Protein AF-A0A975GG39-F1 (afdb_monomer)

pLDDT: mean 78.47, std 18.6, range [24.91, 97.56]

Sequence (623 aa):
MEFAIDVTKPCPPIMDKVISKSVNWFKTLFECNYCTQVFQEETISLSTFLYGIIILSGEKDGYFGLTCPNCLKTNIIRKRNSQFKNLIEKIKFCISSEDCHPIQLDLRYYTPYNFALSLEPEVKNFDANGIVGGSPPTNDNERLEKKEFTLIHMTEEDPESFEGRYCSYIFFSDPLMPPLESFFGVFWYTKTQIEDYVRIENREQIKLFPRYIHYVPLYDKIELFIWEKYSRKMWADYKLKKNQELITFIKKKALSLGKEFSEITDVNYFNTQESAWGQLSETSQEEFEKNYHKIPYEFMEILADFSFLDKLDQIFRKENIIKLKYFFWKNKFPFKDIGVPVPLNDIDKSVYEQALHINGLKNEMAEKIKPHIGKQYFKDFMYDQYINFIKDYCKLSITPYFSFADIWELQISYLILLEKHIEKESQKEANYAFFREGKGWTIVFESKRSIAYTGKGFEYLNFLIKNKNQKCTMAEIDRLSLSENKLPSSISDEDTKLNISNGLSSSQEILDKDAIKDYKKEIKNLRQKLKKAKDNNDIERKKHIEAEIKKYNSVLNFTGKSRKFANDNKRIKDRIGKAINRAILTIEKNDTNLANHFKDSLSQKMYSDDITYSPDPDIDWQV

Mean predicted aligned error: 14.33 Å

Organism: NCBI:txid45656

Foldseek 3Di:
DDDDDDPPDDDPDDDDPDPPDPDVQFDFPDADPPDRFTDGLLQQLVQCAQFFKFWWDDDFKIKIWGQHLAARAIDIDIDGPVVSVVSVVSSCQRDDDPPADGQRQQWAWADQPVVCLCVPPLNVPVPWPKDKDAAQDDDPPVQPVVVLVVVVVVCVVCVVVQHQWIKRADDDPDPSGRGYANIDMITIHHPVRVVVVSVVCRVVQFAPGTGTHGDDVLVNLLVSLCCLQPPQLVVLVVQLVVLVVVLVVLCVVCVVVVHHSVVRDPPVVSVVSNVVSVVSNVVSVVSCVVCVQCQLVSLLCSLQDPVRLVVVCVNPVDPVVNLVVLLSLQDLNNNYNNYQDPPNVPPDSVSRVVSVVVVVVSVVLNVLCVVCSPPPLSSVLSVVCVVVLSVQVSVLSRGSSRGNNSSNVSSVVSSVVSSVSCLVVVQLVDCFAWDDDPQAIWTHHNNDIDDGHHDLLSVLVVVQLVVAPDWAFLVNSCVVVVVVPDDDDDDDDDDDDDDDDDDDDDDDDPDDPVRVVVLVVVLVVLVVVLVVCVVVVPPVSNVVSVVVNVVSVVVVVVPDDDDPPPVVLQVSLVVNLVRNVVSLVVCCVPPVPVSVQQCVQWVVPSRPRITHRYGVVDDDYSD

Secondary structure (DSSP, 8-state):
------TTSPPP---SSS-----------EE-TTSS-EE-HHHHHHHHHHH-EEEEE-SSEEEEEEE-TTT--EEEEEEEHHHHHHHHHHHTB----TTS---B--EEEE---THHHHH-GGGTT---EEEEEE-----HHHHHHHHHHHHHHHHHH-HHHHTT-EESS---S-TTPPPBPSEEEEEEE-HHHHHHHHHHHHHHT---S-EEEE--HHHHHHHHHHIIIIIHHHHHHHHHHHHHHHHHHHHHHHHHTT--HHHHS-HHHHHHHHHHHHHHHHHHHHHHHHHGGGHHHHHHHHHT--HHHHHHHHH--SHHHHHHHHHHHH-SSTTTTT---SSGGGS-THHHHHHHHHHHHHHHHHHHHGGGTTSHHHHHHHHHHHHHHHHHHHHHHTSTT--HHHHHHHHHHHHHHHHHHHHHHHHHH-SEEEEEETTEEEEEETTEEEEEE-SHHHHHHHHHHHTTTS-EEHHHHHHHHHTTS---S------------S---S---SS-HHHHHHHHHHHHHHHHHHHHHHHTT-HHHHHHHHHHHHHHHHHHGGGS----TTTHHHHHHHHHHHHHHHHHHHHHTT-HHHHHHHHHHHTTTTTSSEE----SS----B-

Solvent-accessible surface area (backbone atoms only — not comparable to full-atom values): 35772 Å² total; per-residue (Å²): 136,87,83,83,83,81,87,82,70,81,80,76,91,80,86,88,85,76,92,83,70,91,66,88,77,86,62,74,74,48,66,46,94,86,52,91,49,67,33,38,73,68,50,47,26,50,26,25,66,50,34,13,29,33,47,26,43,36,96,71,31,30,37,42,27,39,30,35,57,31,79,68,40,61,41,77,47,79,36,50,46,72,61,41,53,54,48,53,66,50,55,46,42,38,54,64,52,103,87,44,78,62,40,74,44,59,45,24,48,40,39,45,66,65,73,50,47,78,67,40,79,92,39,68,81,67,83,55,58,60,53,74,51,74,48,82,89,55,65,80,70,71,48,52,59,58,54,50,49,53,55,51,48,55,48,69,78,45,49,76,86,50,62,84,29,24,28,49,58,82,87,63,102,48,98,79,63,53,56,75,46,52,57,35,56,44,37,39,36,44,70,68,52,52,60,50,46,45,52,47,25,57,69,73,52,37,44,80,67,51,25,36,29,60,68,51,74,66,59,54,54,53,50,50,48,41,36,68,76,59,42,50,39,57,49,21,50,49,51,34,52,51,50,54,54,50,52,52,50,48,43,53,51,21,56,76,68,78,41,54,56,69,78,79,44,69,58,64,61,54,52,52,50,47,50,51,26,49,50,48,26,51,52,40,49,53,51,39,65,75,46,49,88,46,49,40,57,57,53,46,49,61,57,69,63,52,71,62,60,59,54,44,55,70,70,42,78,48,74,73,57,48,42,54,49,48,26,57,40,69,31,75,59,81,22,53,84,71,43,80,60,85,61,71,84,70,59,63,66,74,73,28,60,67,44,58,62,57,57,56,52,57,54,52,49,51,63,68,45,57,88,42,70,84,38,66,73,49,40,52,48,37,67,71,39,51,64,55,51,49,51,53,49,54,62,45,50,29,26,52,63,40,32,64,15,55,53,49,53,50,32,50,54,52,49,54,54,48,52,56,48,48,56,58,51,50,51,70,72,31,45,32,17,44,45,78,57,90,90,21,34,34,40,26,51,86,63,46,76,47,76,67,48,73,61,70,16,52,57,52,51,49,53,33,58,78,37,56,74,37,82,42,41,52,70,65,61,48,49,70,67,51,71,78,73,74,77,80,85,87,82,81,95,76,89,85,91,74,91,81,81,82,87,84,81,79,91,73,78,95,67,53,73,64,58,56,51,49,52,55,52,50,47,53,53,47,53,53,52,41,50,54,28,60,79,67,70,40,63,68,63,36,54,53,48,54,50,51,48,52,53,57,47,57,61,58,64,69,69,66,71,90,67,83,70,77,58,54,61,55,49,51,31,51,52,50,30,53,31,37,52,51,38,40,59,57,39,38,78,81,34,54,66,63,23,47,52,52,41,73,20,32,62,94,25,55,81,47,74,42,40,45,33,52,55,83,72,82,73,78,68,47,108

Structure (mmCIF, N/CA/C/O backbone):
data_AF-A0A975GG39-F1
#
_entry.id   AF-A0A975GG39-F1
#
loop_
_atom_site.group_PDB
_atom_site.id
_atom_site.type_symbol
_atom_site.label_atom_id
_atom_site.label_alt_id
_atom_site.label_comp_id
_atom_site.label_asym_id
_atom_site.label_entity_id
_atom_site.label_seq_id
_atom_site.pdbx_PDB_ins_code
_atom_site.Cartn_x
_atom_site.Cartn_y
_atom_site.Cartn_z
_atom_site.occupancy
_atom_site.B_iso_or_equiv
_atom_site.auth_seq_id
_atom_site.auth_comp_id
_atom_site.auth_asym_id
_atom_site.auth_atom_id
_atom_site.pdbx_PDB_model_num
ATOM 1 N N . MET A 1 1 ? 28.533 40.752 -15.797 1.00 34.78 1 MET A N 1
ATOM 2 C CA . MET A 1 1 ? 27.196 40.989 -16.378 1.00 34.78 1 MET A CA 1
ATOM 3 C C . MET A 1 1 ? 26.213 40.227 -15.520 1.00 34.78 1 MET A C 1
ATOM 5 O O . MET A 1 1 ? 26.122 39.016 -15.651 1.00 34.78 1 MET A O 1
ATOM 9 N N . GLU A 1 2 ? 25.587 40.912 -14.570 1.00 26.69 2 GLU A N 1
ATOM 10 C CA . GLU A 1 2 ? 24.534 40.343 -13.728 1.00 26.69 2 GLU A CA 1
ATOM 11 C C . GLU A 1 2 ? 23.215 40.393 -14.503 1.00 26.69 2 GLU A C 1
ATOM 13 O O . GLU A 1 2 ? 22.795 41.464 -14.940 1.00 26.69 2 GLU A O 1
ATOM 18 N N . PHE A 1 3 ? 22.578 39.240 -14.702 1.00 29.92 3 PHE A N 1
ATOM 19 C CA . PHE A 1 3 ? 21.201 39.168 -15.182 1.00 29.92 3 PHE A CA 1
ATOM 20 C C . PHE A 1 3 ? 20.284 38.971 -13.976 1.00 29.92 3 PHE A C 1
ATOM 22 O O . PHE A 1 3 ? 20.207 37.883 -13.411 1.00 29.92 3 PHE A O 1
ATOM 29 N N . ALA A 1 4 ? 19.602 40.044 -13.581 1.00 28.02 4 ALA A N 1
ATOM 30 C CA . ALA A 1 4 ? 18.482 39.989 -12.654 1.00 28.02 4 ALA A CA 1
ATOM 31 C C . ALA A 1 4 ? 17.217 39.568 -13.422 1.00 28.02 4 ALA A C 1
ATOM 33 O O . ALA A 1 4 ? 16.849 40.200 -14.414 1.00 28.02 4 ALA A O 1
ATOM 34 N N . ILE A 1 5 ? 16.563 38.496 -12.973 1.00 31.34 5 ILE A N 1
ATOM 35 C CA . ILE A 1 5 ? 15.267 38.049 -13.495 1.00 31.34 5 ILE A CA 1
ATOM 36 C C . ILE A 1 5 ? 14.172 38.785 -12.713 1.00 31.34 5 ILE A C 1
ATOM 38 O O . ILE A 1 5 ? 14.049 38.631 -11.500 1.00 31.34 5 ILE A O 1
ATOM 42 N N . ASP A 1 6 ? 13.399 39.610 -13.418 1.00 33.19 6 ASP A N 1
ATOM 43 C CA . ASP A 1 6 ? 12.256 40.358 -12.890 1.00 33.19 6 ASP A CA 1
ATOM 44 C C . ASP A 1 6 ? 11.041 39.428 -12.725 1.00 33.19 6 ASP A C 1
ATOM 46 O O . ASP A 1 6 ? 10.429 38.992 -13.701 1.00 33.19 6 ASP A O 1
ATOM 50 N N . VAL A 1 7 ? 10.708 39.117 -11.471 1.00 31.58 7 VAL A N 1
ATOM 51 C CA . VAL A 1 7 ? 9.656 38.165 -11.070 1.00 31.58 7 VAL A CA 1
ATOM 52 C C . VAL A 1 7 ? 8.250 38.792 -11.042 1.00 31.58 7 VAL A C 1
ATOM 54 O O . VAL A 1 7 ? 7.307 38.165 -10.566 1.00 31.58 7 VAL A O 1
ATOM 57 N N . THR A 1 8 ? 8.075 40.028 -11.528 1.00 34.44 8 THR A N 1
ATOM 58 C CA . THR A 1 8 ? 6.808 40.775 -11.375 1.00 34.44 8 THR A CA 1
ATOM 59 C C . THR A 1 8 ? 5.900 40.795 -12.608 1.00 34.44 8 THR A C 1
ATOM 61 O O . THR A 1 8 ? 4.815 41.377 -12.558 1.00 34.44 8 THR A O 1
ATOM 64 N N . LYS A 1 9 ? 6.270 40.132 -13.713 1.00 33.56 9 LYS A N 1
ATOM 65 C CA . LYS A 1 9 ? 5.428 40.095 -14.922 1.00 33.56 9 LYS A CA 1
ATOM 66 C C . LYS A 1 9 ? 4.509 38.866 -14.954 1.00 33.56 9 LYS A C 1
ATOM 68 O O . LYS A 1 9 ? 5.013 37.745 -14.917 1.00 33.56 9 LYS A O 1
ATOM 73 N N . PRO A 1 10 ? 3.177 39.035 -15.079 1.00 31.97 10 PRO A N 1
ATOM 74 C CA . PRO A 1 10 ? 2.274 37.912 -15.293 1.00 31.97 10 PRO A CA 1
ATOM 75 C C . PRO A 1 10 ? 2.555 37.258 -16.652 1.00 31.97 10 PRO A C 1
ATOM 77 O O . PRO A 1 10 ? 2.756 37.940 -17.660 1.00 31.97 10 PRO A O 1
ATOM 80 N N . CYS A 1 11 ? 2.578 35.926 -16.658 1.00 30.50 11 CYS A N 1
ATOM 81 C CA . CYS A 1 11 ? 2.770 35.102 -17.849 1.00 30.50 11 CYS A CA 1
ATOM 82 C C . CYS A 1 11 ? 1.696 35.444 -18.907 1.00 30.50 11 CYS A C 1
ATOM 84 O O . CYS A 1 11 ? 0.524 35.582 -18.541 1.00 30.50 11 CYS A O 1
ATOM 86 N N . PRO A 1 12 ? 2.039 35.600 -20.201 1.00 31.03 12 PRO A N 1
ATOM 87 C CA . PRO A 1 12 ? 1.037 35.869 -21.225 1.00 31.03 12 PRO A CA 1
ATOM 88 C C . PRO A 1 12 ? 0.093 34.662 -21.372 1.00 31.03 12 PRO A C 1
ATOM 90 O O . PRO A 1 12 ? 0.544 33.521 -21.242 1.00 31.03 12 PRO A O 1
ATOM 93 N N . PRO A 1 13 ? -1.202 34.875 -21.665 1.00 34.25 13 PRO A N 1
ATOM 94 C CA . PRO A 1 13 ? -2.143 33.784 -21.872 1.00 34.25 13 PRO A CA 1
ATOM 95 C C . PRO A 1 13 ? -1.765 33.044 -23.156 1.00 34.25 13 PRO A C 1
ATOM 97 O O . PRO A 1 13 ? -1.954 33.535 -24.270 1.00 34.25 13 PRO A O 1
ATOM 100 N N . ILE A 1 14 ? -1.188 31.857 -22.996 1.00 39.59 14 ILE A N 1
ATOM 101 C CA . ILE A 1 14 ? -1.017 30.897 -24.079 1.00 39.59 14 ILE A CA 1
ATOM 102 C C . ILE A 1 14 ? -2.289 30.043 -24.110 1.00 39.59 14 ILE A C 1
ATOM 104 O O . ILE A 1 14 ? -2.655 29.453 -23.102 1.00 39.59 14 ILE A O 1
ATOM 108 N N . MET A 1 15 ? -2.894 29.958 -25.299 1.00 38.72 15 MET A N 1
ATOM 109 C CA . MET A 1 15 ? -4.036 29.119 -25.706 1.00 38.72 15 MET A CA 1
ATOM 110 C C . MET A 1 15 ? -5.431 29.754 -25.667 1.00 38.72 15 MET A C 1
ATOM 112 O O . MET A 1 15 ? -6.203 29.516 -24.754 1.00 38.72 15 MET A O 1
ATOM 116 N N . ASP A 1 16 ? -5.803 30.410 -26.772 1.00 35.50 16 ASP A N 1
ATOM 117 C CA . ASP A 1 16 ? -7.216 30.538 -27.189 1.00 35.50 16 ASP A CA 1
ATOM 118 C C . ASP A 1 16 ? -7.436 30.316 -28.703 1.00 35.50 16 ASP A C 1
ATOM 120 O O . ASP A 1 16 ? -8.535 30.492 -29.221 1.00 35.50 16 ASP A O 1
ATOM 124 N N . LYS A 1 17 ? -6.409 29.912 -29.472 1.00 35.34 17 LYS A N 1
ATOM 125 C CA . LYS A 1 17 ? -6.482 29.915 -30.952 1.00 35.34 17 LYS A CA 1
ATOM 126 C C . LYS A 1 17 ? -6.376 28.569 -31.676 1.00 35.34 17 LYS A C 1
ATOM 128 O O . LYS A 1 17 ? -6.281 28.572 -32.899 1.00 35.34 17 LYS A O 1
ATOM 133 N N . VAL A 1 18 ? -6.447 27.425 -30.987 1.00 39.31 18 VAL A N 1
ATOM 134 C CA . VAL A 1 18 ? -6.273 26.103 -31.643 1.00 39.31 18 VAL A CA 1
ATOM 135 C C . VAL A 1 18 ? -7.543 25.228 -31.683 1.00 39.31 18 VAL A C 1
ATOM 137 O O . VAL A 1 18 ? -7.588 24.257 -32.432 1.00 39.31 18 VAL A O 1
ATOM 140 N N . ILE A 1 19 ? -8.645 25.589 -31.018 1.00 38.09 19 ILE A N 1
ATOM 141 C CA . ILE A 1 19 ? -9.817 24.693 -30.882 1.00 38.09 19 ILE A CA 1
ATOM 142 C C . ILE A 1 19 ? -10.864 24.867 -32.010 1.00 38.09 19 ILE A C 1
ATOM 144 O O . ILE A 1 19 ? -12.049 25.008 -31.745 1.00 38.09 19 ILE A O 1
ATOM 148 N N . SER A 1 20 ? -10.482 24.883 -33.295 1.00 35.28 20 SER A N 1
ATOM 149 C CA . SER A 1 20 ? -11.496 24.974 -34.379 1.00 35.28 20 SER A CA 1
ATOM 150 C C . SER A 1 20 ? -11.278 24.093 -35.609 1.00 35.28 20 SER A C 1
ATOM 152 O O . SER A 1 20 ? -11.727 24.421 -36.707 1.00 35.28 20 SER A O 1
ATOM 154 N N . LYS A 1 21 ? -10.666 22.917 -35.442 1.00 37.06 21 LYS A N 1
ATOM 155 C CA . LYS A 1 21 ? -10.826 21.828 -36.417 1.00 37.06 21 LYS A CA 1
ATOM 156 C C . LYS A 1 21 ? -11.097 20.516 -35.692 1.00 37.06 21 LYS A C 1
ATOM 158 O O . LYS A 1 21 ? -10.177 19.874 -35.197 1.00 37.06 21 LYS A O 1
ATOM 163 N N . SER A 1 22 ? -12.370 20.136 -35.642 1.00 40.12 22 SER A N 1
ATOM 164 C CA . SER A 1 22 ? -12.843 18.814 -35.234 1.00 40.12 22 SER A CA 1
ATOM 165 C C . SER A 1 22 ? -12.344 17.764 -36.231 1.00 40.12 22 SER A C 1
ATOM 167 O O . SER A 1 22 ? -12.986 17.430 -37.226 1.00 40.12 22 SER A O 1
ATOM 169 N N . VAL A 1 23 ? -11.129 17.271 -35.998 1.00 39.34 23 VAL A N 1
ATOM 170 C CA . VAL A 1 23 ? -10.646 16.040 -36.625 1.00 39.34 23 VAL A CA 1
ATOM 171 C C . VAL A 1 23 ? -11.495 14.896 -36.068 1.00 39.34 23 VAL A C 1
ATOM 173 O O . VAL A 1 23 ? -11.899 14.915 -34.918 1.00 39.34 23 VAL A O 1
ATOM 176 N N . ASN A 1 24 ? -11.845 13.918 -36.890 1.00 41.59 24 ASN A N 1
ATOM 177 C CA . ASN A 1 24 ? -12.654 12.784 -36.455 1.00 41.59 24 ASN A CA 1
ATOM 178 C C . ASN A 1 24 ? -11.793 11.886 -35.531 1.00 41.59 24 ASN A C 1
ATOM 180 O O . ASN A 1 24 ? -10.974 11.107 -36.027 1.00 41.59 24 ASN A O 1
ATOM 184 N N . TRP A 1 25 ? -11.892 12.084 -34.208 1.00 47.72 25 TRP A N 1
ATOM 185 C CA . TRP A 1 25 ? -10.924 11.613 -33.198 1.00 47.72 25 TRP A CA 1
ATOM 186 C C . TRP A 1 25 ? -11.094 10.143 -32.759 1.00 47.72 25 TRP A C 1
ATOM 188 O O . TRP A 1 25 ? -10.176 9.568 -32.182 1.00 47.72 25 TRP A O 1
ATOM 198 N N . PHE A 1 26 ? -12.195 9.477 -33.114 1.00 47.75 26 PHE A N 1
ATOM 199 C CA . PHE A 1 26 ? -12.537 8.134 -32.618 1.00 47.75 26 PHE A CA 1
ATOM 200 C C . PHE A 1 26 ? -12.030 6.984 -33.503 1.00 47.75 26 PHE A C 1
ATOM 202 O O . PHE A 1 26 ? -12.801 6.129 -33.942 1.00 47.75 26 PHE A O 1
ATOM 209 N N . LYS A 1 27 ? -10.728 6.933 -33.809 1.00 66.19 27 LYS A N 1
ATOM 210 C CA . LYS A 1 27 ? -10.155 5.711 -34.403 1.00 66.19 27 LYS A CA 1
ATOM 211 C C . LYS A 1 27 ? -9.693 4.776 -33.296 1.00 66.19 27 LYS A C 1
ATOM 213 O O . LYS A 1 27 ? -8.763 5.112 -32.568 1.00 66.19 27 LYS A O 1
ATOM 218 N N . THR A 1 28 ? -10.302 3.589 -33.229 1.00 66.44 28 THR A N 1
ATOM 219 C CA . THR A 1 28 ? -9.802 2.452 -32.446 1.00 66.44 28 THR A CA 1
ATOM 220 C C . THR A 1 28 ? -8.293 2.324 -32.624 1.00 66.44 28 THR A C 1
ATOM 222 O O . THR A 1 28 ? -7.808 2.145 -33.744 1.00 66.44 28 THR A O 1
ATOM 225 N N . LEU A 1 29 ? -7.549 2.431 -31.522 1.00 78.94 29 LEU A N 1
ATOM 226 C CA . LEU A 1 29 ? -6.095 2.292 -31.542 1.00 78.94 29 LEU A CA 1
ATOM 227 C C . LEU A 1 29 ? -5.704 0.814 -31.555 1.00 78.94 29 LEU A C 1
ATOM 229 O O . LEU A 1 29 ? -4.778 0.448 -32.289 1.00 78.94 29 LEU A O 1
ATOM 233 N N . PHE A 1 30 ? -6.413 -0.010 -30.769 1.00 88.62 30 PHE A N 1
ATOM 234 C CA . PHE A 1 30 ? -6.297 -1.471 -30.745 1.00 88.62 30 PHE A CA 1
ATOM 235 C C . PHE A 1 30 ? -7.416 -2.158 -29.936 1.00 88.62 30 PHE A C 1
ATOM 237 O O . PHE A 1 30 ? -8.173 -1.501 -29.225 1.00 88.62 30 PHE A O 1
ATOM 244 N N . GLU A 1 31 ? -7.479 -3.488 -30.015 1.00 93.00 31 GLU A N 1
ATOM 245 C CA . GLU A 1 31 ? -8.356 -4.351 -29.212 1.00 93.00 31 GLU A CA 1
ATOM 246 C C . GLU A 1 31 ? -7.528 -5.186 -28.227 1.00 93.00 31 GLU A C 1
ATOM 248 O O . GLU A 1 31 ? -6.397 -5.574 -28.524 1.00 93.00 31 GLU A O 1
ATOM 253 N N . CYS A 1 32 ? -8.074 -5.452 -27.041 1.00 95.88 32 CYS A N 1
ATOM 254 C CA . CYS A 1 32 ? -7.439 -6.316 -26.052 1.00 95.88 32 CYS A CA 1
ATOM 255 C C . CYS A 1 32 ? -7.269 -7.740 -26.606 1.00 95.88 32 CYS A C 1
ATOM 257 O O . CYS A 1 32 ? -8.222 -8.349 -27.075 1.00 95.88 32 CYS A O 1
ATOM 259 N N . ASN A 1 33 ? -6.086 -8.334 -26.452 1.00 95.44 33 ASN A N 1
ATOM 260 C CA . ASN A 1 33 ? -5.806 -9.691 -26.938 1.00 95.44 33 ASN A CA 1
ATOM 261 C C . ASN A 1 33 ? -6.509 -10.794 -26.124 1.00 95.44 33 ASN A C 1
ATOM 263 O O . ASN A 1 33 ? -6.402 -11.973 -26.454 1.00 95.44 33 ASN A O 1
ATOM 267 N N . TYR A 1 34 ? -7.178 -10.433 -25.025 1.00 96.31 34 TYR A N 1
ATOM 268 C CA . TYR A 1 34 ? -7.721 -11.384 -24.054 1.00 96.31 34 TYR A CA 1
ATOM 269 C C . TYR A 1 34 ? -9.214 -11.220 -23.764 1.00 96.31 34 TYR A C 1
ATOM 271 O O . TYR A 1 34 ? -9.793 -12.075 -23.098 1.00 96.31 34 TYR A O 1
ATOM 279 N N . CYS A 1 35 ? -9.826 -10.125 -24.208 1.00 96.06 35 CYS A N 1
ATOM 280 C CA . CYS A 1 35 ? -11.254 -9.855 -24.052 1.00 96.06 35 CYS A CA 1
ATOM 281 C C . CYS A 1 35 ? -11.716 -8.915 -25.171 1.00 96.06 35 CYS A C 1
ATOM 283 O O . CYS A 1 35 ? -10.904 -8.443 -25.955 1.00 96.06 35 CYS A O 1
ATOM 285 N N . THR A 1 36 ? -13.000 -8.579 -25.218 1.00 92.44 36 THR A N 1
ATOM 286 C CA . THR A 1 36 ? -13.575 -7.724 -26.269 1.00 92.44 36 THR A CA 1
ATOM 287 C C . THR A 1 36 ? -13.389 -6.220 -26.027 1.00 92.44 36 THR A C 1
ATOM 289 O O . THR A 1 36 ? -14.022 -5.411 -26.700 1.00 92.44 36 THR A O 1
ATOM 292 N N . GLN A 1 37 ? -12.560 -5.814 -25.054 1.00 94.50 37 GLN A N 1
ATOM 293 C CA . GLN A 1 37 ? -12.334 -4.396 -24.768 1.00 94.50 37 GLN A CA 1
ATOM 294 C C . GLN A 1 37 ? -11.590 -3.723 -25.922 1.00 94.50 37 GLN A C 1
ATOM 296 O O . GLN A 1 37 ? -10.466 -4.099 -26.259 1.00 94.50 37 GLN A O 1
ATOM 301 N N . VAL A 1 38 ? -12.188 -2.660 -26.449 1.00 92.56 38 VAL A N 1
ATOM 302 C CA . VAL A 1 38 ? -11.568 -1.771 -27.429 1.00 92.56 38 VAL A CA 1
ATOM 303 C C . VAL A 1 38 ? -10.860 -0.633 -26.696 1.00 92.56 38 VAL A C 1
ATOM 305 O O . VAL A 1 38 ? -11.412 -0.070 -25.750 1.00 92.56 38 VAL A O 1
ATOM 308 N N . PHE A 1 39 ? -9.647 -0.290 -27.125 1.00 90.31 39 PHE A N 1
ATOM 309 C CA . PHE A 1 39 ? -8.893 0.846 -26.607 1.00 90.31 39 PHE A CA 1
ATOM 310 C C . PHE A 1 39 ? -8.973 2.026 -27.575 1.00 90.31 39 PHE A C 1
ATOM 312 O O . PHE A 1 39 ? -8.378 2.024 -28.660 1.00 90.31 39 PHE A O 1
ATOM 319 N N . GLN A 1 40 ? -9.721 3.039 -27.148 1.00 88.44 40 GLN A N 1
ATOM 320 C CA . GLN A 1 40 ? -9.729 4.381 -27.726 1.00 88.44 40 GLN A CA 1
ATOM 321 C C . GLN A 1 40 ? -8.914 5.328 -26.837 1.00 88.44 40 GLN A C 1
ATOM 323 O O . GLN A 1 40 ? -8.357 4.894 -25.827 1.00 88.44 40 GLN A O 1
ATOM 328 N N . GLU A 1 41 ? -8.806 6.599 -27.221 1.00 83.06 41 GLU A N 1
ATOM 329 C CA . GLU A 1 41 ? -7.999 7.590 -26.499 1.00 83.06 41 GLU A CA 1
ATOM 330 C C . GLU A 1 41 ? -8.419 7.676 -25.021 1.00 83.06 41 GLU A C 1
ATOM 332 O O . GLU A 1 41 ? -7.584 7.505 -24.137 1.00 83.06 41 GLU A O 1
ATOM 337 N N . GLU A 1 42 ? -9.721 7.754 -24.746 1.00 82.81 42 GLU A N 1
ATOM 338 C CA . GLU A 1 42 ? -10.291 7.817 -23.398 1.00 82.81 42 GLU A CA 1
ATOM 339 C C . GLU A 1 42 ? -10.026 6.545 -22.585 1.00 82.81 42 GLU A C 1
ATOM 341 O O . GLU A 1 42 ? -9.732 6.611 -21.391 1.00 82.81 42 GLU A O 1
ATOM 346 N N . THR A 1 43 ? -10.100 5.369 -23.214 1.00 87.44 43 THR A N 1
ATOM 347 C CA . THR A 1 43 ? -9.826 4.092 -22.539 1.00 87.44 43 THR A CA 1
ATOM 348 C C . THR A 1 43 ? -8.340 3.928 -22.229 1.00 87.44 43 THR A C 1
ATOM 350 O O . THR A 1 43 ? -7.993 3.377 -21.186 1.00 87.44 43 THR A O 1
ATOM 353 N N . ILE A 1 44 ? -7.451 4.401 -23.109 1.00 89.50 44 ILE A N 1
ATOM 354 C CA . ILE A 1 44 ? -5.998 4.412 -22.874 1.00 89.50 44 ILE A CA 1
ATOM 355 C C . ILE A 1 44 ? -5.666 5.339 -21.715 1.00 89.50 44 ILE A C 1
ATOM 357 O O . ILE A 1 44 ? -4.970 4.934 -20.785 1.00 89.50 44 ILE A O 1
ATOM 361 N N . SER A 1 45 ? -6.204 6.551 -21.758 1.00 85.69 45 SER A N 1
ATOM 362 C CA . SER A 1 45 ? -6.129 7.547 -20.700 1.00 85.69 45 SER A CA 1
ATOM 363 C C . SER A 1 45 ? -6.576 6.988 -19.352 1.00 85.69 45 SER A C 1
ATOM 365 O O . SER A 1 45 ? -5.821 7.013 -18.383 1.00 85.69 45 SER A O 1
ATOM 367 N N . LEU A 1 46 ? -7.764 6.384 -19.300 1.00 87.12 46 LEU A N 1
ATOM 368 C CA . LEU A 1 46 ? -8.293 5.772 -18.084 1.00 87.12 46 LEU A CA 1
ATOM 369 C C . LEU A 1 46 ? -7.443 4.588 -17.609 1.00 87.12 46 LEU A C 1
ATOM 371 O O . LEU A 1 46 ? -7.172 4.453 -16.422 1.00 87.12 46 LEU A O 1
ATOM 375 N N . SER A 1 47 ? -7.006 3.721 -18.521 1.00 91.94 47 SER A N 1
ATOM 376 C CA . SER A 1 47 ? -6.151 2.582 -18.181 1.00 91.94 47 SER A CA 1
ATOM 377 C C . SER A 1 47 ? -4.798 3.031 -17.627 1.00 91.94 47 SER A C 1
ATOM 379 O O . SER A 1 47 ? -4.292 2.412 -16.694 1.00 91.94 47 SER A O 1
ATOM 381 N N . THR A 1 48 ? -4.236 4.107 -18.179 1.00 91.06 48 THR A N 1
ATOM 382 C CA . THR A 1 48 ? -3.001 4.736 -17.694 1.00 91.06 48 THR A CA 1
ATOM 383 C C . THR A 1 48 ? -3.225 5.353 -16.317 1.00 91.06 48 THR A C 1
ATOM 385 O O . THR A 1 48 ? -2.402 5.178 -15.423 1.00 91.06 48 THR A O 1
ATOM 388 N N . PHE A 1 49 ? -4.377 5.991 -16.113 1.00 87.38 49 PHE A N 1
ATOM 389 C CA . PHE A 1 49 ? -4.780 6.525 -14.819 1.00 87.38 49 PHE A CA 1
ATOM 390 C C . PHE A 1 49 ? -4.885 5.459 -13.731 1.00 87.38 49 PHE A C 1
ATOM 392 O O . PHE A 1 49 ? -4.373 5.648 -12.630 1.00 87.38 49 PHE A O 1
ATOM 399 N N . LEU A 1 50 ? -5.526 4.335 -14.045 1.00 90.12 50 LEU A N 1
ATOM 400 C CA . LEU A 1 50 ? -5.759 3.262 -13.084 1.00 90.12 50 LEU A CA 1
ATOM 401 C C . LEU A 1 50 ? -4.489 2.467 -12.773 1.00 90.12 50 LEU A C 1
ATOM 403 O O . LEU A 1 50 ? -4.232 2.167 -11.610 1.00 90.12 50 LEU A O 1
ATOM 407 N N . TYR A 1 51 ? -3.715 2.110 -13.800 1.00 93.31 51 TYR A N 1
ATOM 408 C CA . TYR A 1 51 ? -2.684 1.073 -13.683 1.00 93.31 51 TYR A CA 1
ATOM 409 C C . TYR A 1 51 ? -1.318 1.486 -14.224 1.00 93.31 51 TYR A C 1
ATOM 411 O O . TYR A 1 51 ? -0.377 0.704 -14.122 1.00 93.31 51 TYR A O 1
ATOM 419 N N . GLY A 1 52 ? -1.196 2.680 -14.801 1.00 93.12 52 GLY A N 1
ATOM 420 C CA . GLY A 1 52 ? -0.017 3.127 -15.532 1.00 93.12 52 GLY A CA 1
ATOM 421 C C . GLY A 1 52 ? 0.087 2.564 -16.948 1.00 93.12 52 GLY A C 1
ATOM 422 O O . GLY A 1 52 ? -0.657 1.670 -17.358 1.00 93.12 52 GLY A O 1
ATOM 423 N N . ILE A 1 53 ? 1.052 3.090 -17.697 1.00 93.94 53 ILE A N 1
ATOM 424 C CA . ILE A 1 53 ? 1.381 2.659 -19.057 1.00 93.94 53 ILE A CA 1
ATOM 425 C C . ILE A 1 53 ? 2.818 2.152 -19.140 1.00 93.94 53 ILE A C 1
ATOM 427 O O . ILE A 1 53 ? 3.754 2.795 -18.685 1.00 93.94 53 ILE A O 1
ATOM 431 N N . ILE A 1 54 ? 3.017 0.995 -19.753 1.00 95.06 54 ILE A N 1
ATOM 432 C CA . ILE A 1 54 ? 4.345 0.484 -20.091 1.00 95.06 54 ILE A CA 1
ATOM 433 C C . ILE A 1 54 ? 4.816 1.216 -21.341 1.00 95.06 54 ILE A C 1
ATOM 435 O O . ILE A 1 54 ? 4.085 1.273 -22.328 1.00 95.06 54 ILE A O 1
ATOM 439 N N . ILE A 1 55 ? 6.037 1.734 -21.325 1.00 93.44 55 ILE A N 1
ATOM 440 C CA . ILE A 1 55 ? 6.650 2.366 -22.489 1.00 93.44 55 ILE A CA 1
ATOM 441 C C . ILE A 1 55 ? 8.060 1.807 -22.633 1.00 93.44 55 ILE A C 1
ATOM 443 O O . ILE A 1 55 ? 8.856 1.920 -21.710 1.00 93.44 55 ILE A O 1
ATOM 447 N N . LEU A 1 56 ? 8.360 1.205 -23.784 1.00 93.25 56 LEU A N 1
ATOM 448 C CA . LEU A 1 56 ? 9.682 0.677 -24.111 1.00 93.25 56 LEU A CA 1
ATOM 449 C C . LEU A 1 56 ? 10.161 1.301 -25.429 1.00 93.25 56 LEU A C 1
ATOM 451 O O . LEU A 1 56 ? 9.569 1.060 -26.481 1.00 93.25 56 LEU A O 1
ATOM 455 N N . SER A 1 57 ? 11.219 2.104 -25.389 1.00 91.31 57 SER A N 1
ATOM 456 C CA . SER A 1 57 ? 11.758 2.821 -26.547 1.00 91.31 57 SER A CA 1
ATOM 457 C C . SER A 1 57 ? 12.928 2.063 -27.171 1.00 91.31 57 SER A C 1
ATOM 459 O O . SER A 1 57 ? 13.884 1.725 -26.478 1.00 91.31 57 SER A O 1
ATOM 461 N N . GLY A 1 58 ? 12.871 1.819 -28.478 1.00 91.00 58 GLY A N 1
ATOM 462 C CA . GLY A 1 58 ? 13.981 1.302 -29.279 1.00 91.00 58 GLY A CA 1
ATOM 463 C C . GLY A 1 58 ? 14.439 2.320 -30.328 1.00 91.00 58 GLY A C 1
ATOM 464 O O . GLY A 1 58 ? 13.872 3.404 -30.473 1.00 91.00 58 GLY A O 1
ATOM 465 N N . GLU A 1 59 ? 15.473 1.968 -31.091 1.00 88.00 59 GLU A N 1
ATOM 466 C CA . GLU A 1 59 ? 16.088 2.867 -32.081 1.00 88.00 59 GLU A CA 1
ATOM 467 C C . GLU A 1 59 ? 15.126 3.237 -33.229 1.00 88.00 59 GLU A C 1
ATOM 469 O O . GLU A 1 59 ? 15.052 4.391 -33.651 1.00 88.00 59 GLU A O 1
ATOM 474 N N . LYS A 1 60 ? 14.353 2.264 -33.733 1.00 89.75 60 LYS A N 1
ATOM 475 C CA . LYS A 1 60 ? 13.497 2.409 -34.935 1.00 89.75 60 LYS A CA 1
ATOM 476 C C . LYS A 1 60 ? 11.999 2.359 -34.624 1.00 89.75 60 LYS A C 1
ATOM 478 O O . LYS A 1 60 ? 11.168 2.862 -35.390 1.00 89.75 60 LYS A O 1
ATOM 483 N N . ASP A 1 61 ? 11.649 1.742 -33.507 1.00 93.00 61 ASP A N 1
ATOM 484 C CA . ASP A 1 61 ? 10.290 1.583 -33.015 1.00 93.00 61 ASP A CA 1
ATOM 485 C C . ASP A 1 61 ? 10.260 1.459 -31.492 1.00 93.00 61 ASP A C 1
ATOM 487 O O . ASP A 1 61 ? 11.293 1.388 -30.836 1.00 93.00 61 ASP A O 1
ATOM 491 N N . GLY A 1 62 ? 9.054 1.430 -30.934 1.00 92.06 62 GLY A N 1
ATOM 492 C CA . GLY A 1 62 ? 8.834 1.223 -29.512 1.00 92.06 62 GLY A CA 1
ATOM 493 C C . GLY A 1 62 ? 7.636 0.323 -29.248 1.00 92.06 62 GLY A C 1
ATOM 494 O O . GLY A 1 62 ? 6.822 0.048 -30.139 1.00 92.06 62 GLY A O 1
ATOM 495 N N . TYR A 1 63 ? 7.528 -0.118 -28.003 1.00 94.44 63 TYR A N 1
ATOM 496 C CA . TYR A 1 63 ? 6.349 -0.779 -27.470 1.00 94.44 63 TYR A CA 1
ATOM 497 C C . TYR A 1 63 ? 5.653 0.137 -26.480 1.00 94.44 63 TYR A C 1
ATOM 499 O O . TYR A 1 63 ? 6.299 0.804 -25.677 1.00 94.44 63 TYR A O 1
ATOM 507 N N . PHE A 1 64 ? 4.329 0.115 -26.496 1.00 93.12 64 PHE A N 1
ATOM 508 C CA . PHE A 1 64 ? 3.540 0.607 -25.379 1.00 93.12 64 PHE A CA 1
ATOM 509 C C . PHE A 1 64 ? 2.611 -0.502 -24.896 1.00 93.12 64 PHE A C 1
ATOM 511 O O . PHE A 1 64 ? 2.172 -1.333 -25.696 1.00 93.12 64 PHE A O 1
ATOM 518 N N . GLY A 1 65 ? 2.321 -0.539 -23.602 1.00 94.81 65 GLY A N 1
ATOM 519 C CA . GLY A 1 65 ? 1.473 -1.569 -23.022 1.00 94.81 65 GLY A CA 1
ATOM 520 C C . GLY A 1 65 ? 0.585 -1.064 -21.899 1.00 94.81 65 GLY A C 1
ATOM 521 O O . GLY A 1 65 ? 0.920 -0.108 -21.214 1.00 94.81 65 GLY A O 1
ATOM 522 N N . LEU A 1 66 ? -0.571 -1.696 -21.732 1.00 95.81 66 LEU A N 1
ATOM 523 C CA . LEU A 1 66 ? -1.618 -1.283 -20.800 1.00 95.81 66 LEU A CA 1
ATOM 524 C C . LEU A 1 66 ? -2.234 -2.502 -20.118 1.00 95.81 66 LEU A C 1
ATOM 526 O O . LEU A 1 66 ? -2.516 -3.511 -20.772 1.00 95.81 66 LEU A O 1
ATOM 530 N N . THR A 1 67 ? -2.501 -2.385 -18.820 1.00 96.88 67 THR A N 1
ATOM 531 C CA . THR A 1 67 ? -3.323 -3.352 -18.085 1.00 96.88 67 THR A CA 1
ATOM 532 C C . THR A 1 67 ? -4.791 -3.111 -18.422 1.00 96.88 67 THR A C 1
ATOM 534 O O . THR A 1 67 ? -5.338 -2.062 -18.109 1.00 96.88 67 THR A O 1
ATOM 537 N N . CYS A 1 68 ? -5.456 -4.073 -19.061 1.00 96.88 68 CYS A N 1
ATOM 538 C CA . CYS A 1 68 ? -6.848 -3.914 -19.470 1.00 96.88 68 CYS A CA 1
ATOM 539 C C . CYS A 1 68 ? -7.790 -3.797 -18.259 1.00 96.88 68 CYS A C 1
ATOM 541 O O . CYS A 1 68 ? -7.871 -4.758 -17.500 1.00 96.88 68 CYS A O 1
ATOM 543 N N . PRO A 1 69 ? -8.581 -2.716 -18.106 1.00 94.69 69 PRO A N 1
ATOM 544 C CA . PRO A 1 69 ? -9.472 -2.575 -16.949 1.00 94.69 69 PRO A CA 1
ATOM 545 C C . PRO A 1 69 ? -10.588 -3.623 -16.863 1.00 94.69 69 PRO A C 1
ATOM 547 O O . PRO A 1 69 ? -11.127 -3.849 -15.786 1.00 94.69 69 PRO A O 1
ATOM 550 N N . ASN A 1 70 ? -10.912 -4.279 -17.982 1.00 95.75 70 ASN A N 1
ATOM 551 C CA . ASN A 1 70 ? -11.930 -5.324 -18.034 1.00 95.75 70 ASN A CA 1
ATOM 552 C C . ASN A 1 70 ? -11.411 -6.686 -17.542 1.00 95.75 70 ASN A C 1
ATOM 554 O O . ASN A 1 70 ? -11.984 -7.298 -16.650 1.00 95.75 70 ASN A O 1
ATOM 558 N N . CYS A 1 71 ? -10.305 -7.174 -18.112 1.00 96.44 71 CYS A N 1
ATOM 559 C CA . CYS A 1 71 ? -9.788 -8.518 -17.812 1.00 96.44 71 CYS A CA 1
ATOM 560 C C . CYS A 1 71 ? -8.515 -8.532 -16.953 1.00 96.44 71 CYS A C 1
ATOM 562 O O . CYS A 1 71 ? -8.001 -9.607 -16.652 1.00 96.44 71 CYS A O 1
ATOM 564 N N . LEU A 1 72 ? -7.986 -7.356 -16.603 1.00 96.19 72 LEU A N 1
ATOM 565 C CA . LEU A 1 72 ? -6.766 -7.129 -15.816 1.00 96.19 72 LEU A CA 1
ATOM 566 C C . LEU A 1 72 ? -5.483 -7.719 -16.414 1.00 96.19 72 LEU A C 1
ATOM 568 O O . LEU A 1 72 ? -4.464 -7.809 -15.736 1.00 96.19 72 LEU A O 1
ATOM 572 N N . LYS A 1 73 ? -5.509 -8.090 -17.698 1.00 97.50 73 LYS A N 1
ATOM 573 C CA . LYS A 1 73 ? -4.328 -8.567 -18.419 1.00 97.50 73 LYS A CA 1
ATOM 574 C C . LYS A 1 73 ? -3.599 -7.422 -19.109 1.00 97.50 73 LYS A C 1
ATOM 576 O O . LYS A 1 73 ? -4.215 -6.575 -19.763 1.00 97.50 73 LYS A O 1
ATOM 581 N N . THR A 1 74 ? -2.281 -7.438 -18.999 1.00 97.38 74 THR A N 1
ATOM 582 C CA . THR A 1 74 ? -1.345 -6.570 -19.701 1.00 97.38 74 THR A CA 1
ATOM 583 C C . THR A 1 74 ? -1.337 -6.901 -21.187 1.00 97.38 74 THR A C 1
ATOM 585 O O . THR A 1 74 ? -1.113 -8.041 -21.594 1.00 97.38 74 THR A O 1
ATOM 588 N N . ASN A 1 75 ? -1.575 -5.884 -22.006 1.00 96.25 75 ASN A N 1
ATOM 589 C CA . ASN A 1 75 ? -1.450 -5.924 -23.457 1.00 96.25 75 ASN A CA 1
ATOM 590 C C . ASN A 1 75 ? -0.241 -5.090 -23.859 1.00 96.25 75 ASN A C 1
ATOM 592 O O . ASN A 1 75 ? -0.000 -4.058 -23.243 1.00 96.25 75 ASN A O 1
ATOM 596 N N . ILE A 1 76 ? 0.489 -5.495 -24.897 1.00 95.38 76 ILE A N 1
ATOM 597 C CA . ILE A 1 76 ? 1.631 -4.736 -25.411 1.00 95.38 76 ILE A CA 1
ATOM 598 C C . ILE A 1 76 ? 1.585 -4.661 -26.932 1.00 95.38 76 ILE A C 1
ATOM 600 O O . ILE A 1 76 ? 1.211 -5.626 -27.601 1.00 95.38 76 ILE A O 1
ATOM 604 N N . ILE A 1 77 ? 1.932 -3.500 -27.482 1.00 93.94 77 ILE A N 1
ATOM 605 C CA . ILE A 1 77 ? 1.810 -3.208 -28.909 1.00 93.94 77 ILE A CA 1
ATOM 606 C C . ILE A 1 77 ? 3.044 -2.482 -29.399 1.00 93.94 77 ILE A C 1
ATOM 608 O O . ILE A 1 77 ? 3.453 -1.465 -28.845 1.00 93.94 77 ILE A O 1
ATOM 612 N N . ARG A 1 78 ? 3.583 -2.977 -30.511 1.00 94.25 78 ARG A N 1
ATOM 613 C CA . ARG A 1 78 ? 4.692 -2.362 -31.234 1.00 94.25 78 ARG A CA 1
ATOM 614 C C . ARG A 1 78 ? 4.190 -1.273 -32.182 1.00 94.25 78 ARG A C 1
ATOM 616 O O . ARG A 1 78 ? 3.247 -1.503 -32.944 1.00 94.25 78 ARG A O 1
ATOM 623 N N . LYS A 1 79 ? 4.844 -0.112 -32.199 1.00 91.62 79 LYS A N 1
ATOM 624 C CA . LYS A 1 79 ? 4.587 0.980 -33.155 1.00 91.62 79 LYS A CA 1
ATOM 625 C C . LYS A 1 79 ? 5.889 1.600 -33.638 1.00 91.62 79 LYS A C 1
ATOM 627 O O . LYS A 1 79 ? 6.859 1.683 -32.897 1.00 91.62 79 LYS A O 1
ATOM 632 N N . ARG A 1 80 ? 5.881 2.115 -34.869 1.00 90.00 80 ARG A N 1
ATOM 633 C CA . ARG A 1 80 ? 6.996 2.912 -35.407 1.00 90.00 80 ARG A CA 1
ATOM 634 C C . ARG A 1 80 ? 7.174 4.202 -34.601 1.00 90.00 80 ARG A C 1
ATOM 636 O O . ARG A 1 80 ? 6.183 4.764 -34.132 1.00 90.00 80 ARG A O 1
ATOM 643 N N . ASN A 1 81 ? 8.401 4.719 -34.529 1.00 82.44 81 ASN A N 1
ATOM 644 C CA . ASN A 1 81 ? 8.754 5.873 -33.689 1.00 82.44 81 ASN A CA 1
ATOM 645 C C . ASN A 1 81 ? 7.860 7.111 -33.861 1.00 82.44 81 ASN A C 1
ATOM 647 O O . ASN A 1 81 ? 7.525 7.760 -32.875 1.00 82.44 81 ASN A O 1
ATOM 651 N N . SER A 1 82 ? 7.421 7.438 -35.080 1.00 82.69 82 SER A N 1
ATOM 652 C CA . SER A 1 82 ? 6.535 8.592 -35.305 1.00 82.69 82 SER A CA 1
ATOM 653 C C . SER A 1 82 ? 5.159 8.428 -34.648 1.00 82.69 82 SER A C 1
ATOM 655 O O . SER A 1 82 ? 4.635 9.370 -34.058 1.00 82.69 82 SER A O 1
ATOM 657 N N . GLN A 1 83 ? 4.587 7.224 -34.711 1.00 81.62 83 GLN A N 1
ATOM 658 C CA . GLN A 1 83 ? 3.304 6.897 -34.081 1.00 81.62 83 GLN A CA 1
ATOM 659 C C . GLN A 1 83 ? 3.446 6.799 -32.561 1.00 81.62 83 GLN A C 1
ATOM 661 O O . GLN A 1 83 ? 2.558 7.225 -31.832 1.00 81.62 83 GLN A O 1
ATOM 666 N N . PHE A 1 84 ? 4.573 6.261 -32.098 1.00 80.06 84 PHE A N 1
ATOM 667 C CA . PHE A 1 84 ? 4.912 6.145 -30.686 1.00 80.06 84 PHE A CA 1
ATOM 668 C C . PHE A 1 84 ? 5.052 7.517 -30.011 1.00 80.06 84 PHE A C 1
ATOM 670 O O . PHE A 1 84 ? 4.393 7.768 -29.008 1.00 80.06 84 PHE A O 1
ATOM 677 N N . LYS A 1 85 ? 5.813 8.445 -30.610 1.00 80.56 85 LYS A N 1
ATOM 678 C CA . LYS A 1 85 ? 5.946 9.823 -30.105 1.00 80.56 85 LYS A CA 1
ATOM 679 C C . LYS A 1 85 ? 4.607 10.558 -30.072 1.00 80.56 85 LYS A C 1
ATOM 681 O O . LYS A 1 85 ? 4.293 11.199 -29.079 1.00 80.56 85 LYS A O 1
ATOM 686 N N . ASN A 1 86 ? 3.795 10.424 -31.124 1.00 82.25 86 ASN A N 1
ATOM 687 C CA . ASN A 1 86 ? 2.462 11.031 -31.156 1.00 82.25 86 ASN A CA 1
ATOM 688 C C . ASN A 1 86 ? 1.558 10.504 -30.029 1.00 82.25 86 ASN A C 1
ATOM 690 O O . ASN A 1 86 ? 0.833 11.282 -29.421 1.00 82.25 86 ASN A O 1
ATOM 694 N N . LEU A 1 87 ? 1.620 9.202 -29.737 1.00 79.12 87 LEU A N 1
ATOM 695 C CA . LEU A 1 87 ? 0.867 8.603 -28.639 1.00 79.12 87 LEU A CA 1
ATOM 696 C C . LEU A 1 87 ? 1.332 9.137 -27.278 1.00 79.12 87 LEU A C 1
ATOM 698 O O . LEU A 1 87 ? 0.493 9.509 -26.468 1.00 79.12 87 LEU A O 1
ATOM 702 N N . ILE A 1 88 ? 2.645 9.214 -27.039 1.00 78.38 88 ILE A N 1
ATOM 703 C CA . ILE A 1 88 ? 3.199 9.755 -25.786 1.00 78.38 88 ILE A CA 1
ATOM 704 C C . ILE A 1 88 ? 2.735 11.198 -25.565 1.00 78.38 88 ILE A C 1
ATOM 706 O O . ILE A 1 88 ? 2.245 11.516 -24.485 1.00 78.38 88 ILE A O 1
ATOM 710 N N . GLU A 1 89 ? 2.818 12.045 -26.595 1.00 77.75 89 GLU A N 1
ATOM 711 C CA . GLU A 1 89 ? 2.344 13.435 -26.533 1.00 77.75 89 GLU A CA 1
ATOM 712 C C . GLU A 1 89 ? 0.856 13.539 -26.182 1.00 77.75 89 GLU A C 1
ATOM 714 O O . GLU A 1 89 ? 0.454 14.444 -25.459 1.00 77.75 89 GLU A O 1
ATOM 719 N N . LYS A 1 90 ? 0.032 12.594 -26.645 1.00 77.62 90 LYS A N 1
ATOM 720 C CA . LYS A 1 90 ? -1.395 12.556 -26.307 1.00 77.62 90 LYS A CA 1
ATOM 721 C C . LYS A 1 90 ? -1.650 12.119 -24.869 1.00 77.62 90 LYS A C 1
ATOM 723 O O . LYS A 1 90 ? -2.464 12.730 -24.191 1.00 77.62 90 LYS A O 1
ATOM 728 N N . ILE A 1 91 ? -0.943 11.096 -24.389 1.00 75.12 91 ILE A N 1
ATOM 729 C CA . ILE A 1 91 ? -1.156 10.532 -23.045 1.00 75.12 91 ILE A CA 1
ATOM 730 C C . ILE A 1 91 ? -0.728 11.509 -21.941 1.00 75.12 91 ILE A C 1
ATOM 732 O O . ILE A 1 91 ? -1.282 11.462 -20.842 1.00 75.12 91 ILE A O 1
ATOM 736 N N . LYS A 1 92 ? 0.186 12.448 -22.236 1.00 69.12 92 LYS A N 1
ATOM 737 C CA . LYS A 1 92 ? 0.494 13.581 -21.340 1.00 69.12 92 LYS A CA 1
ATOM 738 C C . LYS A 1 92 ? -0.773 14.352 -20.917 1.00 69.12 92 LYS A C 1
ATOM 740 O O . LYS A 1 92 ? -0.803 14.935 -19.834 1.00 69.12 92 LYS A O 1
ATOM 745 N N . PHE A 1 93 ? -1.836 14.321 -21.723 1.00 64.88 93 PHE A N 1
ATOM 746 C CA . PHE A 1 93 ? -3.131 14.911 -21.400 1.00 64.88 93 PHE A CA 1
ATOM 747 C C . PHE A 1 93 ? -4.086 13.813 -20.920 1.00 64.88 93 PHE A C 1
ATOM 749 O O . PHE A 1 93 ? -4.614 13.022 -21.695 1.00 64.88 93 PHE A O 1
ATOM 756 N N . CYS A 1 94 ? -4.275 13.743 -19.601 1.00 59.47 94 CYS A N 1
ATOM 757 C CA . CYS A 1 94 ? -4.807 12.558 -18.939 1.00 59.47 94 CYS A CA 1
ATOM 758 C C . CYS A 1 94 ? -6.253 12.260 -19.331 1.00 59.47 94 CYS A C 1
ATOM 760 O O . CYS A 1 94 ? -6.561 11.115 -19.615 1.00 59.47 94 CYS A O 1
ATOM 762 N N . ILE A 1 95 ? -7.146 13.250 -19.331 1.00 58.75 95 ILE A N 1
ATOM 763 C CA . ILE A 1 95 ? -8.557 13.098 -19.708 1.00 58.75 95 ILE A CA 1
ATOM 764 C C . ILE A 1 95 ? -9.016 14.459 -20.233 1.00 58.75 95 ILE A C 1
ATOM 766 O O . ILE A 1 95 ? -8.977 15.447 -19.498 1.00 58.75 95 ILE A O 1
ATOM 770 N N . SER A 1 96 ? -9.455 14.522 -21.489 1.00 53.09 96 SER A N 1
ATOM 771 C CA . SER A 1 96 ? -10.230 15.658 -21.989 1.00 53.09 96 SER A CA 1
ATOM 772 C C . SER A 1 96 ? -11.610 15.150 -22.380 1.00 53.09 96 SER A C 1
ATOM 774 O O . SER A 1 96 ? -11.735 14.295 -23.248 1.00 53.09 96 SER A O 1
ATOM 776 N N . SER A 1 97 ? -12.646 15.621 -21.693 1.00 55.78 97 SER A N 1
ATOM 777 C CA . SER A 1 97 ? -13.996 15.609 -22.259 1.00 55.78 97 SER A CA 1
ATOM 778 C C . SER A 1 97 ? -14.161 16.895 -23.064 1.00 55.78 97 SER A C 1
ATOM 780 O O . SER A 1 97 ? -13.541 17.888 -22.685 1.00 55.78 97 SER A O 1
ATOM 782 N N . GLU A 1 98 ? -15.045 16.934 -24.069 1.00 55.78 98 GLU A N 1
ATOM 783 C CA . GLU A 1 98 ? -15.379 18.159 -24.842 1.00 55.78 98 GLU A CA 1
ATOM 784 C C . GLU A 1 98 ? -15.658 19.388 -23.951 1.00 55.78 98 GLU A C 1
ATOM 786 O O . GLU A 1 98 ? -15.484 20.536 -24.344 1.00 55.78 98 GLU A O 1
ATOM 791 N N . ASP A 1 99 ? -16.031 19.106 -22.709 1.00 52.59 99 ASP A N 1
ATOM 792 C CA . ASP A 1 99 ? -16.479 20.013 -21.679 1.00 52.59 99 ASP A CA 1
ATOM 793 C C . ASP A 1 99 ? -15.448 20.315 -20.567 1.00 52.59 99 ASP A C 1
ATOM 795 O O . ASP A 1 99 ? -15.784 21.013 -19.607 1.00 52.59 99 ASP A O 1
ATOM 799 N N . CYS A 1 100 ? -14.227 19.774 -20.612 1.00 50.78 100 CYS A N 1
ATOM 800 C CA . CYS A 1 100 ? -13.230 19.936 -19.547 1.00 50.78 100 CYS A CA 1
ATOM 801 C C . CYS A 1 100 ? -11.876 20.341 -20.126 1.00 50.78 100 CYS A C 1
ATOM 803 O O . CYS A 1 100 ? -11.423 19.763 -21.112 1.00 50.78 100 CYS A O 1
ATOM 805 N N . HIS A 1 101 ? -11.203 21.300 -19.483 1.00 54.62 101 HIS A N 1
ATOM 806 C CA . HIS A 1 101 ? -9.804 21.572 -19.798 1.00 54.62 101 HIS A CA 1
ATOM 807 C C . HIS A 1 101 ? -8.987 20.284 -19.610 1.00 54.62 101 HIS A C 1
ATOM 809 O O . HIS A 1 101 ? -9.213 19.578 -18.619 1.00 54.62 101 HIS A O 1
ATOM 815 N N . PRO A 1 102 ? -8.077 19.959 -20.546 1.00 56.16 102 PRO A N 1
ATOM 816 C CA . PRO A 1 102 ? -7.241 18.778 -20.435 1.00 56.16 102 PRO A CA 1
ATOM 817 C C . PRO A 1 102 ? -6.450 18.857 -19.137 1.00 56.16 102 PRO A C 1
ATOM 819 O O . PRO A 1 102 ? -5.793 19.857 -18.844 1.00 56.16 102 PRO A O 1
ATOM 822 N N . ILE A 1 103 ? -6.543 17.799 -18.345 1.00 57.62 103 ILE A N 1
ATOM 823 C CA . ILE A 1 103 ? -5.812 17.730 -17.091 1.00 57.62 103 ILE A CA 1
ATOM 824 C C . ILE A 1 103 ? -4.417 17.242 -17.417 1.00 57.62 103 ILE A C 1
ATOM 826 O O . ILE A 1 103 ? -4.220 16.085 -17.799 1.00 57.62 103 ILE A O 1
ATOM 830 N N . GLN A 1 104 ? -3.456 18.142 -17.268 1.00 61.25 104 GLN A N 1
ATOM 831 C CA . GLN A 1 104 ? -2.056 17.779 -17.294 1.00 61.25 104 GLN A CA 1
ATOM 832 C C . GLN A 1 104 ? -1.730 17.121 -15.952 1.00 61.25 104 GLN A C 1
ATOM 834 O O . GLN A 1 104 ? -1.597 17.787 -14.927 1.00 61.25 104 GLN A O 1
ATOM 839 N N . LEU A 1 105 ? -1.692 15.792 -15.953 1.00 65.56 105 LEU A N 1
ATOM 840 C CA . LEU A 1 105 ? -1.096 15.028 -14.868 1.00 65.56 105 LEU A CA 1
ATOM 841 C C . LEU A 1 105 ? 0.248 14.548 -15.378 1.00 65.56 105 LEU A C 1
ATOM 843 O O . LEU A 1 105 ? 0.290 13.679 -16.252 1.00 65.56 105 LEU A O 1
ATOM 847 N N . ASP A 1 106 ? 1.318 15.103 -14.824 1.00 77.88 106 ASP A N 1
ATOM 848 C CA . ASP A 1 106 ? 2.665 14.696 -15.190 1.00 77.88 106 ASP A CA 1
ATOM 849 C C . ASP A 1 106 ? 2.814 13.194 -14.952 1.00 77.88 106 ASP A C 1
ATOM 851 O O . ASP A 1 106 ? 2.473 12.668 -13.888 1.00 77.88 106 ASP A O 1
ATOM 855 N N . LEU A 1 107 ? 3.259 12.480 -15.981 1.00 84.31 107 LEU A N 1
ATOM 856 C CA . LEU A 1 107 ? 3.627 11.086 -15.824 1.00 84.31 107 LEU A CA 1
ATOM 857 C C . LEU A 1 107 ? 4.934 11.011 -15.041 1.00 84.31 107 LEU A C 1
ATOM 859 O O . LEU A 1 107 ? 5.805 11.870 -15.148 1.00 84.31 107 LEU A O 1
ATOM 863 N N . ARG A 1 108 ? 5.084 9.935 -14.289 1.00 85.06 108 ARG A N 1
ATOM 864 C CA . ARG A 1 108 ? 6.282 9.596 -13.544 1.00 85.06 108 ARG A CA 1
ATOM 865 C C . ARG A 1 108 ? 6.694 8.184 -13.895 1.00 85.06 108 ARG A C 1
ATOM 867 O O . ARG A 1 108 ? 5.844 7.301 -13.981 1.00 85.06 108 ARG A O 1
ATOM 874 N N . TYR A 1 109 ? 7.991 7.980 -14.083 1.00 87.88 109 TYR A N 1
ATOM 875 C CA . TYR A 1 109 ? 8.534 6.649 -14.287 1.00 87.88 109 TYR A CA 1
ATOM 876 C C . TYR A 1 109 ? 8.518 5.861 -12.975 1.00 87.88 109 TYR A C 1
ATOM 878 O O . TYR A 1 109 ? 9.306 6.156 -12.078 1.00 87.88 109 TYR A O 1
ATOM 886 N N . TYR A 1 110 ? 7.630 4.871 -12.914 1.00 87.94 110 TYR A N 1
ATOM 887 C CA . TYR A 1 110 ? 7.416 3.993 -11.777 1.00 87.94 110 TYR A CA 1
ATOM 888 C C . TYR A 1 110 ? 7.983 2.614 -12.001 1.00 87.94 110 TYR A C 1
ATOM 890 O O . TYR A 1 110 ? 7.610 1.895 -12.936 1.00 87.94 110 TYR A O 1
ATOM 898 N N . THR A 1 111 ? 8.858 2.207 -11.095 1.00 84.44 111 THR A N 1
ATOM 899 C CA . THR A 1 111 ? 9.424 0.864 -11.137 1.00 84.44 111 THR A CA 1
ATOM 900 C C . THR A 1 111 ? 8.889 0.050 -9.979 1.00 84.44 111 THR A C 1
ATOM 902 O O . THR A 1 111 ? 8.871 0.545 -8.855 1.00 84.44 111 THR A O 1
ATOM 905 N N . PRO A 1 112 ? 8.449 -1.204 -10.211 1.00 69.12 112 PRO A N 1
ATOM 906 C CA . PRO A 1 112 ? 8.183 -2.096 -9.091 1.00 69.12 112 PRO A CA 1
ATOM 907 C C . PRO A 1 112 ? 9.397 -2.095 -8.167 1.00 69.12 112 PRO A C 1
ATOM 909 O O . PRO A 1 112 ? 10.533 -2.004 -8.636 1.00 69.12 112 PRO A O 1
ATOM 912 N N . TYR A 1 113 ? 9.155 -2.182 -6.861 1.00 67.19 113 TYR A N 1
ATOM 913 C CA . TYR A 1 113 ? 10.212 -2.142 -5.862 1.00 67.19 113 TYR A CA 1
ATOM 914 C C . TYR A 1 113 ? 11.226 -3.278 -6.115 1.00 67.19 113 TYR A C 1
ATOM 916 O O . TYR A 1 113 ? 11.029 -4.417 -5.696 1.00 67.19 113 TYR A O 1
ATOM 924 N N . ASN A 1 114 ? 12.303 -2.975 -6.853 1.00 55.53 114 ASN A N 1
ATOM 925 C CA . ASN A 1 114 ? 13.192 -3.950 -7.508 1.00 55.53 114 ASN A CA 1
ATOM 926 C C . ASN A 1 114 ? 13.928 -4.891 -6.557 1.00 55.53 114 ASN A C 1
ATOM 928 O O . ASN A 1 114 ? 14.422 -5.936 -6.980 1.00 55.53 114 ASN A O 1
ATOM 932 N N . PHE A 1 115 ? 13.983 -4.556 -5.269 1.00 51.34 115 PHE A N 1
ATOM 933 C CA . PHE A 1 115 ? 14.519 -5.468 -4.268 1.00 51.34 115 PHE A CA 1
ATOM 934 C C . PHE A 1 115 ? 13.708 -6.775 -4.202 1.00 51.34 115 PHE A C 1
ATOM 936 O O . PHE A 1 115 ? 14.286 -7.835 -3.979 1.00 51.34 115 PHE A O 1
ATOM 943 N N . ALA A 1 116 ? 12.401 -6.729 -4.494 1.00 49.22 116 ALA A N 1
ATOM 944 C CA . ALA A 1 116 ? 11.538 -7.906 -4.501 1.00 49.22 116 ALA A CA 1
ATOM 945 C C . ALA A 1 116 ? 11.904 -8.899 -5.619 1.00 49.22 116 ALA A C 1
ATOM 947 O O . ALA A 1 116 ? 12.035 -10.085 -5.349 1.00 49.22 116 ALA A O 1
ATOM 948 N N . LEU A 1 117 ? 12.173 -8.450 -6.851 1.00 50.78 117 LEU A N 1
ATOM 949 C CA . LEU A 1 117 ? 12.377 -9.372 -7.986 1.00 50.78 117 LEU A CA 1
ATOM 950 C C . LEU A 1 117 ? 13.653 -10.225 -7.864 1.00 50.78 117 LEU A C 1
ATOM 952 O O . LEU A 1 117 ? 13.700 -11.343 -8.362 1.00 50.78 117 LEU A O 1
ATOM 956 N N . SER A 1 118 ? 14.683 -9.729 -7.170 1.00 51.00 118 SER A N 1
ATOM 957 C CA . SER A 1 118 ? 15.899 -10.518 -6.893 1.00 51.00 118 SER A CA 1
ATOM 958 C C . SER A 1 118 ? 15.776 -11.449 -5.678 1.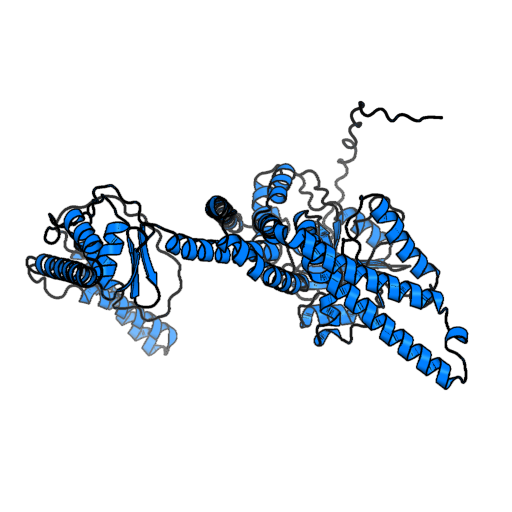00 51.00 118 SER A C 1
ATOM 960 O O . SER A 1 118 ? 16.600 -12.352 -5.512 1.00 51.00 118 SER A O 1
ATOM 962 N N . LEU A 1 119 ? 14.753 -11.252 -4.838 1.00 48.78 119 LEU A N 1
ATOM 963 C CA . LEU A 1 119 ? 14.460 -12.093 -3.678 1.00 48.78 119 LEU A CA 1
ATOM 964 C C . LEU A 1 119 ? 13.361 -13.122 -3.945 1.00 48.78 119 LEU A C 1
ATOM 966 O O . LEU A 1 119 ? 13.405 -14.200 -3.350 1.00 48.78 119 LEU A O 1
ATOM 970 N N . GLU A 1 120 ? 12.422 -12.825 -4.843 1.00 58.91 120 GLU A N 1
ATOM 971 C CA . GLU A 1 120 ? 11.339 -13.738 -5.181 1.00 58.91 120 GLU A CA 1
ATOM 972 C C . GLU A 1 120 ? 11.869 -14.912 -6.020 1.00 58.91 120 GLU A C 1
ATOM 974 O O . GLU A 1 120 ? 12.389 -14.713 -7.125 1.00 58.91 120 GLU A O 1
ATOM 979 N N . PRO A 1 121 ? 11.765 -16.163 -5.527 1.00 58.06 121 PRO A N 1
ATOM 980 C CA . PRO A 1 121 ? 12.288 -17.337 -6.221 1.00 58.06 121 PRO A CA 1
ATOM 981 C C . PRO A 1 121 ? 11.755 -17.498 -7.646 1.00 58.06 121 PRO A C 1
ATOM 983 O O . PRO A 1 121 ? 12.471 -18.010 -8.506 1.00 58.06 121 PRO A O 1
ATOM 986 N N . GLU A 1 122 ? 10.526 -17.044 -7.885 1.00 55.84 122 GLU A N 1
ATOM 987 C CA . GLU A 1 122 ? 9.805 -17.145 -9.156 1.00 55.84 122 GLU A CA 1
ATOM 988 C C . GLU A 1 122 ? 10.385 -16.237 -10.251 1.00 55.84 122 GLU A C 1
ATOM 990 O O . GLU A 1 122 ? 10.196 -16.507 -11.437 1.00 55.84 122 GLU A O 1
ATOM 995 N N . VAL A 1 123 ? 11.144 -15.203 -9.871 1.00 61.25 123 VAL A N 1
ATOM 996 C CA . VAL A 1 123 ? 11.702 -14.192 -10.786 1.00 61.25 123 VAL A CA 1
ATOM 997 C C . VAL A 1 123 ? 13.227 -14.313 -10.922 1.00 61.25 123 VAL A C 1
ATOM 999 O O . VAL A 1 123 ? 13.862 -13.555 -11.647 1.00 61.25 123 VAL A O 1
ATOM 1002 N N . LYS A 1 124 ? 13.844 -15.338 -10.317 1.00 56.84 124 LYS A N 1
ATOM 1003 C CA . LYS A 1 124 ? 15.304 -15.569 -10.359 1.00 56.84 124 LYS A CA 1
ATOM 1004 C C . LYS A 1 124 ? 15.910 -15.683 -11.762 1.00 56.84 124 LYS A C 1
ATOM 1006 O O . LYS A 1 124 ? 17.110 -15.481 -11.907 1.00 56.84 124 LYS A O 1
ATOM 1011 N N . ASN A 1 125 ? 15.098 -15.993 -12.773 1.00 61.59 125 ASN A N 1
ATOM 1012 C CA . ASN A 1 125 ? 15.518 -16.094 -14.174 1.00 61.59 125 ASN A CA 1
ATOM 1013 C C . ASN A 1 125 ? 15.175 -14.842 -14.998 1.00 61.59 125 ASN A C 1
ATOM 1015 O O . ASN A 1 125 ? 15.188 -14.891 -16.227 1.00 61.59 125 ASN A O 1
ATOM 1019 N N . PHE A 1 126 ? 14.816 -13.738 -14.343 1.00 67.38 126 PHE A N 1
ATOM 1020 C CA . PHE A 1 126 ? 14.563 -12.470 -15.008 1.00 67.38 126 PHE A CA 1
ATOM 1021 C C . PHE A 1 126 ? 15.884 -11.853 -15.466 1.00 67.38 126 PHE A C 1
ATOM 1023 O O . PHE A 1 126 ? 16.537 -11.101 -14.747 1.00 67.38 126 PHE A O 1
ATOM 1030 N N . ASP A 1 127 ? 16.276 -12.206 -16.685 1.00 65.06 127 ASP A N 1
ATOM 1031 C CA . ASP A 1 127 ? 17.503 -11.764 -17.343 1.00 65.06 127 ASP A CA 1
ATOM 1032 C C . ASP A 1 127 ? 17.282 -10.441 -18.095 1.00 65.06 127 ASP A C 1
ATOM 1034 O O . ASP A 1 127 ? 17.477 -10.327 -19.304 1.00 65.06 127 ASP A O 1
ATOM 1038 N N . ALA A 1 128 ? 16.744 -9.433 -17.407 1.00 60.00 128 ALA A N 1
ATOM 1039 C CA . ALA A 1 128 ? 16.716 -8.081 -17.952 1.00 60.00 128 ALA A CA 1
ATOM 1040 C C . ALA A 1 128 ? 18.010 -7.364 -17.559 1.00 60.00 128 ALA A C 1
ATOM 1042 O O . ALA A 1 128 ? 18.327 -7.261 -16.372 1.00 60.00 128 ALA A O 1
ATOM 1043 N N . ASN A 1 129 ? 18.723 -6.809 -18.544 1.00 63.22 129 ASN A N 1
ATOM 1044 C CA . ASN A 1 129 ? 19.806 -5.875 -18.251 1.00 63.22 129 ASN A CA 1
ATOM 1045 C C . ASN A 1 129 ? 19.164 -4.654 -17.596 1.00 63.22 129 ASN A C 1
ATOM 1047 O O . ASN A 1 129 ? 18.348 -3.982 -18.226 1.00 63.22 129 ASN A O 1
ATOM 1051 N N . GLY A 1 130 ? 19.472 -4.419 -16.324 1.00 69.19 130 GLY A N 1
ATOM 1052 C CA . GLY A 1 130 ? 18.842 -3.379 -15.527 1.00 69.19 130 GLY A CA 1
ATOM 1053 C C . GLY A 1 130 ? 19.867 -2.535 -14.788 1.00 69.19 130 GLY A C 1
ATOM 1054 O O . GLY A 1 130 ? 20.763 -3.067 -14.133 1.00 69.19 130 GLY A O 1
ATOM 1055 N N . ILE A 1 131 ? 19.707 -1.218 -14.849 1.00 69.75 131 ILE A N 1
ATOM 1056 C CA . ILE A 1 131 ? 20.419 -0.275 -13.991 1.00 69.75 131 ILE A CA 1
ATOM 1057 C C . ILE A 1 131 ? 19.475 0.084 -12.858 1.00 69.75 131 ILE A C 1
ATOM 1059 O O . ILE A 1 131 ? 18.444 0.712 -13.083 1.00 69.75 131 ILE A O 1
ATOM 1063 N N . VAL A 1 132 ? 19.832 -0.313 -11.638 1.00 69.94 132 VAL A N 1
ATOM 1064 C CA . VAL A 1 132 ? 19.084 0.041 -10.429 1.00 69.94 132 VAL A CA 1
ATOM 1065 C C . VAL A 1 132 ? 19.875 1.074 -9.643 1.00 69.94 132 VAL A C 1
ATOM 1067 O O . VAL A 1 132 ? 21.016 0.817 -9.245 1.00 69.94 132 VAL A O 1
ATOM 1070 N N . GLY A 1 133 ? 19.251 2.223 -9.411 1.00 66.75 133 GLY A N 1
ATOM 1071 C CA . GLY A 1 133 ? 19.799 3.332 -8.646 1.00 66.75 133 GLY A CA 1
ATOM 1072 C C . GLY A 1 133 ? 18.878 3.720 -7.495 1.00 66.75 133 GLY A C 1
ATOM 1073 O O . GLY A 1 133 ? 17.655 3.655 -7.599 1.00 66.75 133 GLY A O 1
ATOM 1074 N N . GLY A 1 134 ? 19.480 4.152 -6.391 1.00 62.50 134 GLY A N 1
ATOM 1075 C CA . GLY A 1 134 ? 18.784 4.801 -5.288 1.00 62.50 134 GLY A CA 1
ATOM 1076 C C . GLY A 1 134 ? 19.555 6.052 -4.908 1.00 62.50 134 GLY A C 1
ATOM 1077 O O . GLY A 1 134 ? 20.751 5.970 -4.639 1.00 62.50 134 GLY A O 1
ATOM 1078 N N . SER A 1 135 ? 18.892 7.202 -4.916 1.00 58.03 135 SER A N 1
ATOM 1079 C CA . SER A 1 135 ? 19.437 8.431 -4.341 1.00 58.03 135 SER A CA 1
ATOM 1080 C C . SER A 1 135 ? 18.327 9.091 -3.540 1.00 58.03 135 SER A C 1
ATOM 1082 O O . SER A 1 135 ? 17.217 9.206 -4.071 1.00 58.03 135 SER A O 1
ATOM 1084 N N . PRO A 1 136 ? 18.589 9.542 -2.298 1.00 50.31 136 PRO A N 1
ATOM 1085 C CA . PRO A 1 136 ? 17.629 10.384 -1.602 1.00 50.31 136 PRO A CA 1
ATOM 1086 C C . PRO A 1 136 ? 17.296 11.604 -2.481 1.00 50.31 136 PRO A C 1
ATOM 1088 O O . PRO A 1 136 ? 18.156 12.055 -3.251 1.00 50.31 136 PRO A O 1
ATOM 1091 N N . PRO A 1 137 ? 16.060 12.118 -2.416 1.00 49.06 137 PRO A N 1
ATOM 1092 C CA . PRO A 1 137 ? 15.673 13.319 -3.134 1.00 49.06 137 PRO A CA 1
ATOM 1093 C C . PRO A 1 137 ? 16.451 14.509 -2.562 1.00 49.06 137 PRO A C 1
ATOM 1095 O O . PRO A 1 137 ? 16.117 15.050 -1.514 1.00 49.06 137 PRO A O 1
ATOM 1098 N N . THR A 1 138 ? 17.516 14.912 -3.246 1.00 50.97 138 THR A N 1
ATOM 1099 C CA . THR A 1 138 ? 18.097 16.253 -3.125 1.00 50.97 138 THR A CA 1
ATOM 1100 C C . THR A 1 138 ? 17.616 17.085 -4.313 1.00 50.97 138 THR A C 1
ATOM 1102 O O . THR A 1 138 ? 17.360 16.521 -5.374 1.00 50.97 138 THR A O 1
ATOM 1105 N N . ASN A 1 139 ? 17.459 18.395 -4.107 1.00 54.25 139 ASN A N 1
ATOM 1106 C CA . ASN A 1 139 ? 16.957 19.442 -5.013 1.00 54.25 139 ASN A CA 1
ATOM 1107 C C . ASN A 1 139 ? 16.696 19.014 -6.481 1.00 54.25 139 ASN A C 1
ATOM 1109 O O . ASN A 1 139 ? 17.621 18.635 -7.199 1.00 54.25 139 ASN A O 1
ATOM 1113 N N . ASP A 1 140 ? 15.451 19.179 -6.950 1.00 55.25 140 ASP A N 1
ATOM 1114 C CA . ASP A 1 140 ? 14.916 18.650 -8.224 1.00 55.25 140 ASP A CA 1
ATOM 1115 C C . ASP A 1 140 ? 15.703 18.972 -9.510 1.00 55.25 140 ASP A C 1
ATOM 1117 O O . ASP A 1 140 ? 15.556 18.255 -10.497 1.00 55.25 140 ASP A O 1
ATOM 1121 N N . ASN A 1 141 ? 16.567 19.991 -9.517 1.00 50.66 141 ASN A N 1
ATOM 1122 C CA . ASN A 1 141 ? 17.370 20.344 -10.694 1.00 50.66 141 ASN A CA 1
ATOM 1123 C C . ASN A 1 141 ? 18.715 19.600 -10.758 1.00 50.66 141 ASN A C 1
ATOM 1125 O O . ASN A 1 141 ? 19.115 19.156 -11.828 1.00 50.66 141 ASN A O 1
ATOM 1129 N N . GLU A 1 142 ? 19.388 19.369 -9.624 1.00 52.56 142 GLU A N 1
ATOM 1130 C CA . GLU A 1 142 ? 20.621 18.554 -9.587 1.00 52.56 142 GLU A CA 1
ATOM 1131 C C . GLU A 1 142 ? 20.317 17.052 -9.816 1.00 52.56 142 GLU A C 1
ATOM 1133 O O . GLU A 1 142 ? 21.195 16.263 -10.177 1.00 52.56 142 GLU A O 1
ATOM 1138 N N . ARG A 1 143 ? 19.042 16.678 -9.605 1.00 55.22 143 ARG A N 1
ATOM 1139 C CA . ARG A 1 143 ? 18.423 15.343 -9.689 1.00 55.22 143 ARG A CA 1
ATOM 1140 C C . ARG A 1 143 ? 18.389 14.747 -11.099 1.00 55.22 143 ARG A C 1
ATOM 1142 O O . ARG A 1 143 ? 18.607 13.541 -11.230 1.00 55.22 143 ARG A O 1
ATOM 1149 N N . LEU A 1 144 ? 18.053 15.542 -12.116 1.00 56.75 144 LEU A N 1
ATOM 1150 C CA . LEU A 1 144 ? 17.859 15.059 -13.491 1.00 56.75 144 LEU A CA 1
ATOM 1151 C C . LEU A 1 144 ? 19.203 14.897 -14.207 1.00 56.75 144 LEU A C 1
ATOM 1153 O O . LEU A 1 144 ? 19.498 13.820 -14.723 1.00 56.75 144 LEU A O 1
ATOM 1157 N N . GLU A 1 145 ? 20.072 15.905 -14.102 1.00 58.50 145 GLU A N 1
ATOM 1158 C CA . GLU A 1 145 ? 21.341 15.950 -14.834 1.00 58.50 145 GLU A CA 1
ATOM 1159 C C . GLU A 1 145 ? 22.275 14.782 -14.479 1.00 58.50 145 GLU A C 1
ATOM 1161 O O . GLU A 1 145 ? 22.798 14.116 -15.369 1.00 58.50 145 GLU A O 1
ATOM 1166 N N . LYS A 1 146 ? 22.452 14.454 -13.189 1.00 59.66 146 LYS A N 1
ATOM 1167 C CA . LYS A 1 146 ? 23.363 13.365 -12.769 1.00 59.66 146 LYS A CA 1
ATOM 1168 C C . LYS A 1 146 ? 22.855 11.966 -13.148 1.00 59.66 146 LYS A C 1
ATOM 1170 O O . LYS A 1 146 ? 23.653 11.097 -13.514 1.00 59.66 146 LYS A O 1
ATOM 1175 N N . LYS A 1 147 ? 21.540 11.721 -13.049 1.00 62.69 147 LYS A N 1
ATOM 1176 C CA . LYS A 1 147 ? 20.937 10.406 -13.347 1.00 62.69 147 LYS A CA 1
ATOM 1177 C C . LYS A 1 147 ? 20.907 10.136 -14.849 1.00 62.69 147 LYS A C 1
ATOM 1179 O O . LYS A 1 147 ? 21.263 9.037 -15.271 1.00 62.69 147 LYS A O 1
ATOM 1184 N N . GLU A 1 148 ? 20.534 11.139 -15.638 1.00 63.06 148 GLU A N 1
ATOM 1185 C CA . GLU A 1 148 ? 20.543 11.052 -17.099 1.00 63.06 148 GLU A CA 1
ATOM 1186 C C . GLU A 1 148 ? 21.963 10.914 -17.628 1.00 63.06 148 GLU A C 1
ATOM 1188 O O . GLU A 1 148 ? 22.202 10.034 -18.448 1.00 63.06 148 GLU A O 1
ATOM 1193 N N . PHE A 1 149 ? 22.922 11.666 -17.079 1.00 61.84 149 PHE A N 1
ATOM 1194 C CA . PHE A 1 149 ? 24.329 11.519 -17.443 1.00 61.84 149 PHE A CA 1
ATOM 1195 C C . PHE A 1 149 ? 24.841 10.094 -17.208 1.00 61.84 149 PHE A C 1
ATOM 1197 O O . PHE A 1 149 ? 25.480 9.525 -18.083 1.00 61.84 149 PHE A O 1
ATOM 1204 N N . THR A 1 150 ? 24.514 9.480 -16.066 1.00 64.81 150 THR A N 1
ATOM 1205 C CA . THR A 1 150 ? 24.935 8.098 -15.768 1.00 64.81 150 THR A CA 1
ATOM 1206 C C . THR A 1 150 ? 24.323 7.098 -16.751 1.00 64.81 150 THR A C 1
ATOM 1208 O O . THR A 1 150 ? 25.016 6.214 -17.244 1.00 64.81 150 THR A O 1
ATOM 1211 N N . LEU A 1 151 ? 23.031 7.234 -17.059 1.00 67.94 151 LEU A N 1
ATOM 1212 C CA . LEU A 1 151 ? 22.349 6.342 -17.999 1.00 67.94 151 LEU A CA 1
ATOM 1213 C C . LEU A 1 151 ? 22.880 6.502 -19.431 1.00 67.94 151 LEU A C 1
ATOM 1215 O O . LEU A 1 151 ? 23.138 5.498 -20.089 1.00 67.94 151 LEU A O 1
ATOM 1219 N N . ILE A 1 152 ? 23.077 7.745 -19.883 1.00 69.69 152 ILE A N 1
ATOM 1220 C CA . ILE A 1 152 ? 23.643 8.070 -21.198 1.00 69.69 152 ILE A CA 1
ATOM 1221 C C . ILE A 1 152 ? 25.059 7.507 -21.302 1.00 69.69 152 ILE A C 1
ATOM 1223 O O . ILE A 1 152 ? 25.344 6.751 -22.227 1.00 69.69 152 ILE A O 1
ATOM 1227 N N . HIS A 1 153 ? 25.906 7.781 -20.309 1.00 65.69 153 HIS A N 1
ATOM 1228 C CA . HIS A 1 153 ? 27.289 7.318 -20.290 1.00 65.69 153 HIS A CA 1
ATOM 1229 C C . HIS A 1 153 ? 27.378 5.791 -20.371 1.00 65.69 153 HIS A C 1
ATOM 1231 O O . HIS A 1 153 ? 28.119 5.264 -21.191 1.00 65.69 153 HIS A O 1
ATOM 1237 N N . MET A 1 154 ? 26.544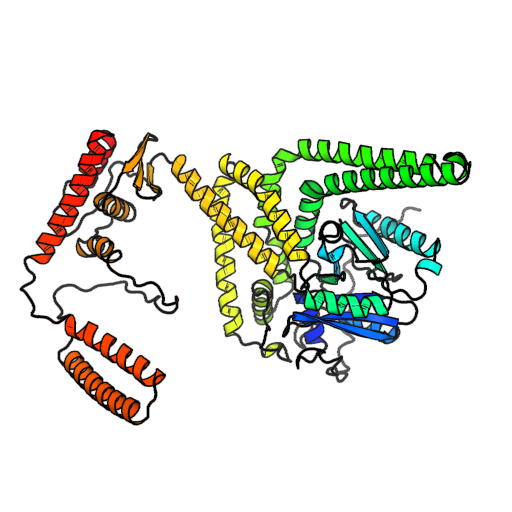 5.067 -19.618 1.00 65.81 154 MET A N 1
ATOM 1238 C CA . MET A 1 154 ? 26.519 3.602 -19.678 1.00 65.81 154 MET A CA 1
ATOM 1239 C C . MET A 1 154 ? 26.084 3.064 -21.047 1.00 65.81 154 MET A C 1
ATOM 1241 O O . MET A 1 154 ? 26.604 2.043 -21.489 1.00 65.81 154 MET A O 1
ATOM 1245 N N . THR A 1 155 ? 25.148 3.730 -21.731 1.00 67.81 155 THR A N 1
ATOM 1246 C CA . THR A 1 155 ? 24.764 3.336 -23.097 1.00 67.81 155 THR A CA 1
ATOM 1247 C C . THR A 1 155 ? 25.811 3.700 -24.150 1.00 67.81 155 THR A C 1
ATOM 1249 O O . THR A 1 155 ? 25.891 3.029 -25.175 1.00 67.81 155 THR A O 1
ATOM 1252 N N . GLU A 1 156 ? 26.614 4.738 -23.906 1.00 76.25 156 GLU A N 1
ATOM 1253 C CA . GLU A 1 156 ? 27.693 5.176 -24.797 1.00 76.25 156 GLU A CA 1
ATOM 1254 C C . GLU A 1 156 ? 28.970 4.339 -24.640 1.00 76.25 156 GLU A C 1
ATOM 1256 O O . GLU A 1 156 ? 29.681 4.136 -25.623 1.00 76.25 156 GLU A O 1
ATOM 1261 N N . GLU A 1 157 ? 29.261 3.836 -23.435 1.00 72.19 157 GLU A N 1
ATOM 1262 C CA . GLU A 1 157 ? 30.439 3.000 -23.162 1.00 72.19 157 GLU A CA 1
ATOM 1263 C C . GLU A 1 157 ? 30.328 1.582 -23.747 1.00 72.19 157 GLU A C 1
ATOM 1265 O O . GLU A 1 157 ? 31.348 0.988 -24.096 1.00 72.19 157 GLU A O 1
ATOM 1270 N N . ASP A 1 158 ? 29.111 1.044 -23.878 1.00 77.06 158 ASP A N 1
ATOM 1271 C CA . ASP A 1 158 ? 28.867 -0.305 -24.409 1.00 77.06 158 ASP A CA 1
ATOM 1272 C C . ASP A 1 158 ? 27.613 -0.368 -25.308 1.00 77.06 158 ASP A C 1
ATOM 1274 O O . ASP A 1 158 ? 26.606 -0.997 -24.962 1.00 77.06 158 ASP A O 1
ATOM 1278 N N . PRO A 1 159 ? 27.632 0.294 -26.480 1.00 77.62 159 PRO A N 1
ATOM 1279 C CA . PRO A 1 159 ? 26.471 0.370 -27.363 1.00 77.62 159 PRO A CA 1
ATOM 1280 C C . PRO A 1 159 ? 26.057 -1.001 -27.922 1.00 77.62 159 PRO A C 1
ATOM 1282 O O . PRO A 1 159 ? 24.866 -1.234 -28.141 1.00 77.62 159 PRO A O 1
ATOM 1285 N N . GLU A 1 160 ? 27.006 -1.926 -28.111 1.00 80.88 160 GLU A N 1
ATOM 1286 C CA . GLU A 1 160 ? 26.745 -3.278 -28.627 1.00 80.88 160 GLU A CA 1
ATOM 1287 C C . GLU A 1 160 ? 25.847 -4.084 -27.676 1.00 80.88 160 GLU A C 1
ATOM 1289 O O . GLU A 1 160 ? 24.922 -4.768 -28.122 1.00 80.88 160 GLU A O 1
ATOM 1294 N N . SER A 1 161 ? 26.033 -3.945 -26.357 1.00 76.56 161 SER A N 1
ATOM 1295 C CA . SER A 1 161 ? 25.177 -4.602 -25.358 1.00 76.56 161 SER A CA 1
ATOM 1296 C C . SER A 1 161 ? 23.714 -4.146 -25.394 1.00 76.56 161 SER A C 1
ATOM 1298 O O . SER A 1 161 ? 22.829 -4.874 -24.918 1.00 76.56 161 SER A O 1
ATOM 1300 N N . PHE A 1 162 ? 23.437 -2.968 -25.961 1.00 80.00 162 PHE A N 1
ATOM 1301 C CA . PHE A 1 162 ? 22.098 -2.381 -26.051 1.00 80.00 162 PHE A CA 1
ATOM 1302 C C . PHE A 1 162 ? 21.506 -2.402 -27.466 1.00 80.00 162 PHE A C 1
ATOM 1304 O O . PHE A 1 162 ? 20.318 -2.096 -27.627 1.00 80.00 162 PHE A O 1
ATOM 1311 N N . GLU A 1 163 ? 22.274 -2.810 -28.480 1.00 85.94 163 GLU A N 1
ATOM 1312 C CA . GLU A 1 163 ? 21.797 -2.886 -29.858 1.00 85.94 163 GLU A CA 1
ATOM 1313 C C . GLU A 1 163 ? 20.589 -3.835 -29.976 1.00 85.94 163 GLU A C 1
ATOM 1315 O O . GLU A 1 163 ? 20.555 -4.943 -29.435 1.00 85.94 163 GLU A O 1
ATOM 1320 N N . GLY A 1 164 ? 19.534 -3.376 -30.658 1.00 89.81 164 GLY A N 1
ATOM 1321 C CA . GLY A 1 164 ? 18.303 -4.152 -30.841 1.00 89.81 164 GLY A CA 1
ATOM 1322 C C . GLY A 1 164 ? 17.465 -4.366 -29.571 1.00 89.81 164 GLY A C 1
ATOM 1323 O O . GLY A 1 164 ? 16.491 -5.128 -29.611 1.00 89.81 164 GLY A O 1
ATOM 1324 N N . ARG A 1 165 ? 17.807 -3.706 -28.456 1.00 91.88 165 ARG A N 1
ATOM 1325 C CA . ARG A 1 165 ? 17.021 -3.721 -27.216 1.00 91.88 165 ARG A CA 1
ATOM 1326 C C . ARG A 1 165 ? 16.095 -2.509 -27.104 1.00 91.88 165 ARG A C 1
ATOM 1328 O O . ARG A 1 165 ? 16.242 -1.504 -27.794 1.00 91.88 165 ARG A O 1
ATOM 1335 N N . TYR A 1 166 ? 15.132 -2.625 -26.199 1.00 92.69 166 TYR A N 1
ATOM 1336 C CA . TYR A 1 166 ? 14.135 -1.612 -25.887 1.00 92.69 166 TYR A CA 1
ATOM 1337 C C . TYR A 1 166 ? 14.295 -1.164 -24.438 1.00 92.69 166 TYR A C 1
ATOM 1339 O O . TYR A 1 166 ? 14.174 -1.984 -23.529 1.00 92.69 166 TYR A O 1
ATOM 1347 N N . CYS A 1 167 ? 14.550 0.124 -24.233 1.00 91.69 167 CYS A N 1
ATOM 1348 C CA . CYS A 1 167 ? 14.712 0.727 -22.917 1.00 91.69 167 CYS A CA 1
ATOM 1349 C C . CYS A 1 167 ? 13.353 1.082 -22.309 1.00 91.69 167 CYS A C 1
ATOM 1351 O O . CYS A 1 167 ? 12.537 1.723 -22.970 1.00 91.69 167 CYS A O 1
ATOM 1353 N N . SER A 1 168 ? 13.114 0.728 -21.048 1.00 91.25 168 SER A N 1
ATOM 1354 C CA . SER A 1 168 ? 11.900 1.115 -20.322 1.00 91.25 168 SER A CA 1
ATOM 1355 C C . SER A 1 168 ? 11.840 2.586 -19.938 1.00 91.25 168 SER A C 1
ATOM 1357 O O . SER A 1 168 ? 10.758 3.084 -19.646 1.00 91.25 168 SER A O 1
ATOM 1359 N N . TYR A 1 169 ? 12.980 3.276 -19.921 1.00 88.69 169 TYR A N 1
ATOM 1360 C CA . TYR A 1 169 ? 13.031 4.713 -19.716 1.00 88.69 169 TYR A CA 1
ATOM 1361 C C . TYR A 1 169 ? 13.207 5.421 -21.057 1.00 88.69 169 TYR A C 1
ATOM 1363 O O . TYR A 1 169 ? 14.146 5.165 -21.812 1.00 88.69 169 TYR A O 1
ATOM 1371 N N . ILE A 1 170 ? 12.275 6.308 -21.374 1.00 81.38 170 ILE A N 1
ATOM 1372 C CA . ILE A 1 170 ? 12.370 7.187 -22.529 1.00 81.38 170 ILE A CA 1
ATOM 1373 C C . ILE A 1 170 ? 13.501 8.188 -22.285 1.00 81.38 170 ILE A C 1
ATOM 1375 O O . ILE A 1 170 ? 13.369 8.992 -21.378 1.00 81.38 170 ILE A O 1
ATOM 1379 N N . PHE A 1 171 ? 14.539 8.194 -23.124 1.00 69.38 171 PHE A N 1
ATOM 1380 C CA . PHE A 1 171 ? 15.527 9.274 -23.219 1.00 69.38 171 PHE A CA 1
ATOM 1381 C C . PHE A 1 171 ? 15.116 10.207 -24.357 1.00 69.38 171 PHE A C 1
ATOM 1383 O O . PHE A 1 171 ? 15.421 9.946 -25.521 1.00 69.38 171 PHE A O 1
ATOM 1390 N N . PHE A 1 172 ? 14.365 11.266 -24.077 1.00 55.78 172 PHE A N 1
ATOM 1391 C CA . PHE A 1 172 ? 14.208 12.334 -25.061 1.00 55.78 172 PHE A CA 1
ATOM 1392 C C . PHE A 1 172 ? 15.010 13.532 -24.586 1.00 55.78 172 PHE A C 1
ATOM 1394 O O . PHE A 1 172 ? 15.005 13.846 -23.407 1.00 55.78 172 PHE A O 1
ATOM 1401 N N . SER A 1 173 ? 15.636 14.246 -25.517 1.00 51.97 173 SER A N 1
ATOM 1402 C CA . SER A 1 173 ? 16.199 15.587 -25.309 1.00 51.97 173 SER A CA 1
ATOM 1403 C C . SER A 1 173 ? 15.110 16.644 -25.024 1.00 51.97 173 SER A C 1
ATOM 1405 O O . SER A 1 173 ? 15.239 17.798 -25.426 1.00 51.97 173 SER A O 1
ATOM 1407 N N . ASP A 1 174 ? 13.984 16.222 -24.450 1.00 56.84 174 ASP A N 1
ATOM 1408 C CA . ASP A 1 174 ? 12.796 17.010 -24.165 1.00 56.84 174 ASP A CA 1
ATOM 1409 C C . ASP A 1 174 ? 12.875 17.449 -22.695 1.00 56.84 174 ASP A C 1
ATOM 1411 O O . ASP A 1 174 ? 12.904 16.583 -21.826 1.00 56.84 174 ASP A O 1
ATOM 1415 N N . PRO A 1 175 ? 12.895 18.757 -22.383 1.00 56.53 175 PRO A N 1
ATOM 1416 C CA . PRO A 1 175 ? 12.951 19.265 -21.008 1.00 56.53 175 PRO A CA 1
ATOM 1417 C C . PRO A 1 175 ? 11.757 18.851 -20.123 1.00 56.53 175 PRO A C 1
ATOM 1419 O O . PRO A 1 175 ? 11.740 19.169 -18.938 1.00 56.53 175 PRO A O 1
ATOM 1422 N N . LEU A 1 176 ? 10.759 18.152 -20.672 1.00 53.91 176 LEU A N 1
ATOM 1423 C CA . LEU A 1 176 ? 9.582 17.635 -19.971 1.00 53.91 176 LEU A CA 1
ATOM 1424 C C . LEU A 1 176 ? 9.689 16.136 -19.632 1.00 53.91 176 LEU A C 1
ATOM 1426 O O . LEU A 1 176 ? 8.683 15.419 -19.668 1.00 53.91 176 LEU A O 1
ATOM 1430 N N . MET A 1 177 ? 10.894 15.631 -19.346 1.00 66.69 177 MET A N 1
ATOM 1431 C CA . MET A 1 177 ? 11.077 14.222 -18.991 1.00 66.69 177 MET A CA 1
ATOM 1432 C C . MET A 1 177 ? 10.306 13.866 -17.707 1.00 66.69 177 MET A C 1
ATOM 1434 O O . MET A 1 177 ? 10.428 14.568 -16.701 1.00 66.69 177 MET A O 1
ATOM 1438 N N . PRO A 1 178 ? 9.525 12.768 -17.707 1.00 66.56 178 PRO A N 1
ATOM 1439 C CA . PRO A 1 178 ? 8.858 12.290 -16.503 1.00 66.56 178 PRO A CA 1
ATOM 1440 C C . PRO A 1 178 ? 9.917 11.941 -15.446 1.00 66.56 178 PRO A C 1
ATOM 1442 O O . PRO A 1 178 ? 10.786 11.105 -15.715 1.00 66.56 178 PRO A O 1
ATOM 1445 N N . PRO A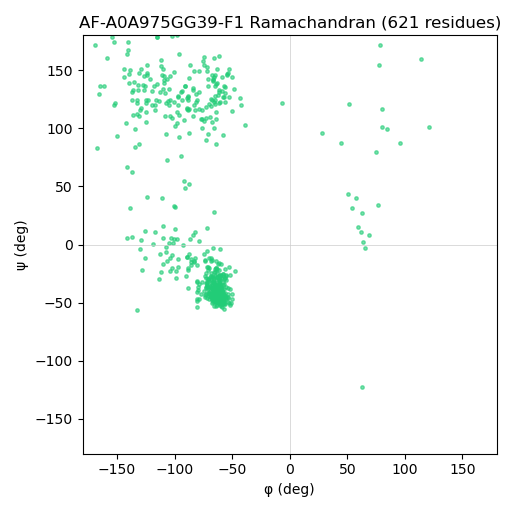 1 179 ? 9.875 12.548 -14.249 1.00 69.44 179 PRO A N 1
ATOM 1446 C CA . PRO A 1 179 ? 10.969 12.441 -13.298 1.00 69.44 179 PRO A CA 1
ATOM 1447 C C . PRO A 1 179 ? 11.173 10.993 -12.838 1.00 69.44 179 PRO A C 1
ATOM 1449 O O . PRO A 1 179 ? 10.214 10.271 -12.550 1.00 69.44 179 PRO A O 1
ATOM 1452 N N . LEU A 1 180 ? 12.440 10.582 -12.724 1.00 72.19 180 LEU A N 1
ATOM 1453 C CA . LEU A 1 180 ? 12.816 9.316 -12.095 1.00 72.19 180 LEU A CA 1
ATOM 1454 C C . LEU A 1 180 ? 12.479 9.333 -10.602 1.00 72.19 180 LEU A C 1
ATOM 1456 O O . LEU A 1 180 ? 12.672 10.341 -9.913 1.00 72.19 180 LEU A O 1
ATOM 1460 N N . GLU A 1 181 ? 12.057 8.183 -10.090 1.00 69.44 181 GLU A N 1
ATOM 1461 C CA . GLU A 1 181 ? 11.827 7.951 -8.666 1.00 69.44 181 GLU A CA 1
ATOM 1462 C C . GLU A 1 181 ? 13.083 8.110 -7.797 1.00 69.44 181 GLU A C 1
ATOM 1464 O O . GLU A 1 181 ? 14.223 8.094 -8.284 1.00 69.44 181 GLU A O 1
ATOM 1469 N N . SER A 1 182 ? 12.877 8.268 -6.482 1.00 67.19 182 SER A N 1
ATOM 1470 C CA . SER A 1 182 ? 13.954 8.197 -5.478 1.00 67.19 182 SER A CA 1
ATOM 1471 C C . SER A 1 182 ? 14.705 6.867 -5.584 1.00 67.19 182 SER A C 1
ATOM 1473 O O . SER A 1 182 ? 15.934 6.823 -5.493 1.00 67.19 182 SER A O 1
ATOM 1475 N N . PHE A 1 183 ? 13.966 5.799 -5.880 1.00 71.88 183 PHE A N 1
ATOM 1476 C CA . PHE A 1 183 ? 14.489 4.482 -6.196 1.00 71.88 183 PHE A CA 1
ATOM 1477 C C . PHE A 1 183 ? 13.949 4.041 -7.551 1.00 71.88 183 PHE A C 1
ATOM 1479 O O . PHE A 1 183 ? 12.741 3.991 -7.738 1.00 71.88 183 PHE A O 1
ATOM 1486 N N . PHE A 1 184 ? 14.830 3.742 -8.500 1.00 79.31 184 PHE A N 1
ATOM 1487 C CA . PHE A 1 184 ? 14.422 3.421 -9.863 1.00 79.31 184 PHE A CA 1
ATOM 1488 C C . PHE A 1 184 ? 15.251 2.274 -10.440 1.00 79.31 184 PHE A C 1
ATOM 1490 O O . PHE A 1 184 ? 16.438 2.130 -10.148 1.00 79.31 184 PHE A O 1
ATOM 1497 N N . GLY A 1 185 ? 14.624 1.462 -11.290 1.00 82.75 185 GLY A N 1
ATOM 1498 C CA . GLY A 1 185 ? 15.310 0.545 -12.203 1.00 82.75 185 GLY A CA 1
ATOM 1499 C C . GLY A 1 185 ? 14.996 0.849 -13.661 1.00 82.75 185 GLY A C 1
ATOM 1500 O O . GLY A 1 185 ? 13.838 0.787 -14.064 1.00 82.75 185 GLY A O 1
ATOM 1501 N N . VAL A 1 186 ? 16.002 1.159 -14.470 1.00 85.62 186 VAL A N 1
ATOM 1502 C CA . VAL A 1 186 ? 15.858 1.230 -15.931 1.00 85.62 186 VAL A CA 1
ATOM 1503 C C . VAL A 1 186 ? 16.253 -0.113 -16.519 1.00 85.62 186 VAL A C 1
ATOM 1505 O O . VAL A 1 186 ? 17.290 -0.648 -16.145 1.00 85.62 186 VAL A O 1
ATOM 1508 N N . PHE A 1 187 ? 15.435 -0.663 -17.413 1.00 88.38 187 PHE A N 1
ATOM 1509 C CA . PHE A 1 187 ? 15.599 -2.010 -17.949 1.00 88.38 187 PHE A CA 1
ATOM 1510 C C . PHE A 1 187 ? 15.624 -2.012 -19.473 1.00 88.38 187 PHE A C 1
ATOM 1512 O O . PHE A 1 187 ? 14.896 -1.260 -20.121 1.00 88.38 187 PHE A O 1
ATOM 1519 N N . TRP A 1 188 ? 16.426 -2.913 -20.037 1.00 89.75 188 TRP A N 1
ATOM 1520 C CA . TRP A 1 188 ? 16.532 -3.144 -21.471 1.00 89.75 188 TRP A CA 1
ATOM 1521 C C . TRP A 1 188 ? 16.075 -4.550 -21.825 1.00 89.75 188 TRP A C 1
ATOM 1523 O O . TRP A 1 188 ? 16.633 -5.543 -21.351 1.00 89.75 188 TRP A O 1
ATOM 1533 N N . TYR A 1 189 ? 15.105 -4.620 -22.728 1.00 92.00 189 TYR A N 1
ATOM 1534 C CA . TYR A 1 189 ? 14.476 -5.865 -23.146 1.00 92.00 189 TYR A CA 1
ATOM 1535 C C . TYR A 1 189 ? 14.762 -6.154 -24.614 1.00 92.00 189 TYR A C 1
ATOM 1537 O O . TYR A 1 189 ? 14.671 -5.271 -25.463 1.00 92.00 189 TYR A O 1
ATOM 1545 N N . THR A 1 190 ? 15.047 -7.406 -24.943 1.00 93.38 190 THR A N 1
ATOM 1546 C CA . THR A 1 190 ? 14.965 -7.882 -26.329 1.00 93.38 190 THR A CA 1
ATOM 1547 C C . THR A 1 190 ? 13.503 -8.066 -26.736 1.00 93.38 190 THR A C 1
ATOM 1549 O O . THR A 1 190 ? 12.618 -8.221 -25.893 1.00 93.38 190 THR A O 1
ATOM 1552 N N . LYS A 1 191 ? 13.229 -8.119 -28.043 1.00 94.88 191 LYS A N 1
ATOM 1553 C CA . LYS A 1 191 ? 11.874 -8.389 -28.545 1.00 94.88 191 LYS A CA 1
ATOM 1554 C C . LYS A 1 191 ? 11.268 -9.677 -27.963 1.00 94.88 191 LYS A C 1
ATOM 1556 O O . LYS A 1 191 ? 10.117 -9.664 -27.540 1.00 94.88 191 LYS A O 1
ATOM 1561 N N . THR A 1 192 ? 12.036 -10.766 -27.937 1.00 92.69 192 THR A N 1
ATOM 1562 C CA . THR A 1 192 ? 11.571 -12.065 -27.425 1.00 92.69 192 THR A CA 1
ATOM 1563 C C . THR A 1 192 ? 11.234 -11.985 -25.938 1.00 92.69 192 THR A C 1
ATOM 1565 O O . THR A 1 192 ? 10.171 -12.439 -25.526 1.00 92.69 192 THR A O 1
ATOM 1568 N N . GLN A 1 193 ? 12.081 -11.315 -25.146 1.00 92.44 193 GLN A N 1
ATOM 1569 C CA . GLN A 1 193 ? 11.826 -11.102 -23.719 1.00 92.44 193 GLN A CA 1
ATOM 1570 C C . GLN A 1 193 ? 10.532 -10.333 -23.468 1.00 92.44 193 GLN A C 1
ATOM 1572 O O . GLN A 1 193 ? 9.799 -10.685 -22.556 1.00 92.44 193 GLN A O 1
ATOM 1577 N N . ILE A 1 194 ? 10.215 -9.317 -24.277 1.00 94.69 194 ILE A N 1
ATOM 1578 C CA . ILE A 1 194 ? 8.965 -8.559 -24.124 1.00 94.69 194 ILE A CA 1
ATOM 1579 C C . ILE A 1 194 ? 7.749 -9.487 -24.262 1.00 94.69 194 ILE A C 1
ATOM 1581 O O . ILE A 1 194 ? 6.842 -9.451 -23.431 1.00 94.69 194 ILE A O 1
ATOM 1585 N N . GLU A 1 195 ? 7.732 -10.335 -25.291 1.00 93.81 195 GLU A N 1
ATOM 1586 C CA . GLU A 1 195 ? 6.625 -11.266 -25.537 1.00 93.81 195 GLU A CA 1
ATOM 1587 C C . GLU A 1 195 ? 6.493 -12.303 -24.410 1.00 93.81 195 GLU A C 1
ATOM 1589 O O . GLU A 1 195 ? 5.385 -12.563 -23.930 1.00 93.81 195 GLU A O 1
ATOM 1594 N N . ASP A 1 196 ? 7.613 -12.860 -23.948 1.00 92.31 196 ASP A N 1
ATOM 1595 C CA . ASP A 1 196 ? 7.627 -13.853 -22.874 1.00 92.31 196 ASP A CA 1
ATOM 1596 C C . ASP A 1 196 ? 7.258 -13.246 -21.519 1.00 92.31 196 ASP A C 1
ATOM 1598 O O . ASP A 1 196 ? 6.440 -13.806 -20.788 1.00 92.31 196 ASP A O 1
ATOM 1602 N N . TYR A 1 197 ? 7.780 -12.065 -21.197 1.00 92.62 197 TYR A N 1
ATOM 1603 C CA . TYR A 1 197 ? 7.503 -11.396 -19.931 1.00 92.62 197 TYR A CA 1
ATOM 1604 C C . TYR A 1 197 ? 6.057 -10.919 -19.843 1.00 92.62 197 TYR A C 1
ATOM 1606 O O . TYR A 1 197 ? 5.469 -11.028 -18.775 1.00 92.62 197 TYR A O 1
ATOM 1614 N N . VAL A 1 198 ? 5.412 -10.506 -20.941 1.00 95.19 198 VAL A N 1
ATOM 1615 C CA . VAL A 1 198 ? 3.961 -10.233 -20.914 1.00 95.19 198 VAL A CA 1
ATOM 1616 C C . VAL A 1 198 ? 3.158 -11.495 -20.593 1.00 95.19 198 VAL A C 1
ATOM 1618 O O . VAL A 1 198 ? 2.177 -11.431 -19.849 1.00 95.19 198 VAL A O 1
ATOM 1621 N N . ARG A 1 199 ? 3.563 -12.664 -21.108 1.00 94.38 199 ARG A N 1
ATOM 1622 C CA . ARG A 1 199 ? 2.903 -13.936 -20.767 1.00 94.38 199 ARG A CA 1
ATOM 1623 C C . ARG A 1 199 ? 3.091 -14.284 -19.292 1.00 94.38 199 ARG A C 1
ATOM 1625 O O . ARG A 1 199 ? 2.122 -14.702 -18.664 1.00 94.38 199 ARG A O 1
ATOM 1632 N N . ILE A 1 200 ? 4.300 -14.111 -18.753 1.00 91.50 200 ILE A N 1
ATOM 1633 C CA . ILE A 1 200 ? 4.606 -14.387 -17.341 1.00 91.50 200 ILE A CA 1
ATOM 1634 C C . ILE A 1 200 ? 3.857 -13.411 -16.434 1.00 91.50 200 ILE A C 1
ATOM 1636 O O . ILE A 1 200 ? 3.153 -13.860 -15.539 1.00 91.50 200 ILE A O 1
ATOM 1640 N N . GLU A 1 201 ? 3.927 -12.108 -16.704 1.00 93.25 201 GLU A N 1
ATOM 1641 C CA . GLU A 1 201 ? 3.217 -11.071 -15.948 1.00 93.25 201 GLU A CA 1
ATOM 1642 C C . GLU A 1 201 ? 1.713 -11.374 -15.864 1.00 93.25 201 GLU A C 1
ATOM 1644 O O . GLU A 1 201 ? 1.129 -11.355 -14.782 1.00 93.25 201 GLU A O 1
ATOM 1649 N N . ASN A 1 202 ? 1.092 -11.764 -16.981 1.00 96.00 202 ASN A N 1
ATOM 1650 C CA . ASN A 1 202 ? -0.321 -12.141 -17.014 1.00 96.00 202 ASN A CA 1
ATOM 1651 C C . ASN A 1 202 ? -0.638 -13.473 -16.324 1.00 96.00 202 ASN A C 1
ATOM 1653 O O . ASN A 1 202 ? -1.759 -13.658 -15.850 1.00 96.00 202 ASN A O 1
ATOM 1657 N N . ARG A 1 203 ? 0.296 -14.426 -16.307 1.00 94.38 203 ARG A N 1
ATOM 1658 C CA . ARG A 1 203 ? 0.090 -15.745 -15.696 1.00 94.38 203 ARG A CA 1
ATOM 1659 C C . ARG A 1 203 ? 0.271 -15.692 -14.184 1.00 94.38 203 ARG A C 1
ATOM 1661 O O . ARG A 1 203 ? -0.592 -16.178 -13.464 1.00 94.38 203 ARG A O 1
ATOM 1668 N N . GLU A 1 204 ? 1.364 -15.087 -13.738 1.00 91.00 204 GLU A N 1
ATOM 1669 C CA . GLU A 1 204 ? 1.763 -15.029 -12.328 1.00 91.00 204 GLU A CA 1
ATOM 1670 C C . GLU A 1 204 ? 1.183 -13.812 -11.599 1.00 91.00 204 GLU A C 1
ATOM 1672 O O . GLU A 1 204 ? 1.262 -13.735 -10.380 1.00 91.00 204 GLU A O 1
ATOM 1677 N N . GLN A 1 205 ? 0.587 -12.857 -12.327 1.00 92.38 205 GLN A N 1
ATOM 1678 C CA . GLN A 1 205 ? 0.073 -11.603 -11.763 1.00 92.38 205 GLN A CA 1
ATOM 1679 C C . GLN A 1 205 ? 1.166 -10.807 -11.032 1.00 92.38 205 GLN A C 1
ATOM 1681 O O . GLN A 1 205 ? 0.924 -10.188 -9.995 1.00 92.38 205 GLN A O 1
ATOM 1686 N N . ILE A 1 206 ? 2.366 -10.793 -11.621 1.00 89.56 206 ILE A N 1
ATOM 1687 C CA . ILE A 1 206 ? 3.535 -10.044 -11.148 1.00 89.56 206 ILE A CA 1
ATOM 1688 C C . ILE A 1 206 ? 3.959 -9.009 -12.188 1.00 89.56 206 ILE A C 1
ATOM 1690 O O . ILE A 1 206 ? 4.015 -9.280 -13.382 1.00 89.56 206 ILE A O 1
ATOM 1694 N N . LYS A 1 207 ? 4.273 -7.807 -11.730 1.00 90.94 207 LYS A N 1
ATOM 1695 C CA . LYS A 1 207 ? 4.717 -6.667 -12.520 1.00 90.94 207 LYS A CA 1
ATOM 1696 C C . LYS A 1 207 ? 6.175 -6.873 -12.921 1.00 90.94 207 LYS A C 1
ATOM 1698 O O . LYS A 1 207 ? 7.067 -6.750 -12.087 1.00 90.94 207 LYS A O 1
ATOM 1703 N N . LEU A 1 208 ? 6.408 -7.152 -14.199 1.00 90.56 208 LEU A N 1
ATOM 1704 C CA . LEU A 1 208 ? 7.740 -7.324 -14.789 1.00 90.56 208 LEU A CA 1
ATOM 1705 C C . LEU A 1 208 ? 8.205 -6.096 -15.573 1.00 90.56 208 LEU A C 1
ATOM 1707 O O . LEU A 1 208 ? 9.401 -5.918 -15.810 1.00 90.56 208 LEU A O 1
ATOM 1711 N N . PHE A 1 209 ? 7.262 -5.242 -15.969 1.00 92.62 209 PHE A N 1
ATOM 1712 C CA . PHE A 1 209 ? 7.559 -3.993 -16.654 1.00 92.62 209 PHE A CA 1
ATOM 1713 C C . PHE A 1 209 ? 7.389 -2.787 -15.725 1.00 92.62 209 PHE A C 1
ATOM 1715 O O . PHE A 1 209 ? 6.341 -2.653 -15.073 1.00 92.62 209 PHE A O 1
ATOM 1722 N N . PRO A 1 210 ? 8.359 -1.858 -15.722 1.00 92.31 210 PRO A N 1
ATOM 1723 C CA . PRO A 1 210 ? 8.139 -0.498 -15.258 1.00 92.31 210 PRO A CA 1
ATOM 1724 C C . PRO A 1 210 ? 6.945 0.134 -15.966 1.00 92.31 210 PRO A C 1
ATOM 1726 O O . PRO A 1 210 ? 6.617 -0.204 -17.108 1.00 92.31 210 PRO A O 1
ATOM 1729 N N . ARG A 1 211 ? 6.288 1.059 -15.280 1.00 92.75 211 ARG A N 1
ATOM 1730 C CA . ARG A 1 211 ? 5.114 1.759 -15.783 1.00 92.75 211 ARG A CA 1
ATOM 1731 C C . ARG A 1 211 ? 5.282 3.246 -15.572 1.00 92.75 211 ARG A C 1
ATOM 1733 O O . ARG A 1 211 ? 5.837 3.676 -14.580 1.00 92.75 211 ARG A O 1
ATOM 1740 N N . TYR A 1 212 ? 4.739 4.034 -16.470 1.00 91.44 212 TYR A N 1
ATOM 1741 C CA . TYR A 1 212 ? 4.540 5.449 -16.265 1.00 91.44 212 TYR A CA 1
ATOM 1742 C C . TYR A 1 212 ? 3.177 5.639 -15.617 1.00 91.44 212 TYR A C 1
ATOM 1744 O O . TYR A 1 212 ? 2.161 5.268 -16.204 1.00 91.44 212 TYR A O 1
ATOM 1752 N N . ILE A 1 213 ? 3.157 6.163 -14.399 1.00 89.00 213 ILE A N 1
ATOM 1753 C CA . ILE A 1 213 ? 1.928 6.445 -13.650 1.00 89.00 213 ILE A CA 1
ATOM 1754 C C . ILE A 1 213 ? 1.765 7.950 -13.508 1.00 89.00 213 ILE A C 1
ATOM 1756 O O . ILE A 1 213 ? 2.741 8.689 -13.593 1.00 89.00 213 ILE A O 1
ATOM 1760 N N . HIS A 1 214 ? 0.552 8.426 -13.264 1.00 85.06 214 HIS A N 1
ATOM 1761 C CA . HIS A 1 214 ? 0.382 9.840 -12.950 1.00 85.06 214 HIS A CA 1
ATOM 1762 C C . HIS A 1 214 ? 1.027 10.179 -11.613 1.00 85.06 214 HIS A C 1
ATOM 1764 O O . HIS A 1 214 ? 0.944 9.414 -10.649 1.00 85.06 214 HIS A O 1
ATOM 1770 N N . TYR A 1 215 ? 1.662 11.344 -11.570 1.00 83.62 215 TYR A N 1
ATOM 1771 C CA . TYR A 1 215 ? 2.316 11.847 -10.385 1.00 83.62 215 TYR A CA 1
ATOM 1772 C C . TYR A 1 215 ? 1.308 12.045 -9.252 1.00 83.62 215 TYR A C 1
ATOM 1774 O O . TYR A 1 215 ? 0.344 12.806 -9.359 1.00 83.62 215 TYR A O 1
ATOM 1782 N N . VAL A 1 216 ? 1.570 11.360 -8.142 1.00 82.19 216 VAL A N 1
ATOM 1783 C CA . VAL A 1 216 ? 0.825 11.491 -6.896 1.00 82.19 216 VAL A CA 1
ATOM 1784 C C . VAL A 1 216 ? 1.842 11.711 -5.771 1.00 82.19 216 VAL A C 1
ATOM 1786 O O . VAL A 1 216 ? 2.637 10.807 -5.508 1.00 82.19 216 VAL A O 1
ATOM 1789 N N . PRO A 1 217 ? 1.815 12.858 -5.063 1.00 84.25 217 PRO A N 1
ATOM 1790 C CA . PRO A 1 217 ? 2.741 13.151 -3.963 1.00 84.25 217 PRO A CA 1
ATOM 1791 C C . PRO A 1 217 ? 2.749 12.096 -2.848 1.00 84.25 217 PRO A C 1
ATOM 1793 O O . PRO A 1 217 ? 3.752 11.914 -2.166 1.00 84.25 217 PRO A O 1
ATOM 1796 N N . LEU A 1 218 ? 1.644 11.368 -2.667 1.00 87.12 218 LEU A N 1
ATOM 1797 C CA . LEU A 1 218 ? 1.579 10.285 -1.689 1.00 87.12 218 LEU A CA 1
ATOM 1798 C C . LEU A 1 218 ? 2.518 9.115 -2.039 1.00 87.12 218 LEU A C 1
ATOM 1800 O O . LEU A 1 218 ? 3.119 8.555 -1.125 1.00 87.12 218 LEU A O 1
ATOM 1804 N N . TYR A 1 219 ? 2.691 8.769 -3.325 1.00 86.69 219 TYR A N 1
ATOM 1805 C CA . TYR A 1 219 ? 3.661 7.736 -3.724 1.00 86.69 219 TYR A CA 1
ATOM 1806 C C . TYR A 1 219 ? 5.075 8.146 -3.311 1.00 86.69 219 TYR A C 1
ATOM 1808 O O . TYR A 1 219 ? 5.774 7.359 -2.684 1.00 86.69 219 TYR A O 1
ATOM 1816 N N . ASP A 1 220 ? 5.452 9.405 -3.566 1.00 84.19 220 ASP A N 1
ATOM 1817 C CA . ASP A 1 220 ? 6.744 9.968 -3.153 1.00 84.19 220 ASP A CA 1
ATOM 1818 C C . ASP A 1 220 ? 6.999 9.800 -1.665 1.00 84.19 220 ASP A C 1
ATOM 1820 O O . ASP A 1 220 ? 8.059 9.340 -1.250 1.00 84.19 220 ASP A O 1
ATOM 1824 N N . LYS A 1 221 ? 6.009 10.184 -0.863 1.00 89.44 221 LYS A N 1
ATOM 1825 C CA . LYS A 1 221 ? 6.115 10.154 0.587 1.00 89.44 221 LYS A CA 1
ATOM 1826 C C . LYS A 1 221 ? 6.280 8.730 1.106 1.00 89.44 221 LYS A C 1
ATOM 1828 O O . LYS A 1 221 ? 7.135 8.486 1.953 1.00 89.44 221 LYS A O 1
ATOM 1833 N N . ILE A 1 222 ? 5.495 7.790 0.576 1.00 91.56 222 ILE A N 1
ATOM 1834 C CA . ILE A 1 222 ? 5.589 6.373 0.941 1.00 91.56 222 ILE A CA 1
ATOM 1835 C C . ILE A 1 222 ? 6.940 5.800 0.511 1.00 91.56 222 ILE A C 1
ATOM 1837 O O . ILE A 1 222 ? 7.612 5.158 1.311 1.00 91.56 222 ILE A O 1
ATOM 1841 N N . GLU A 1 223 ? 7.371 6.043 -0.723 1.00 87.81 223 GLU A N 1
ATOM 1842 C CA . GLU A 1 223 ? 8.633 5.519 -1.249 1.00 87.81 223 GLU A CA 1
ATOM 1843 C C . GLU A 1 223 ? 9.852 6.096 -0.548 1.00 87.81 223 GLU A C 1
ATOM 1845 O O . GLU A 1 223 ? 10.801 5.363 -0.272 1.00 87.81 223 GLU A O 1
ATOM 1850 N N . LEU A 1 224 ? 9.826 7.389 -0.229 1.00 86.94 224 LEU A N 1
ATOM 1851 C CA . LEU A 1 224 ? 10.873 8.031 0.549 1.00 86.94 224 LEU A CA 1
ATOM 1852 C C . LEU A 1 224 ? 10.945 7.430 1.952 1.00 86.94 224 LEU A C 1
ATOM 1854 O O . LEU A 1 224 ? 12.027 7.072 2.410 1.00 86.94 224 LEU A O 1
ATOM 1858 N N . PHE A 1 225 ? 9.796 7.235 2.597 1.00 92.06 225 PHE A N 1
ATOM 1859 C CA . PHE A 1 225 ? 9.730 6.581 3.897 1.00 92.06 225 PHE A CA 1
ATOM 1860 C C . PHE A 1 225 ? 10.254 5.138 3.847 1.00 92.06 225 PHE A C 1
ATOM 1862 O O . PHE A 1 225 ? 11.049 4.743 4.697 1.00 92.06 225 PHE A O 1
ATOM 1869 N N . ILE A 1 226 ? 9.894 4.360 2.820 1.00 90.50 226 ILE A N 1
ATOM 1870 C CA . ILE A 1 226 ? 10.427 3.005 2.604 1.00 90.50 226 ILE A CA 1
ATOM 1871 C C . ILE A 1 226 ? 11.943 3.043 2.407 1.00 90.50 226 ILE A C 1
ATOM 1873 O O . ILE A 1 226 ? 12.674 2.272 3.032 1.00 90.50 226 ILE A O 1
ATOM 1877 N N . TRP A 1 227 ? 12.426 3.939 1.548 1.00 85.62 227 TRP A N 1
ATOM 1878 C CA . TRP A 1 227 ? 13.848 4.094 1.279 1.00 85.62 227 TRP A CA 1
ATOM 1879 C C . TRP A 1 227 ? 14.612 4.397 2.565 1.00 85.62 227 TRP A C 1
ATOM 1881 O O . TRP A 1 227 ? 15.520 3.651 2.925 1.00 85.62 227 TRP A O 1
ATOM 1891 N N . GLU A 1 228 ? 14.213 5.440 3.288 1.00 87.06 228 GLU A N 1
ATOM 1892 C CA . GLU A 1 228 ? 14.911 5.894 4.486 1.00 87.06 228 GLU A CA 1
ATOM 1893 C C . GLU A 1 228 ? 14.831 4.902 5.645 1.00 87.06 228 GLU A C 1
ATOM 1895 O O . GLU A 1 228 ? 15.830 4.695 6.331 1.00 87.06 228 GLU A O 1
ATOM 1900 N N . LYS A 1 229 ? 13.655 4.312 5.899 1.00 89.44 229 LYS A N 1
ATOM 1901 C CA . LYS A 1 229 ? 13.418 3.537 7.129 1.00 89.44 229 LYS A CA 1
ATOM 1902 C C . LYS A 1 229 ? 13.598 2.036 6.964 1.00 89.44 229 LYS A C 1
ATOM 1904 O O . LYS A 1 229 ? 13.626 1.326 7.964 1.00 89.44 229 LYS A O 1
ATOM 1909 N N . TYR A 1 230 ? 13.689 1.540 5.733 1.00 87.00 230 TYR A N 1
ATOM 1910 C CA . TYR A 1 230 ? 13.758 0.105 5.480 1.00 87.00 230 TYR A CA 1
ATOM 1911 C C . TYR A 1 230 ? 14.869 -0.259 4.502 1.00 87.00 230 TYR A C 1
ATOM 1913 O O . TYR A 1 230 ? 15.757 -1.050 4.818 1.00 87.00 230 TYR A O 1
ATOM 1921 N N . SER A 1 231 ? 14.858 0.320 3.309 1.00 83.56 231 SER A N 1
ATOM 1922 C CA . SER A 1 231 ? 15.568 -0.306 2.199 1.00 83.56 231 SER A CA 1
ATOM 1923 C C . SER A 1 231 ? 16.947 0.251 1.895 1.00 83.56 231 SER A C 1
ATOM 1925 O O . SER A 1 231 ? 17.757 -0.475 1.325 1.00 83.56 231 SER A O 1
ATOM 1927 N N . ARG A 1 232 ? 17.262 1.490 2.284 1.00 82.94 232 ARG A N 1
ATOM 1928 C CA . ARG A 1 232 ? 18.575 2.099 2.027 1.00 82.94 232 ARG A CA 1
ATOM 1929 C C . ARG A 1 232 ? 19.710 1.268 2.621 1.00 82.94 232 ARG A C 1
ATOM 1931 O O . ARG A 1 232 ? 20.667 0.949 1.917 1.00 82.94 232 ARG A O 1
ATOM 1938 N N . LYS A 1 233 ? 19.572 0.847 3.883 1.00 83.69 233 LYS A N 1
ATOM 1939 C CA . LYS A 1 233 ? 20.557 -0.024 4.540 1.00 83.69 233 LYS A CA 1
ATOM 1940 C C . LYS A 1 233 ? 20.638 -1.390 3.856 1.00 83.69 233 LYS A C 1
ATOM 1942 O O . LYS A 1 233 ? 21.725 -1.833 3.499 1.00 83.69 233 LYS A O 1
ATOM 1947 N N . MET A 1 234 ? 19.490 -2.030 3.619 1.00 82.62 234 MET A N 1
ATOM 1948 C CA . MET A 1 234 ? 19.436 -3.333 2.944 1.00 82.62 234 MET A CA 1
ATOM 1949 C C . MET A 1 234 ? 20.102 -3.292 1.563 1.00 82.62 234 MET A C 1
ATOM 1951 O O . MET A 1 234 ? 20.792 -4.232 1.174 1.00 82.62 234 MET A O 1
ATOM 1955 N N . TRP A 1 235 ? 19.921 -2.193 0.830 1.00 81.00 235 TRP A N 1
ATOM 1956 C CA . TRP A 1 235 ? 20.540 -1.965 -0.468 1.00 81.00 235 TRP A CA 1
ATOM 1957 C C . TRP A 1 235 ? 22.054 -1.782 -0.366 1.00 81.00 235 TRP A C 1
ATOM 1959 O O . TRP A 1 235 ? 22.788 -2.404 -1.135 1.00 81.00 235 TRP A O 1
ATOM 1969 N N . ALA A 1 236 ? 22.525 -0.978 0.591 1.00 79.88 236 ALA A N 1
ATOM 1970 C CA . ALA A 1 236 ? 23.951 -0.797 0.849 1.00 79.88 236 ALA A CA 1
ATOM 1971 C C . ALA A 1 236 ? 24.624 -2.132 1.214 1.00 79.88 236 ALA A C 1
ATOM 1973 O O . ALA A 1 236 ? 25.631 -2.495 0.608 1.00 79.88 236 ALA A O 1
ATOM 1974 N N . ASP A 1 237 ? 24.009 -2.917 2.104 1.00 82.19 237 ASP A N 1
ATOM 1975 C CA . ASP A 1 237 ? 24.492 -4.246 2.499 1.00 82.19 237 ASP A CA 1
ATOM 1976 C C . ASP A 1 237 ? 24.518 -5.221 1.311 1.00 82.19 237 ASP A C 1
ATOM 1978 O O . ASP A 1 237 ? 25.484 -5.963 1.114 1.00 82.19 237 ASP A O 1
ATOM 1982 N N . TYR A 1 238 ? 23.471 -5.208 0.480 1.00 82.94 238 TYR A N 1
ATOM 1983 C CA . TYR A 1 238 ? 23.407 -6.021 -0.732 1.00 82.94 238 TYR A CA 1
ATOM 1984 C C . TYR A 1 238 ? 24.518 -5.657 -1.725 1.00 82.94 238 TYR A C 1
ATOM 1986 O O . TYR A 1 238 ? 25.191 -6.550 -2.247 1.00 82.94 238 TYR A O 1
ATOM 1994 N N . LYS A 1 239 ? 24.738 -4.361 -1.979 1.00 80.44 239 LYS A N 1
ATOM 1995 C CA . LYS A 1 239 ? 25.792 -3.876 -2.881 1.00 80.44 239 LYS A CA 1
ATOM 1996 C C . LYS A 1 239 ? 27.180 -4.205 -2.354 1.00 80.44 239 LYS A C 1
ATOM 1998 O O . LYS A 1 239 ? 28.000 -4.700 -3.125 1.00 80.44 239 LYS A O 1
ATOM 2003 N N . LEU A 1 240 ? 27.408 -4.030 -1.054 1.00 81.25 240 LEU A N 1
ATOM 2004 C CA . LEU A 1 240 ? 28.648 -4.416 -0.390 1.00 81.25 240 LEU A CA 1
ATOM 2005 C C . LEU A 1 240 ? 28.930 -5.912 -0.581 1.00 81.25 240 LEU A C 1
ATOM 2007 O O . LEU A 1 240 ? 29.991 -6.288 -1.081 1.00 81.25 240 LEU A O 1
ATOM 2011 N N . LYS A 1 241 ? 27.940 -6.766 -0.295 1.00 84.94 241 LYS A N 1
ATOM 2012 C CA . LYS A 1 241 ? 28.050 -8.217 -0.488 1.00 84.94 241 LYS A CA 1
ATOM 2013 C C . LYS A 1 241 ? 28.326 -8.589 -1.949 1.00 84.94 241 LYS A C 1
ATOM 2015 O O . LYS A 1 241 ? 29.202 -9.408 -2.219 1.00 84.94 241 LYS A O 1
ATOM 2020 N N . LYS A 1 242 ? 27.607 -7.991 -2.905 1.00 81.31 242 LYS A N 1
ATOM 2021 C CA . LYS A 1 242 ? 27.813 -8.247 -4.341 1.00 81.31 242 LYS A CA 1
ATOM 2022 C C . LYS A 1 242 ? 29.196 -7.814 -4.816 1.00 81.31 242 LYS A C 1
ATOM 2024 O O . LYS A 1 242 ? 29.808 -8.527 -5.608 1.00 81.31 242 LYS A O 1
ATOM 2029 N N . ASN A 1 243 ? 29.706 -6.696 -4.305 1.00 80.56 243 ASN A N 1
ATOM 2030 C CA . ASN A 1 243 ? 31.057 -6.236 -4.601 1.00 80.56 243 ASN A CA 1
ATOM 2031 C C . ASN A 1 243 ? 32.109 -7.238 -4.092 1.00 80.56 243 ASN A C 1
ATOM 2033 O O . ASN A 1 243 ? 33.013 -7.616 -4.831 1.00 80.56 243 ASN A O 1
ATOM 2037 N N . GLN A 1 244 ? 31.938 -7.765 -2.876 1.00 85.69 244 GLN A N 1
ATOM 2038 C CA . GLN A 1 244 ? 32.820 -8.793 -2.307 1.00 85.69 244 GLN A CA 1
ATOM 2039 C C . GLN A 1 244 ? 32.781 -10.117 -3.088 1.00 85.69 244 GLN A C 1
ATOM 2041 O O . GLN A 1 244 ? 33.825 -10.738 -3.327 1.00 85.69 244 GLN A O 1
ATOM 2046 N N . GLU A 1 245 ? 31.594 -10.547 -3.530 1.00 85.50 245 GLU A N 1
ATOM 2047 C CA . GLU A 1 245 ? 31.427 -11.709 -4.413 1.00 85.50 245 GLU A CA 1
ATOM 2048 C C . GLU A 1 245 ? 32.179 -11.511 -5.743 1.00 85.50 245 GLU A C 1
ATOM 2050 O O . GLU A 1 245 ? 32.915 -12.404 -6.176 1.00 85.50 245 GLU A O 1
ATOM 2055 N N . LEU A 1 246 ? 32.058 -10.329 -6.358 1.00 81.44 246 LEU A N 1
ATOM 2056 C CA . LEU A 1 246 ? 32.734 -9.983 -7.611 1.00 81.44 246 LEU A CA 1
ATOM 2057 C C . LEU A 1 246 ? 34.259 -9.922 -7.450 1.00 81.44 246 LEU A C 1
ATOM 2059 O O . LEU A 1 246 ? 34.978 -10.531 -8.243 1.00 81.44 246 LEU A O 1
ATOM 2063 N N . ILE A 1 247 ? 34.764 -9.276 -6.394 1.00 84.75 247 ILE A N 1
ATOM 2064 C CA . ILE A 1 247 ? 36.198 -9.256 -6.061 1.00 84.75 247 ILE A CA 1
ATOM 2065 C C . ILE A 1 247 ? 36.723 -10.689 -5.909 1.00 84.75 247 ILE A C 1
ATOM 2067 O O . ILE A 1 247 ? 37.775 -11.032 -6.448 1.00 84.75 247 ILE A O 1
ATOM 2071 N N . THR A 1 248 ? 35.977 -11.556 -5.218 1.00 90.62 248 THR A N 1
ATOM 2072 C CA . THR A 1 248 ? 36.342 -12.969 -5.041 1.00 90.62 248 THR A CA 1
ATOM 2073 C C . THR A 1 248 ? 36.396 -13.715 -6.374 1.00 90.62 248 THR A C 1
ATOM 2075 O O . THR A 1 248 ? 37.323 -14.492 -6.615 1.00 90.62 248 THR A O 1
ATOM 2078 N N . PHE A 1 249 ? 35.423 -13.479 -7.255 1.00 88.44 249 PHE A N 1
ATOM 2079 C CA . PHE A 1 249 ? 35.392 -14.059 -8.597 1.00 88.44 249 PHE A CA 1
ATOM 2080 C C . PHE A 1 249 ? 36.591 -13.609 -9.443 1.00 88.44 249 PHE A C 1
ATOM 2082 O O . PHE A 1 249 ? 37.281 -14.449 -10.022 1.00 88.44 249 PHE A O 1
ATOM 2089 N N . ILE A 1 250 ? 36.885 -12.308 -9.470 1.00 82.69 250 ILE A N 1
ATOM 2090 C CA . ILE A 1 250 ? 38.007 -11.754 -10.235 1.00 82.69 250 ILE A CA 1
ATOM 2091 C C . ILE A 1 250 ? 39.339 -12.269 -9.682 1.00 82.69 250 ILE A C 1
ATOM 2093 O O . ILE A 1 250 ? 40.177 -12.699 -10.466 1.00 82.69 250 ILE A O 1
ATOM 2097 N N . LYS A 1 251 ? 39.523 -12.342 -8.355 1.00 89.56 251 LYS A N 1
ATOM 2098 C CA . LYS A 1 251 ? 40.721 -12.951 -7.740 1.00 89.56 251 LYS A CA 1
ATOM 2099 C C . LYS A 1 251 ? 40.928 -14.400 -8.187 1.00 89.56 251 LYS A C 1
ATOM 2101 O O . LYS A 1 251 ? 42.038 -14.777 -8.551 1.00 89.56 251 LYS A O 1
ATOM 2106 N N . LYS A 1 252 ? 39.861 -15.208 -8.221 1.00 92.88 252 LYS A N 1
ATOM 2107 C CA . LYS A 1 252 ? 39.923 -16.586 -8.743 1.00 92.88 252 LYS A CA 1
ATOM 2108 C C . LYS A 1 252 ? 40.287 -16.618 -10.229 1.00 92.88 252 LYS A C 1
ATOM 2110 O O . LYS A 1 252 ? 41.085 -17.459 -10.637 1.00 92.88 252 LYS A O 1
ATOM 2115 N N . LYS A 1 253 ? 39.736 -15.699 -11.028 1.00 90.06 253 LYS A N 1
ATOM 2116 C CA . LYS A 1 253 ? 40.053 -15.575 -12.457 1.00 90.06 253 LYS A CA 1
ATOM 2117 C C . LYS A 1 253 ? 41.513 -15.161 -12.680 1.00 90.06 253 LYS A C 1
ATOM 2119 O O . LYS A 1 253 ? 42.174 -15.781 -13.505 1.00 90.06 253 LYS A O 1
ATOM 2124 N N . ALA A 1 254 ? 42.034 -14.201 -11.915 1.00 89.50 254 ALA A N 1
ATOM 2125 C CA . ALA A 1 254 ? 43.441 -13.788 -11.945 1.00 89.50 254 ALA A CA 1
ATOM 2126 C C . ALA A 1 254 ? 44.366 -14.978 -11.670 1.00 89.50 254 ALA A C 1
ATOM 2128 O O . ALA A 1 254 ? 45.207 -15.315 -12.502 1.00 89.50 254 ALA A O 1
ATOM 2129 N N . LEU A 1 255 ? 44.094 -15.704 -10.578 1.00 93.94 255 LEU A N 1
ATOM 2130 C CA . LEU A 1 255 ? 44.840 -16.902 -10.202 1.00 93.94 255 LEU A CA 1
ATOM 2131 C C . LEU A 1 255 ? 44.824 -17.965 -11.312 1.00 93.94 255 LEU A C 1
ATOM 2133 O O . LEU A 1 255 ? 45.863 -18.535 -11.629 1.00 93.94 255 LEU A O 1
ATOM 2137 N N . SER A 1 256 ? 43.669 -18.201 -11.948 1.00 94.31 256 SER A N 1
ATOM 2138 C CA . SER A 1 256 ? 43.556 -19.160 -13.062 1.00 94.31 256 SER A CA 1
ATOM 2139 C C . SER A 1 256 ? 44.344 -18.757 -14.313 1.00 94.31 256 SER A C 1
ATOM 2141 O O . SER A 1 256 ? 44.704 -19.614 -15.115 1.00 94.31 256 SER A O 1
ATOM 2143 N N . LEU A 1 257 ? 44.621 -17.462 -14.473 1.00 93.56 257 LEU A N 1
ATOM 2144 C CA . LEU A 1 257 ? 45.409 -16.909 -15.572 1.00 93.56 257 LEU A CA 1
ATOM 2145 C C . LEU A 1 257 ? 46.899 -16.780 -15.220 1.00 93.56 257 LEU A C 1
ATOM 2147 O O . LEU A 1 257 ? 47.663 -16.307 -16.058 1.00 93.56 257 LEU A O 1
ATOM 2151 N N . GLY A 1 258 ? 47.312 -17.162 -14.003 1.00 95.62 258 GLY A N 1
ATOM 2152 C CA . GLY A 1 258 ? 48.670 -16.925 -13.505 1.00 95.62 258 GLY A CA 1
ATOM 2153 C C . GLY A 1 258 ? 49.014 -15.437 -13.387 1.00 95.62 258 GLY A C 1
ATOM 2154 O O . GLY A 1 258 ? 50.177 -15.075 -13.527 1.00 95.62 258 GLY A O 1
ATOM 2155 N N . LYS A 1 259 ? 47.998 -14.588 -13.194 1.00 94.75 259 LYS A N 1
ATOM 2156 C CA . LYS A 1 259 ? 48.116 -13.132 -13.079 1.00 94.75 259 LYS A CA 1
ATOM 2157 C C . LYS A 1 259 ? 47.780 -12.668 -11.670 1.00 94.75 259 LYS A C 1
ATOM 2159 O O . LYS A 1 259 ? 46.968 -13.289 -10.981 1.00 94.75 259 LYS A O 1
ATOM 2164 N N . GLU A 1 260 ? 48.345 -11.537 -11.276 1.00 91.88 260 GLU A N 1
ATOM 2165 C CA . GLU A 1 260 ? 47.965 -10.858 -10.038 1.00 91.88 260 GLU A CA 1
ATOM 2166 C C . GLU A 1 260 ? 46.602 -10.165 -10.182 1.00 91.88 260 GLU A C 1
ATOM 2168 O O . GLU A 1 260 ? 46.175 -9.783 -11.274 1.00 91.88 260 GLU A O 1
ATOM 2173 N N . PHE A 1 261 ? 45.891 -9.972 -9.066 1.00 86.88 261 PHE A N 1
ATOM 2174 C CA . PHE A 1 261 ? 44.572 -9.320 -9.074 1.00 86.88 261 PHE A CA 1
ATOM 2175 C C . PHE A 1 261 ? 44.623 -7.921 -9.710 1.00 86.88 261 PHE A C 1
ATOM 2177 O O . PHE A 1 261 ? 43.766 -7.585 -10.523 1.00 86.88 261 PHE A O 1
ATOM 2184 N N . SER A 1 262 ? 45.663 -7.143 -9.399 1.00 89.38 262 SER A N 1
ATOM 2185 C CA . SER A 1 262 ? 45.881 -5.799 -9.945 1.00 89.38 262 SER A CA 1
ATOM 2186 C C . SER A 1 262 ? 46.221 -5.764 -11.434 1.00 89.38 262 SER A C 1
ATOM 2188 O O . SER A 1 262 ? 46.175 -4.699 -12.036 1.00 89.38 262 SER A O 1
ATOM 2190 N N . GLU A 1 263 ? 46.577 -6.897 -12.042 1.00 87.62 263 GLU A N 1
ATOM 2191 C CA . GLU A 1 263 ? 46.936 -6.961 -13.464 1.00 87.62 263 GLU A CA 1
ATOM 2192 C C . GLU A 1 263 ? 45.724 -7.137 -14.380 1.00 87.62 263 GLU A C 1
ATOM 2194 O O . GLU A 1 263 ? 45.840 -6.969 -15.594 1.00 87.62 263 GLU A O 1
ATOM 2199 N N . ILE A 1 264 ? 44.568 -7.519 -13.828 1.00 83.50 264 ILE A N 1
ATOM 2200 C CA . ILE A 1 264 ? 43.359 -7.789 -14.617 1.00 83.50 264 ILE A CA 1
ATOM 2201 C C . ILE A 1 264 ? 42.182 -6.884 -14.263 1.00 83.50 264 ILE A C 1
ATOM 2203 O O . ILE A 1 264 ? 41.110 -7.038 -14.847 1.00 83.50 264 ILE A O 1
ATOM 2207 N N . THR A 1 265 ? 42.357 -5.969 -13.308 1.00 84.62 265 THR A N 1
ATOM 2208 C CA . THR A 1 265 ? 41.338 -4.984 -12.950 1.00 84.62 265 THR A CA 1
ATOM 2209 C C . THR A 1 265 ? 41.921 -3.765 -12.239 1.00 84.62 265 THR A C 1
ATOM 2211 O O . THR A 1 265 ? 42.994 -3.837 -11.643 1.00 84.62 265 THR A O 1
ATOM 2214 N N . ASP A 1 266 ? 41.168 -2.663 -12.228 1.00 84.81 266 ASP A N 1
ATOM 2215 C CA . ASP A 1 266 ? 41.450 -1.502 -11.387 1.00 84.81 266 ASP A CA 1
ATOM 2216 C C . ASP A 1 266 ? 41.082 -1.785 -9.917 1.00 84.81 266 ASP A C 1
ATOM 2218 O O . ASP A 1 266 ? 39.912 -1.849 -9.531 1.00 84.81 266 ASP A O 1
ATOM 2222 N N . VAL A 1 267 ? 42.105 -1.983 -9.084 1.00 78.94 267 VAL A N 1
ATOM 2223 C CA . VAL A 1 267 ? 41.960 -2.220 -7.639 1.00 78.94 267 VAL A CA 1
ATOM 2224 C C . VAL A 1 267 ? 41.415 -0.986 -6.920 1.00 78.94 267 VAL A C 1
ATOM 2226 O O . VAL A 1 267 ? 40.676 -1.126 -5.943 1.00 78.94 267 VAL A O 1
ATOM 2229 N N . ASN A 1 268 ? 41.742 0.217 -7.402 1.00 78.12 268 ASN A N 1
ATOM 2230 C CA . ASN A 1 268 ? 41.283 1.455 -6.782 1.00 78.12 268 ASN A CA 1
ATOM 2231 C C . ASN A 1 268 ? 39.775 1.598 -6.949 1.00 78.12 268 ASN A C 1
ATOM 2233 O O . ASN A 1 268 ? 39.098 1.877 -5.965 1.00 78.12 268 ASN A O 1
ATOM 2237 N N . TYR A 1 269 ? 39.239 1.299 -8.136 1.00 79.25 269 TYR A N 1
ATOM 2238 C CA . TYR A 1 269 ? 37.793 1.281 -8.368 1.00 79.25 269 TYR A CA 1
ATOM 2239 C C . TYR A 1 269 ? 37.059 0.394 -7.349 1.00 79.25 269 TYR A C 1
ATOM 2241 O O . TYR A 1 269 ? 36.123 0.847 -6.688 1.00 79.25 269 TYR A O 1
ATOM 2249 N N . PHE A 1 270 ? 37.514 -0.849 -7.153 1.00 75.12 270 PHE A N 1
ATOM 2250 C CA . PHE A 1 270 ? 36.871 -1.782 -6.222 1.00 75.12 270 PHE A CA 1
ATOM 2251 C C . PHE A 1 270 ? 36.975 -1.358 -4.758 1.00 75.12 270 PHE A C 1
ATOM 2253 O O . PHE A 1 270 ? 35.981 -1.454 -4.035 1.00 75.12 270 PHE A O 1
ATOM 2260 N N . ASN A 1 271 ? 38.139 -0.859 -4.337 1.00 76.75 271 ASN A N 1
ATOM 2261 C CA . ASN A 1 271 ? 38.342 -0.354 -2.980 1.00 76.75 271 ASN A CA 1
ATOM 2262 C C . ASN A 1 271 ? 37.483 0.890 -2.713 1.00 76.75 271 ASN A C 1
ATOM 2264 O O . ASN A 1 271 ? 36.890 1.015 -1.641 1.00 76.75 271 ASN A O 1
ATOM 2268 N N . THR A 1 272 ? 37.372 1.794 -3.690 1.00 79.12 272 THR A N 1
ATOM 2269 C CA . THR A 1 272 ? 36.504 2.973 -3.603 1.00 79.12 272 THR A CA 1
ATOM 2270 C C . THR A 1 272 ? 35.037 2.568 -3.497 1.00 79.12 272 THR A C 1
ATOM 2272 O O . THR A 1 272 ? 34.326 3.119 -2.663 1.00 79.12 272 THR A O 1
ATOM 2275 N N . GLN A 1 273 ? 34.586 1.579 -4.274 1.00 75.50 273 GLN A N 1
ATOM 2276 C CA . GLN A 1 273 ? 33.215 1.067 -4.190 1.00 75.50 273 GLN A CA 1
ATOM 2277 C C . GLN A 1 273 ? 32.938 0.377 -2.848 1.00 75.50 273 GLN A C 1
ATOM 2279 O O . GLN A 1 273 ? 31.925 0.668 -2.220 1.00 75.50 273 GLN A O 1
ATOM 2284 N N . GLU A 1 274 ? 33.824 -0.505 -2.372 1.00 78.94 274 GLU A N 1
ATOM 2285 C CA . GLU A 1 274 ? 33.650 -1.186 -1.079 1.00 78.94 274 GLU A CA 1
ATOM 2286 C C . GLU A 1 274 ? 33.573 -0.181 0.076 1.00 78.94 274 GLU A C 1
ATOM 2288 O O . GLU A 1 274 ? 32.655 -0.253 0.892 1.00 78.94 274 GLU A O 1
ATOM 2293 N N . SER A 1 275 ? 34.475 0.806 0.081 1.00 79.44 275 SER A N 1
ATOM 2294 C CA . SER A 1 275 ? 34.470 1.905 1.049 1.00 79.44 275 SER A CA 1
ATOM 2295 C C . SER A 1 275 ? 33.182 2.730 0.969 1.00 79.44 275 SER A C 1
ATOM 2297 O O . SER A 1 275 ? 32.543 2.963 1.991 1.00 79.44 275 SER A O 1
ATOM 2299 N N . ALA A 1 276 ? 32.740 3.111 -0.235 1.00 79.38 276 ALA A N 1
ATOM 2300 C CA . ALA A 1 276 ? 31.525 3.903 -0.421 1.00 79.38 276 ALA A CA 1
ATOM 2301 C C . ALA A 1 276 ? 30.261 3.168 0.058 1.00 79.38 276 ALA A C 1
ATOM 2303 O O . ALA A 1 276 ? 29.431 3.760 0.748 1.00 79.38 276 ALA A O 1
ATOM 2304 N N . TRP A 1 277 ? 30.108 1.876 -0.261 1.00 81.44 277 TRP A N 1
ATOM 2305 C CA . TRP A 1 277 ? 28.952 1.085 0.185 1.00 81.44 277 TRP A CA 1
ATOM 2306 C C . TRP A 1 277 ? 29.003 0.762 1.682 1.00 81.44 277 TRP A C 1
ATOM 2308 O O . TRP A 1 277 ? 27.957 0.777 2.332 1.00 81.44 277 TRP A O 1
ATOM 2318 N N . GLY A 1 278 ? 30.197 0.524 2.235 1.00 82.00 278 GLY A N 1
ATOM 2319 C CA . GLY A 1 278 ? 30.406 0.372 3.677 1.00 82.00 278 GLY A CA 1
ATOM 2320 C C . GLY A 1 278 ? 30.006 1.635 4.442 1.00 82.00 278 GLY A C 1
ATOM 2321 O O . GLY A 1 278 ? 29.132 1.575 5.307 1.00 82.00 278 GLY A O 1
ATOM 2322 N N . GLN A 1 279 ? 30.536 2.792 4.032 1.00 83.62 279 GLN A N 1
ATOM 2323 C CA . GLN A 1 279 ? 30.168 4.098 4.589 1.00 83.62 279 GLN A CA 1
ATOM 2324 C C . GLN A 1 279 ? 28.673 4.380 4.440 1.00 83.62 279 GLN A C 1
ATOM 2326 O O . GLN A 1 279 ? 28.045 4.873 5.374 1.00 83.62 279 GLN A O 1
ATOM 2331 N N . LEU A 1 280 ? 28.064 4.054 3.294 1.00 79.94 280 LEU A N 1
ATOM 2332 C CA . LEU A 1 280 ? 26.626 4.238 3.114 1.00 79.94 280 LEU A CA 1
ATOM 2333 C C . LEU A 1 280 ? 25.819 3.363 4.081 1.00 79.94 280 LEU A C 1
ATOM 2335 O O . LEU A 1 280 ? 24.827 3.843 4.621 1.00 79.94 280 LEU A O 1
ATOM 2339 N N . SER A 1 281 ? 26.216 2.108 4.316 1.00 82.25 281 SER A N 1
ATOM 2340 C CA . SER A 1 281 ? 25.521 1.230 5.270 1.00 82.25 281 SER A CA 1
ATOM 2341 C C . SER A 1 281 ? 25.618 1.763 6.702 1.00 82.25 281 SER A C 1
ATOM 2343 O O . SER A 1 281 ? 24.594 1.877 7.378 1.00 82.25 281 SER A O 1
ATOM 2345 N N . GLU A 1 282 ? 26.818 2.163 7.133 1.00 85.88 282 GLU A N 1
ATOM 2346 C CA . GLU A 1 282 ? 27.071 2.727 8.467 1.00 85.88 282 GLU A CA 1
ATOM 2347 C C . GLU A 1 282 ? 26.316 4.044 8.675 1.00 85.88 282 GLU A C 1
ATOM 2349 O O . GLU A 1 282 ? 25.513 4.160 9.599 1.00 85.88 282 GLU A O 1
ATOM 2354 N N . THR A 1 283 ? 26.468 5.002 7.757 1.00 85.50 283 THR A N 1
ATOM 2355 C CA . THR A 1 283 ? 25.763 6.294 7.832 1.00 85.50 283 THR A CA 1
ATOM 2356 C C . THR A 1 283 ? 24.246 6.134 7.793 1.00 85.50 283 THR A C 1
ATOM 2358 O O . THR A 1 283 ? 23.537 6.878 8.464 1.00 85.50 283 THR A O 1
ATOM 2361 N N . SER A 1 284 ? 23.724 5.148 7.053 1.00 81.75 284 SER A N 1
ATOM 2362 C CA . SER A 1 284 ? 22.284 4.862 7.040 1.00 81.75 284 SER A CA 1
ATOM 2363 C C . SER A 1 284 ? 21.797 4.332 8.387 1.00 81.75 284 SER A C 1
ATOM 2365 O O . SER A 1 284 ? 20.701 4.688 8.811 1.00 81.75 284 SER A O 1
ATOM 2367 N N . GLN A 1 285 ? 22.595 3.504 9.068 1.00 86.88 285 GLN A N 1
ATOM 2368 C CA . GLN A 1 285 ? 22.282 3.018 10.411 1.00 86.88 285 GLN A CA 1
ATOM 2369 C C . GLN A 1 285 ? 22.299 4.166 11.430 1.00 86.88 285 GLN A C 1
ATOM 2371 O O . GLN A 1 285 ? 21.344 4.321 12.188 1.00 86.88 285 GLN A O 1
ATOM 2376 N N . GLU A 1 286 ? 23.332 5.009 11.406 1.00 88.69 286 GLU A N 1
ATOM 2377 C CA . GLU A 1 286 ? 23.437 6.179 12.287 1.00 88.69 286 GLU A CA 1
ATOM 2378 C C . GLU A 1 286 ? 22.284 7.170 12.064 1.00 88.69 286 GLU A C 1
ATOM 2380 O O . GLU A 1 286 ? 21.678 7.676 13.012 1.00 88.69 286 GLU A O 1
ATOM 2385 N N . GLU A 1 287 ? 21.942 7.443 10.802 1.00 87.12 287 GLU A N 1
ATOM 2386 C CA . GLU A 1 287 ? 20.842 8.335 10.441 1.00 87.12 287 GLU A CA 1
ATOM 2387 C C . GLU A 1 287 ? 19.480 7.754 10.844 1.00 87.12 287 GLU A C 1
ATOM 2389 O O . GLU A 1 287 ? 18.611 8.495 11.320 1.00 87.12 287 GLU A O 1
ATOM 2394 N N . PHE A 1 288 ? 19.302 6.437 10.705 1.00 90.81 288 PHE A N 1
ATOM 2395 C CA . PHE A 1 288 ? 18.122 5.730 11.191 1.00 90.81 288 PHE A CA 1
ATOM 2396 C C . PHE A 1 288 ? 17.991 5.856 12.710 1.00 90.81 288 PHE A C 1
ATOM 2398 O O . PHE A 1 288 ? 16.943 6.276 13.193 1.00 90.81 288 PHE A O 1
ATOM 2405 N N . GLU A 1 289 ? 19.053 5.578 13.469 1.00 91.25 289 GLU A N 1
ATOM 2406 C CA . GLU A 1 289 ? 19.056 5.687 14.933 1.00 91.25 289 GLU A CA 1
ATOM 2407 C C . GLU A 1 289 ? 18.762 7.119 15.394 1.00 91.25 289 GLU A C 1
ATOM 2409 O O . GLU A 1 289 ? 17.915 7.343 16.264 1.00 91.25 289 GLU A O 1
ATOM 2414 N N . LYS A 1 290 ? 19.379 8.113 14.743 1.00 93.00 290 LYS A N 1
ATOM 2415 C CA . LYS A 1 290 ? 19.148 9.534 15.026 1.00 93.00 290 LYS A CA 1
ATOM 2416 C C . LYS A 1 290 ? 17.696 9.947 14.787 1.00 93.00 290 LYS A C 1
ATOM 2418 O O . LYS A 1 290 ? 17.159 10.756 15.543 1.00 93.00 290 LYS A O 1
ATOM 2423 N N . ASN A 1 291 ? 17.056 9.412 13.748 1.00 92.06 291 ASN A N 1
ATOM 2424 C CA . ASN A 1 291 ? 15.690 9.767 13.360 1.00 92.06 291 ASN A CA 1
ATOM 2425 C C . ASN A 1 291 ? 14.631 8.754 13.821 1.00 92.06 291 ASN A C 1
ATOM 2427 O O . ASN A 1 291 ? 13.457 8.946 13.514 1.00 92.06 291 ASN A O 1
ATOM 2431 N N . TYR A 1 292 ? 14.999 7.725 14.590 1.00 92.31 292 TYR A N 1
ATOM 2432 C CA . TYR A 1 292 ? 14.084 6.659 15.007 1.00 92.31 292 TYR A CA 1
ATOM 2433 C C . TYR A 1 292 ? 12.830 7.218 15.690 1.00 92.31 292 TYR A C 1
ATOM 2435 O O . TYR A 1 292 ? 11.708 6.851 15.357 1.00 92.31 292 TYR A O 1
ATOM 2443 N N . HIS A 1 293 ? 13.012 8.219 16.554 1.00 93.81 293 HIS A N 1
ATOM 2444 C CA . HIS A 1 293 ? 11.934 8.909 17.266 1.00 93.81 293 HIS A CA 1
ATOM 2445 C C . HIS A 1 293 ? 10.886 9.595 16.364 1.00 93.81 293 HIS A C 1
ATOM 2447 O O . HIS A 1 293 ? 9.808 9.939 16.852 1.00 93.81 293 HIS A O 1
ATOM 2453 N N . LYS A 1 294 ? 11.186 9.815 15.075 1.00 95.75 294 LYS A N 1
ATOM 2454 C CA . LYS A 1 294 ? 10.283 10.447 14.100 1.00 95.75 294 LYS A CA 1
ATOM 2455 C C . LYS A 1 294 ? 9.367 9.457 13.387 1.00 95.75 294 LYS A C 1
ATOM 2457 O O . LYS A 1 294 ? 8.317 9.875 12.902 1.00 95.75 294 LYS A O 1
ATOM 2462 N N . ILE A 1 295 ? 9.719 8.166 13.370 1.00 95.50 295 ILE A N 1
ATOM 2463 C CA . ILE A 1 295 ? 8.982 7.121 12.640 1.00 95.50 295 ILE A CA 1
ATOM 2464 C C . ILE A 1 295 ? 7.477 7.146 12.948 1.00 95.50 295 ILE A C 1
ATOM 2466 O O . ILE A 1 295 ? 6.704 7.140 11.992 1.00 95.50 295 ILE A O 1
ATOM 2470 N N . PRO A 1 296 ? 7.015 7.241 14.216 1.00 96.69 296 PRO A N 1
ATOM 2471 C CA . PRO A 1 296 ? 5.580 7.253 14.495 1.00 96.69 296 PRO A CA 1
ATOM 2472 C C . PRO A 1 296 ? 4.832 8.406 13.826 1.00 96.69 296 PRO A C 1
ATOM 2474 O O . PRO A 1 296 ? 3.698 8.233 13.386 1.00 96.69 296 PRO A O 1
ATOM 2477 N N . TYR A 1 297 ? 5.465 9.575 13.740 1.00 95.06 297 TYR A N 1
ATOM 2478 C CA . TYR A 1 297 ? 4.856 10.780 13.188 1.00 95.06 297 TYR A CA 1
ATOM 2479 C C . TYR A 1 297 ? 4.854 10.752 11.664 1.00 95.06 297 TYR A C 1
ATOM 2481 O O . TYR A 1 297 ? 3.809 10.982 11.073 1.00 95.06 297 TYR A O 1
ATOM 2489 N N . GLU A 1 298 ? 5.980 10.398 11.042 1.00 95.38 298 GLU A N 1
ATOM 2490 C CA . GLU A 1 298 ? 6.089 10.260 9.584 1.00 95.38 298 GLU A CA 1
ATOM 2491 C C . GLU A 1 298 ? 5.157 9.156 9.061 1.00 95.38 298 GLU A C 1
ATOM 2493 O O . GLU A 1 298 ? 4.449 9.341 8.071 1.00 95.38 298 GLU A O 1
ATOM 2498 N N . PHE A 1 299 ? 5.078 8.025 9.773 1.00 96.31 299 PHE A N 1
ATOM 2499 C CA . PHE A 1 299 ? 4.162 6.948 9.413 1.00 96.31 299 PHE A CA 1
ATOM 2500 C C . PHE A 1 299 ? 2.695 7.371 9.590 1.00 96.31 299 PHE A C 1
ATOM 2502 O O . PHE A 1 299 ? 1.871 7.101 8.717 1.00 96.31 299 PHE A O 1
ATOM 2509 N N . MET A 1 300 ? 2.355 8.103 10.658 1.00 94.88 300 MET A N 1
ATOM 2510 C CA . MET A 1 300 ? 1.004 8.658 10.814 1.00 94.88 300 MET A CA 1
ATOM 2511 C C . MET A 1 300 ? 0.674 9.650 9.699 1.00 94.88 300 MET A C 1
ATOM 2513 O O . MET A 1 300 ? -0.436 9.649 9.172 1.00 94.88 300 MET A O 1
ATOM 2517 N N . GLU A 1 301 ? 1.647 10.473 9.315 1.00 93.31 301 GLU A N 1
ATOM 2518 C CA . GLU A 1 301 ? 1.513 11.424 8.222 1.00 93.31 301 GLU A CA 1
ATOM 2519 C C . GLU A 1 301 ? 1.239 10.715 6.897 1.00 93.31 301 GLU A C 1
ATOM 2521 O O . GLU A 1 301 ? 0.518 11.262 6.076 1.00 93.31 301 GLU A O 1
ATOM 2526 N N . ILE A 1 302 ? 1.785 9.513 6.680 1.00 94.44 302 ILE A N 1
ATOM 2527 C CA . ILE A 1 302 ? 1.451 8.658 5.535 1.00 94.44 302 ILE A CA 1
ATOM 2528 C C . ILE A 1 302 ? 0.036 8.111 5.662 1.00 94.44 302 ILE A C 1
ATOM 2530 O O . ILE A 1 302 ? -0.712 8.172 4.692 1.00 94.44 302 ILE A O 1
ATOM 2534 N N . LEU A 1 303 ? -0.361 7.580 6.821 1.00 93.12 303 LEU A N 1
ATOM 2535 C CA . LEU A 1 303 ? -1.701 7.011 7.000 1.00 93.12 303 LEU A CA 1
ATOM 2536 C C . LEU A 1 303 ? -2.804 8.067 6.821 1.00 93.12 303 LEU A C 1
ATOM 2538 O O . LEU A 1 303 ? -3.856 7.767 6.249 1.00 93.12 303 LEU A O 1
ATOM 2542 N N . ALA A 1 304 ? -2.547 9.302 7.255 1.00 88.25 304 ALA A N 1
ATOM 2543 C CA . ALA A 1 304 ? -3.496 10.411 7.245 1.00 88.25 304 ALA A CA 1
ATOM 2544 C C . ALA A 1 304 ? -3.284 11.444 6.122 1.00 88.25 304 ALA A C 1
ATOM 2546 O O . ALA A 1 304 ? -3.982 12.456 6.116 1.00 88.25 304 ALA A O 1
ATOM 2547 N N . ASP A 1 305 ? -2.361 11.238 5.174 1.00 83.44 305 ASP A N 1
ATOM 2548 C CA . ASP A 1 305 ? -2.197 12.190 4.067 1.00 83.44 305 ASP A CA 1
ATOM 2549 C C . ASP A 1 305 ? -3.394 12.134 3.111 1.00 83.44 305 ASP A C 1
ATOM 2551 O O . ASP A 1 305 ? -3.676 11.105 2.486 1.00 83.44 305 ASP A O 1
ATOM 2555 N N . PHE A 1 306 ? -4.058 13.277 2.960 1.00 68.00 306 PHE A N 1
ATOM 2556 C CA . PHE A 1 306 ? -5.111 13.511 1.972 1.00 68.00 306 PHE A CA 1
ATOM 2557 C C . PHE A 1 306 ? -4.890 14.774 1.161 1.00 68.00 306 PHE A C 1
ATOM 2559 O O . PHE A 1 306 ? -5.721 15.109 0.321 1.00 68.00 306 PHE A O 1
ATOM 2566 N N . SER A 1 307 ? -3.770 15.461 1.378 1.00 72.50 307 SER A N 1
ATOM 2567 C CA . SER A 1 307 ? -3.497 16.757 0.758 1.00 72.50 307 SER A CA 1
ATOM 2568 C C . SER A 1 307 ? -3.590 16.694 -0.771 1.00 72.50 307 SER A C 1
ATOM 2570 O O . SER A 1 307 ? -3.919 17.674 -1.440 1.00 72.50 307 SER A O 1
ATOM 2572 N N . PHE A 1 308 ? -3.345 15.514 -1.345 1.00 67.31 308 PHE A N 1
ATOM 2573 C CA . PHE A 1 308 ? -3.504 15.273 -2.767 1.00 67.31 308 PHE A CA 1
ATOM 2574 C C . PHE A 1 308 ? -4.965 15.191 -3.236 1.00 67.31 308 PHE A C 1
ATOM 2576 O O . PHE A 1 308 ? -5.268 15.684 -4.322 1.00 67.31 308 PHE A O 1
ATOM 2583 N N . LEU A 1 309 ? -5.883 14.624 -2.442 1.00 66.75 309 LEU A N 1
ATOM 2584 C CA . LEU A 1 309 ? -7.310 14.631 -2.780 1.00 66.75 309 LEU A CA 1
ATOM 2585 C C . LEU A 1 309 ? -7.822 16.063 -2.919 1.00 66.75 309 LEU A C 1
ATOM 2587 O O . LEU A 1 309 ? -8.475 16.354 -3.923 1.00 66.75 309 LEU A O 1
ATOM 2591 N N . ASP A 1 310 ? -7.430 16.935 -1.989 1.00 69.94 310 ASP A N 1
ATOM 2592 C CA . ASP A 1 310 ? -7.797 18.352 -1.980 1.00 69.94 310 ASP A CA 1
ATOM 2593 C C . ASP A 1 310 ? -7.232 19.089 -3.203 1.00 69.94 310 ASP A C 1
ATOM 2595 O O . ASP A 1 310 ? -7.942 19.844 -3.869 1.00 69.94 310 ASP A O 1
ATOM 2599 N N . LYS A 1 311 ? -5.962 18.836 -3.560 1.00 67.38 311 LYS A N 1
ATOM 2600 C CA . LYS A 1 311 ? -5.348 19.396 -4.781 1.00 67.38 311 LYS A CA 1
ATOM 2601 C C . LYS A 1 311 ? -6.081 18.952 -6.038 1.00 67.38 311 LYS A C 1
ATOM 2603 O O . LYS A 1 311 ? -6.275 19.739 -6.960 1.00 67.38 311 LYS A O 1
ATOM 2608 N N . LEU A 1 312 ? -6.515 17.700 -6.084 1.00 62.91 312 LEU A N 1
ATOM 2609 C CA . LEU A 1 312 ? -7.274 17.214 -7.220 1.00 62.91 312 LEU A CA 1
ATOM 2610 C C . LEU A 1 312 ? -8.691 17.786 -7.265 1.00 62.91 312 LEU A C 1
ATOM 2612 O O . LEU A 1 312 ? -9.189 18.015 -8.358 1.00 62.91 312 LEU A O 1
ATOM 2616 N N . ASP A 1 313 ? -9.347 18.046 -6.135 1.00 66.00 313 ASP A N 1
ATOM 2617 C CA . ASP A 1 313 ? -10.653 18.727 -6.148 1.00 66.00 313 ASP A CA 1
ATOM 2618 C C . ASP A 1 313 ? -10.543 20.134 -6.763 1.00 66.00 313 ASP A C 1
ATOM 2620 O O . ASP A 1 313 ? -11.454 20.590 -7.452 1.00 66.00 313 ASP A O 1
ATOM 2624 N N . GLN A 1 314 ? -9.386 20.790 -6.620 1.00 64.25 314 GLN A N 1
ATOM 2625 C CA . GLN A 1 314 ? -9.098 22.066 -7.289 1.00 64.25 314 GLN A CA 1
ATOM 2626 C C . GLN A 1 314 ? -8.874 21.918 -8.804 1.00 64.25 314 GLN A C 1
ATOM 2628 O O . GLN A 1 314 ? -9.208 22.829 -9.571 1.00 64.25 314 GLN A O 1
ATOM 2633 N N . ILE A 1 315 ? -8.314 20.783 -9.235 1.00 58.31 315 ILE A N 1
ATOM 2634 C CA . ILE A 1 315 ? -8.037 20.460 -10.643 1.00 58.31 315 ILE A CA 1
ATOM 2635 C C . ILE A 1 315 ? -9.328 20.049 -11.373 1.00 58.31 315 ILE A C 1
ATOM 2637 O O . ILE A 1 315 ? -9.597 20.507 -12.484 1.00 58.31 315 ILE A O 1
ATOM 2641 N N . PHE A 1 316 ? -10.173 19.240 -10.736 1.00 59.66 316 PHE A N 1
ATOM 2642 C CA . PHE A 1 316 ? -11.414 18.713 -11.298 1.00 59.66 316 PHE A CA 1
ATOM 2643 C C . PHE A 1 316 ? -12.617 19.597 -10.924 1.00 59.66 316 PHE A C 1
ATOM 2645 O O . PHE A 1 316 ? -13.427 19.238 -10.082 1.00 59.66 316 PHE A O 1
ATOM 2652 N N . ARG A 1 317 ? -12.784 20.762 -11.564 1.00 58.62 317 ARG A N 1
ATOM 2653 C CA . ARG A 1 317 ? -13.831 21.742 -11.182 1.00 58.62 317 ARG A CA 1
ATOM 2654 C C . ARG A 1 317 ? -15.286 21.332 -11.482 1.00 58.62 317 ARG A C 1
ATOM 2656 O O . ARG A 1 317 ? -16.204 22.013 -11.031 1.00 58.62 317 ARG A O 1
ATOM 2663 N N . LYS A 1 318 ? -15.532 20.265 -12.256 1.00 65.00 318 LYS A N 1
ATOM 2664 C CA . LYS A 1 318 ? -16.892 19.801 -12.607 1.00 65.00 318 LYS A CA 1
ATOM 2665 C C . LYS A 1 318 ? -17.352 18.669 -11.687 1.00 65.00 318 LYS A C 1
ATOM 2667 O O . LYS A 1 318 ? -16.709 17.625 -11.612 1.00 65.00 318 LYS A O 1
ATOM 2672 N N . GLU A 1 319 ? -18.527 18.837 -11.079 1.00 62.84 319 GLU A N 1
ATOM 2673 C CA . GLU A 1 319 ? -19.098 17.927 -10.070 1.00 62.84 319 GLU A CA 1
ATOM 2674 C C . GLU A 1 319 ? -19.185 16.454 -10.523 1.00 62.84 319 GLU A C 1
ATOM 2676 O O . GLU A 1 319 ? -18.911 15.544 -9.743 1.00 62.84 319 GLU A O 1
ATOM 2681 N N . ASN A 1 320 ? -19.501 16.195 -11.798 1.00 59.75 320 ASN A N 1
ATOM 2682 C CA . ASN A 1 320 ? -19.570 14.827 -12.330 1.00 59.75 320 ASN A CA 1
ATOM 2683 C C . ASN A 1 320 ? -18.187 14.158 -12.440 1.00 59.75 320 ASN A C 1
ATOM 2685 O O . ASN A 1 320 ? -18.079 12.947 -12.262 1.00 59.75 320 ASN A O 1
ATOM 2689 N N . ILE A 1 321 ? -17.121 14.931 -12.672 1.00 63.59 321 ILE A N 1
ATOM 2690 C CA . ILE A 1 321 ? -15.755 14.396 -12.776 1.00 63.59 321 ILE A CA 1
ATOM 2691 C C . ILE A 1 321 ? -15.178 14.128 -11.377 1.00 63.59 321 ILE A C 1
ATOM 2693 O O . ILE A 1 321 ? -14.498 13.124 -11.169 1.00 63.59 321 ILE A O 1
ATOM 2697 N N . ILE A 1 322 ? -15.539 14.956 -10.389 1.00 63.75 322 ILE A N 1
ATOM 2698 C CA . ILE A 1 322 ? -15.208 14.725 -8.972 1.00 63.75 322 ILE A CA 1
ATOM 2699 C C . ILE A 1 322 ? -15.765 13.372 -8.496 1.00 63.75 322 ILE A C 1
ATOM 2701 O O . ILE A 1 322 ? -15.075 12.619 -7.810 1.00 63.75 322 ILE A O 1
ATOM 2705 N N . LYS A 1 323 ? -16.998 13.020 -8.885 1.00 67.56 323 LYS A N 1
ATOM 2706 C CA . LYS A 1 323 ? -17.627 11.753 -8.472 1.00 67.56 323 LYS A CA 1
ATOM 2707 C C . LYS A 1 323 ? -16.963 10.527 -9.113 1.00 67.56 323 LYS A C 1
ATOM 2709 O O . LYS A 1 323 ? -16.666 9.563 -8.408 1.00 67.56 323 LYS A O 1
ATOM 2714 N N . LEU A 1 324 ? -16.638 10.592 -10.407 1.00 68.06 324 LEU A N 1
ATOM 2715 C CA . LEU A 1 324 ? -15.893 9.533 -11.105 1.00 68.06 324 LEU A CA 1
ATOM 2716 C C . LEU A 1 324 ? -14.488 9.313 -10.518 1.00 68.06 324 LEU A C 1
ATOM 2718 O O . LEU A 1 324 ? -14.033 8.176 -10.409 1.00 68.06 324 LEU A O 1
ATOM 2722 N N . LYS A 1 325 ? -13.827 10.381 -10.058 1.00 69.44 325 LYS A N 1
ATOM 2723 C CA . LYS A 1 325 ? -12.514 10.315 -9.397 1.00 69.44 325 LYS A CA 1
ATOM 2724 C C . LYS A 1 325 ? -12.549 9.454 -8.133 1.00 69.44 325 LYS A C 1
ATOM 2726 O O . LYS A 1 325 ? -11.752 8.526 -8.012 1.00 69.44 325 LYS A O 1
ATOM 2731 N N . TYR A 1 326 ? -13.468 9.724 -7.202 1.00 72.00 326 TYR A N 1
ATOM 2732 C CA . TYR A 1 326 ? -13.555 8.932 -5.967 1.00 72.00 326 TYR A CA 1
ATOM 2733 C C . TYR A 1 326 ? -13.856 7.464 -6.241 1.00 72.00 326 TYR A C 1
ATOM 2735 O O . TYR A 1 326 ? -13.376 6.599 -5.511 1.00 72.00 326 TYR A O 1
ATOM 2743 N N . PHE A 1 327 ? -14.630 7.188 -7.287 1.00 80.88 327 PHE A N 1
ATOM 2744 C CA . PHE A 1 327 ? -14.927 5.828 -7.695 1.00 80.88 327 PHE A CA 1
ATOM 2745 C C . PHE A 1 327 ? -13.677 5.077 -8.155 1.00 80.88 327 PHE A C 1
ATOM 2747 O O . PHE A 1 327 ? -13.363 4.034 -7.588 1.00 80.88 327 PHE A O 1
ATOM 2754 N N . PHE A 1 328 ? -12.906 5.633 -9.093 1.00 82.75 328 PHE A N 1
ATOM 2755 C CA . PHE A 1 328 ? -11.673 4.997 -9.580 1.00 82.75 328 PHE A CA 1
ATOM 2756 C C . PHE A 1 328 ? -10.603 4.826 -8.505 1.00 82.75 328 PHE A C 1
ATOM 2758 O O . PHE A 1 328 ? -9.745 3.960 -8.607 1.00 82.75 328 PHE A O 1
ATOM 2765 N N . TRP A 1 329 ? -10.649 5.654 -7.469 1.00 78.06 329 TRP A N 1
ATOM 2766 C CA . TRP A 1 329 ? -9.669 5.639 -6.392 1.00 78.06 329 TRP A CA 1
ATOM 2767 C C . TRP A 1 329 ? -9.995 4.693 -5.260 1.00 78.06 329 TRP A C 1
ATOM 2769 O O . TRP A 1 329 ? -9.111 4.350 -4.490 1.00 78.06 329 TRP A O 1
ATOM 2779 N N . LYS A 1 330 ? -11.265 4.329 -5.111 1.00 79.19 330 LYS A N 1
ATOM 2780 C CA . LYS A 1 330 ? -11.730 3.428 -4.052 1.00 79.19 330 LYS A CA 1
ATOM 2781 C C . LYS A 1 330 ? -12.073 2.055 -4.585 1.00 79.19 330 LYS A C 1
ATOM 2783 O O . LYS A 1 330 ? -12.254 1.130 -3.806 1.00 79.19 330 LYS A O 1
ATOM 2788 N N . ASN A 1 331 ? -12.192 1.934 -5.899 1.00 84.75 331 ASN A N 1
ATOM 2789 C CA . ASN A 1 331 ? -12.446 0.677 -6.549 1.00 84.75 331 ASN A CA 1
ATOM 2790 C C . ASN A 1 331 ? -11.182 0.239 -7.274 1.00 84.75 331 ASN A C 1
ATOM 2792 O O . ASN A 1 331 ? -10.786 0.830 -8.273 1.00 84.75 331 ASN A O 1
ATOM 2796 N N . LYS A 1 332 ? -10.568 -0.823 -6.760 1.00 85.94 332 LYS A N 1
ATOM 2797 C CA . LYS A 1 332 ? -9.391 -1.455 -7.355 1.00 85.94 332 LYS A CA 1
ATOM 2798 C C . LYS A 1 332 ? -9.642 -1.937 -8.789 1.00 85.94 332 LYS A C 1
ATOM 2800 O O . LYS A 1 332 ? -8.750 -1.905 -9.639 1.00 85.94 332 LYS A O 1
ATOM 2805 N N . PHE A 1 333 ? -10.874 -2.357 -9.079 1.00 91.75 333 PHE A N 1
ATOM 2806 C CA . PHE A 1 333 ? -11.254 -3.011 -10.328 1.00 91.75 333 PHE A CA 1
ATOM 2807 C C . PHE A 1 333 ? -12.583 -2.472 -10.873 1.00 91.75 333 PHE A C 1
ATOM 2809 O O . PHE A 1 333 ? -13.549 -3.226 -11.009 1.00 91.75 333 PHE A O 1
ATOM 2816 N N . PRO A 1 334 ? -12.646 -1.175 -11.220 1.00 89.19 334 PRO A N 1
ATOM 2817 C CA . PRO A 1 334 ? -13.908 -0.490 -11.487 1.00 89.19 334 PRO A CA 1
ATOM 2818 C C . PRO A 1 334 ? -14.663 -1.034 -12.706 1.00 89.19 334 PRO A C 1
ATOM 2820 O O . PRO A 1 334 ? -15.864 -0.813 -12.813 1.00 89.19 334 PRO A O 1
ATOM 2823 N N . PHE A 1 335 ? -13.977 -1.741 -13.611 1.00 91.19 335 PHE A N 1
ATOM 2824 C CA . PHE A 1 335 ? -14.540 -2.240 -14.869 1.00 91.19 335 PHE A CA 1
ATOM 2825 C C . PHE A 1 335 ? -14.366 -3.739 -15.079 1.00 91.19 335 PHE A C 1
ATOM 2827 O O . PHE A 1 335 ? -14.587 -4.228 -16.191 1.00 91.19 335 PHE A O 1
ATOM 2834 N N . LYS A 1 336 ? -13.957 -4.471 -14.040 1.00 93.31 336 LYS A N 1
ATOM 2835 C CA . LYS A 1 336 ? -13.687 -5.896 -14.184 1.00 93.31 336 LYS A CA 1
ATOM 2836 C C . LYS A 1 336 ? -14.960 -6.636 -14.592 1.00 93.31 336 LYS A C 1
ATOM 2838 O O . LYS A 1 336 ? -16.005 -6.460 -13.975 1.00 93.31 336 LYS A O 1
ATOM 2843 N N . ASP A 1 337 ? -14.847 -7.429 -15.651 1.00 91.56 337 ASP A N 1
ATOM 2844 C CA . ASP A 1 337 ? -15.909 -8.242 -16.259 1.00 91.56 337 ASP A CA 1
ATOM 2845 C C . ASP A 1 337 ? -17.084 -7.467 -16.903 1.00 91.56 337 ASP A C 1
ATOM 2847 O O . ASP A 1 337 ? -17.951 -8.088 -17.518 1.00 91.56 337 ASP A O 1
ATOM 2851 N N . ILE A 1 338 ? -17.112 -6.130 -16.826 1.00 88.50 338 ILE A N 1
ATOM 2852 C CA . ILE A 1 338 ? -18.194 -5.289 -17.383 1.00 88.50 338 ILE A CA 1
ATOM 2853 C C . ILE A 1 338 ? -17.768 -4.461 -18.602 1.00 88.50 338 ILE A C 1
ATOM 2855 O O . ILE A 1 338 ? -18.619 -4.009 -19.366 1.00 88.50 338 ILE A O 1
ATOM 2859 N N . GLY A 1 339 ? -16.460 -4.304 -18.828 1.00 88.06 339 GLY A N 1
ATOM 2860 C CA . GLY A 1 339 ? -15.925 -3.439 -19.878 1.00 88.06 339 GLY A CA 1
ATOM 2861 C C . GLY A 1 339 ? -15.965 -1.952 -19.512 1.00 88.06 339 GLY A C 1
ATOM 2862 O O . GLY A 1 339 ? -16.761 -1.498 -18.695 1.00 88.06 339 GLY A O 1
ATOM 2863 N N . VAL A 1 340 ? -15.069 -1.178 -20.117 1.00 88.50 340 VAL A N 1
ATOM 2864 C CA . VAL A 1 340 ? -15.044 0.281 -19.992 1.00 88.50 340 VAL A CA 1
ATOM 2865 C C . VAL A 1 340 ? -16.047 0.857 -20.992 1.00 88.50 340 VAL A C 1
ATOM 2867 O O . VAL A 1 340 ? -15.866 0.628 -22.195 1.00 88.50 340 VAL A O 1
ATOM 2870 N N . PRO A 1 341 ? -17.075 1.599 -20.540 1.00 86.00 341 PRO A N 1
ATOM 2871 C CA . PRO A 1 341 ? -18.008 2.247 -21.445 1.00 86.00 341 PRO A CA 1
ATOM 2872 C C . PRO A 1 341 ? -17.299 3.350 -22.232 1.00 86.00 341 PRO A C 1
ATOM 2874 O O . PRO A 1 341 ? -16.427 4.055 -21.718 1.00 86.00 341 PRO A O 1
ATOM 2877 N N . VAL A 1 342 ? -17.675 3.486 -23.498 1.00 81.50 342 VAL A N 1
ATOM 2878 C CA . VAL A 1 342 ? -17.163 4.522 -24.392 1.00 81.50 342 VAL A CA 1
ATOM 2879 C C . VAL A 1 342 ? -18.373 5.177 -25.063 1.00 81.50 342 VAL A C 1
ATOM 2881 O O . VAL A 1 342 ? -19.014 4.509 -25.878 1.00 81.50 342 VAL A O 1
ATOM 2884 N N . PRO A 1 343 ? -18.699 6.444 -24.732 1.00 80.56 343 PRO A N 1
ATOM 2885 C CA . PRO A 1 343 ? -17.933 7.392 -23.905 1.00 80.56 343 PRO A CA 1
ATOM 2886 C C . PRO A 1 343 ? -17.971 7.108 -22.386 1.00 80.56 343 PRO A C 1
ATOM 2888 O O . PRO A 1 343 ? -18.916 6.525 -21.866 1.00 80.56 343 PRO A O 1
ATOM 2891 N N . LEU A 1 344 ? -16.974 7.609 -21.639 1.00 76.00 344 LEU A N 1
ATOM 2892 C CA . LEU A 1 344 ? -16.899 7.461 -20.169 1.00 76.00 344 LEU A CA 1
ATOM 2893 C C . LEU A 1 344 ? -18.072 8.113 -19.415 1.00 76.00 344 LEU A C 1
ATOM 2895 O O . LEU A 1 344 ? -18.298 7.811 -18.247 1.00 76.00 344 LEU A O 1
ATOM 2899 N N . ASN A 1 345 ? -18.826 8.997 -20.070 1.00 76.75 345 ASN A N 1
ATOM 2900 C CA . ASN A 1 345 ? -20.016 9.621 -19.490 1.00 76.75 345 ASN A CA 1
ATOM 2901 C C . ASN A 1 345 ? -21.171 8.627 -19.268 1.00 76.75 345 ASN A C 1
ATOM 2903 O O . ASN A 1 345 ? -22.099 8.956 -18.532 1.00 76.75 345 ASN A O 1
ATOM 2907 N N . ASP A 1 346 ? -21.094 7.425 -19.847 1.00 82.81 346 ASP A N 1
ATOM 2908 C CA . ASP A 1 346 ? -22.115 6.379 -19.718 1.00 82.81 346 ASP A CA 1
ATOM 2909 C C . ASP A 1 346 ? -21.920 5.496 -18.469 1.00 82.81 346 ASP A C 1
ATOM 2911 O O . ASP A 1 346 ? -22.651 4.526 -18.265 1.00 82.81 346 ASP A O 1
ATOM 2915 N N . ILE A 1 347 ? -20.940 5.811 -17.612 1.00 80.94 347 ILE A N 1
ATOM 2916 C CA . ILE A 1 347 ? -20.766 5.140 -16.317 1.00 80.94 347 ILE A CA 1
ATOM 2917 C C . ILE A 1 347 ? -21.981 5.443 -15.430 1.00 80.94 347 ILE A C 1
ATOM 2919 O O . ILE A 1 347 ? -22.300 6.604 -15.163 1.00 80.94 347 ILE A O 1
ATOM 2923 N N . ASP A 1 348 ? -22.642 4.387 -14.951 1.00 79.25 348 ASP A N 1
ATOM 2924 C CA . ASP A 1 348 ? -23.818 4.482 -14.085 1.00 79.25 348 ASP A CA 1
ATOM 2925 C C . ASP A 1 348 ? -23.512 5.298 -12.818 1.00 79.25 348 ASP A C 1
ATOM 2927 O O . ASP A 1 348 ? -22.538 5.056 -12.103 1.00 79.25 348 ASP A O 1
ATOM 2931 N N . LYS A 1 349 ? -24.377 6.274 -12.522 1.00 77.12 349 LYS A N 1
ATOM 2932 C CA . LYS A 1 349 ? -24.208 7.178 -11.383 1.00 77.12 349 LYS A CA 1
ATOM 2933 C C . LYS A 1 349 ? -24.283 6.481 -10.032 1.00 77.12 349 LYS A C 1
ATOM 2935 O O . LYS A 1 349 ? -23.583 6.871 -9.098 1.00 77.12 349 LYS A O 1
ATOM 2940 N N . SER A 1 350 ? -25.109 5.444 -9.931 1.00 73.38 350 SER A N 1
ATOM 2941 C CA . SER A 1 350 ? -25.299 4.683 -8.693 1.00 73.38 350 SER A CA 1
ATOM 2942 C C . SER A 1 350 ? -24.003 4.011 -8.222 1.00 73.38 350 SER A C 1
ATOM 2944 O O . SER A 1 350 ? -23.770 3.867 -7.021 1.00 73.38 350 SER A O 1
ATOM 2946 N N . VAL A 1 351 ? -23.113 3.687 -9.165 1.00 66.06 351 VAL A N 1
ATOM 2947 C CA . VAL A 1 351 ? -21.837 3.006 -8.930 1.00 66.06 351 VAL A CA 1
ATOM 2948 C C . VAL A 1 351 ? -20.860 3.878 -8.125 1.00 66.06 351 VAL A C 1
ATOM 2950 O O . VAL A 1 351 ? -20.054 3.352 -7.356 1.00 66.06 351 VAL A O 1
ATOM 2953 N N . TYR A 1 352 ? -20.951 5.209 -8.223 1.00 73.06 352 TYR A N 1
ATOM 2954 C CA . TYR A 1 352 ? -20.053 6.121 -7.505 1.00 73.06 352 TYR A CA 1
ATOM 2955 C C . TYR A 1 352 ? -20.662 6.805 -6.271 1.00 73.06 352 TYR A C 1
ATOM 2957 O O . TYR A 1 352 ? -19.922 7.366 -5.462 1.00 73.06 352 TYR A O 1
ATOM 2965 N N . GLU A 1 353 ? -21.978 6.732 -6.052 1.00 70.00 353 GLU A N 1
ATOM 2966 C CA . GLU A 1 353 ? -22.611 7.284 -4.840 1.00 70.00 353 GLU A CA 1
ATOM 2967 C C . GLU A 1 353 ? -22.172 6.548 -3.562 1.00 70.00 353 GLU A C 1
ATOM 2969 O O . GLU A 1 353 ? -21.963 7.173 -2.520 1.00 70.00 353 GLU A O 1
ATOM 2974 N N . GLN A 1 354 ? -21.907 5.243 -3.654 1.00 64.88 354 GLN A N 1
ATOM 2975 C CA . GLN A 1 354 ? -21.390 4.439 -2.538 1.00 64.88 354 GLN A CA 1
ATOM 2976 C C . GLN A 1 354 ? -19.971 4.860 -2.110 1.00 64.88 354 GLN A C 1
ATOM 2978 O O . GLN A 1 354 ? -19.616 4.789 -0.931 1.00 64.88 354 GLN A O 1
ATOM 2983 N N . ALA A 1 355 ? -19.162 5.366 -3.048 1.00 63.44 355 ALA A N 1
ATOM 2984 C CA . ALA A 1 355 ? -17.777 5.747 -2.793 1.00 63.44 355 ALA A CA 1
ATOM 2985 C C . ALA A 1 355 ? -17.661 6.988 -1.886 1.00 63.44 355 ALA A C 1
ATOM 2987 O O . ALA A 1 355 ? -16.682 7.117 -1.146 1.00 63.44 355 ALA A O 1
ATOM 2988 N N . LEU A 1 356 ? -18.648 7.892 -1.887 1.00 65.69 356 LEU A N 1
ATOM 2989 C CA . LEU A 1 356 ? -18.616 9.129 -1.093 1.00 65.69 356 LEU A CA 1
ATOM 2990 C C . LEU A 1 356 ? -18.666 8.864 0.423 1.00 65.69 356 LEU A C 1
ATOM 2992 O O . LEU A 1 356 ? -17.929 9.505 1.174 1.00 65.69 356 LEU A O 1
ATOM 2996 N N . HIS A 1 357 ? -19.432 7.863 0.871 1.00 67.44 357 HIS A N 1
ATOM 2997 C CA . HIS A 1 357 ? -19.588 7.529 2.295 1.00 67.44 357 HIS A CA 1
ATOM 2998 C C . HIS A 1 357 ? -18.259 7.127 2.968 1.00 67.44 357 HIS A C 1
ATOM 3000 O O . HIS A 1 357 ? -18.016 7.430 4.134 1.00 67.44 357 HIS A O 1
ATOM 3006 N N . ILE A 1 358 ? -17.348 6.495 2.223 1.00 65.12 358 ILE A N 1
ATOM 3007 C CA . ILE A 1 358 ? -16.081 5.964 2.756 1.00 65.12 358 ILE A CA 1
ATOM 3008 C C . ILE A 1 358 ? -15.071 7.080 3.094 1.00 65.12 358 ILE A C 1
ATOM 3010 O O . ILE A 1 358 ? -14.222 6.886 3.960 1.00 65.12 358 ILE A O 1
ATOM 3014 N N . ASN A 1 359 ? -15.151 8.267 2.465 1.00 68.19 359 ASN A N 1
ATOM 3015 C CA . ASN A 1 359 ? -14.233 9.369 2.812 1.00 68.19 359 ASN A CA 1
ATOM 3016 C C . ASN A 1 359 ? -14.502 9.902 4.228 1.00 68.19 359 ASN A C 1
ATOM 3018 O O . ASN A 1 359 ? -13.573 10.211 4.969 1.00 68.19 359 ASN A O 1
ATOM 3022 N N . GLY A 1 360 ? -15.786 9.962 4.604 1.00 76.06 360 GLY A N 1
ATOM 3023 C CA . GLY A 1 360 ? -16.203 10.370 5.943 1.00 76.06 360 GLY A CA 1
ATOM 3024 C C . GLY A 1 360 ? -15.604 9.473 7.023 1.00 76.06 360 GLY A C 1
ATOM 3025 O O . GLY A 1 360 ? -15.105 9.985 8.018 1.00 76.06 360 GLY A O 1
ATOM 3026 N N . LEU A 1 361 ? -15.551 8.159 6.770 1.00 79.50 361 LEU A N 1
ATOM 3027 C CA . LEU A 1 361 ? -15.010 7.187 7.718 1.00 79.50 361 LEU A CA 1
ATOM 3028 C C . LEU A 1 361 ? -13.537 7.461 8.054 1.00 79.50 361 LEU A C 1
ATOM 3030 O O . LEU A 1 361 ? -13.182 7.523 9.225 1.00 79.50 361 LEU A O 1
ATOM 3034 N N . LYS A 1 362 ? -12.671 7.672 7.054 1.00 79.62 362 LYS A N 1
ATOM 3035 C CA . LYS A 1 362 ? -11.234 7.873 7.319 1.00 79.62 362 LYS A CA 1
ATOM 3036 C C . LYS A 1 362 ? -10.960 9.187 8.062 1.00 79.62 362 LYS A C 1
ATOM 3038 O O . LYS A 1 362 ? -10.115 9.208 8.953 1.00 79.62 362 LYS A O 1
ATOM 3043 N N . ASN A 1 363 ? -11.693 10.256 7.740 1.00 82.06 363 ASN A N 1
ATOM 3044 C CA . ASN A 1 363 ? -11.600 11.534 8.457 1.00 82.06 363 ASN A CA 1
ATOM 3045 C C . ASN A 1 363 ? -12.096 11.414 9.903 1.00 82.06 363 ASN A C 1
ATOM 3047 O O . ASN A 1 363 ? -11.460 11.937 10.815 1.00 82.06 363 ASN A O 1
ATOM 3051 N N . GLU A 1 364 ? -13.197 10.691 10.120 1.00 86.81 364 GLU A N 1
ATOM 3052 C CA . GLU A 1 364 ? -13.706 10.391 11.460 1.00 86.81 364 GLU A CA 1
ATOM 3053 C C . GLU A 1 364 ? -12.658 9.635 12.287 1.00 86.81 364 GLU A C 1
ATOM 3055 O O . GLU A 1 364 ? -12.368 10.017 13.420 1.00 86.81 364 GLU A O 1
ATOM 3060 N N . MET A 1 365 ? -12.028 8.614 11.702 1.00 88.88 365 MET A N 1
ATOM 3061 C CA . MET A 1 365 ? -10.957 7.858 12.354 1.00 88.88 365 MET A CA 1
ATOM 3062 C C . MET A 1 365 ? -9.745 8.739 12.667 1.00 88.88 365 MET A C 1
ATOM 3064 O O . MET A 1 365 ? -9.215 8.683 13.774 1.00 88.88 365 MET A O 1
ATOM 3068 N N . ALA A 1 366 ? -9.312 9.582 11.726 1.00 85.88 366 ALA A N 1
ATOM 3069 C CA . ALA A 1 366 ? -8.185 10.486 11.939 1.00 85.88 366 ALA A CA 1
ATOM 3070 C C . ALA A 1 366 ? -8.443 11.458 13.105 1.00 85.88 366 ALA A C 1
ATOM 3072 O O . ALA A 1 366 ? -7.571 11.632 13.960 1.00 85.88 366 ALA A O 1
ATOM 3073 N N . GLU A 1 367 ? -9.645 12.035 13.194 1.00 87.81 367 GLU A N 1
ATOM 3074 C CA . GLU A 1 367 ? -10.017 12.918 14.306 1.00 87.81 367 GLU A CA 1
ATOM 3075 C C . GLU A 1 367 ? -10.132 12.166 15.640 1.00 87.81 367 GLU A C 1
ATOM 3077 O O . GLU A 1 367 ? -9.699 12.697 16.663 1.00 87.81 367 GLU A O 1
ATOM 3082 N N . LYS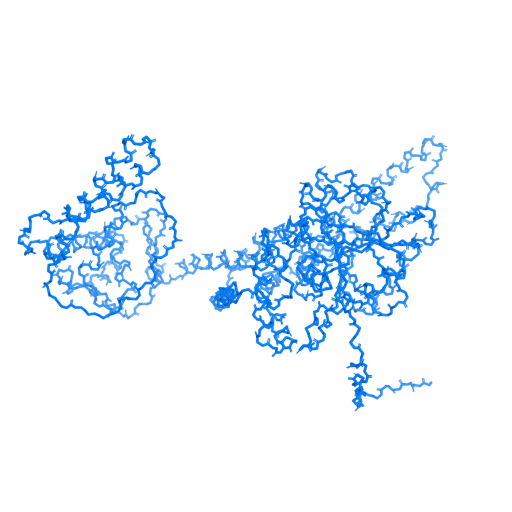 A 1 368 ? -10.600 10.909 15.649 1.00 90.00 368 LYS A N 1
ATOM 3083 C CA . LYS A 1 368 ? -10.566 10.054 16.852 1.00 90.00 368 LYS A CA 1
ATOM 3084 C C . LYS A 1 368 ? -9.146 9.713 17.304 1.00 90.00 368 LYS A C 1
ATOM 3086 O O . LYS A 1 368 ? -8.901 9.626 18.499 1.00 90.00 368 LYS A O 1
ATOM 3091 N N . ILE A 1 369 ? -8.206 9.527 16.377 1.00 92.81 369 ILE A N 1
ATOM 3092 C CA . ILE A 1 369 ? -6.809 9.158 16.674 1.00 92.81 369 ILE A CA 1
ATOM 3093 C C . ILE A 1 369 ? -6.002 10.359 17.191 1.00 92.81 369 ILE A C 1
ATOM 3095 O O . ILE A 1 369 ? -5.101 10.201 18.017 1.00 92.81 369 ILE A O 1
ATOM 3099 N N . LYS A 1 370 ? -6.320 11.571 16.733 1.00 92.56 370 LYS A N 1
ATOM 3100 C CA . LYS A 1 370 ? -5.567 12.808 16.997 1.00 92.56 370 LYS A CA 1
ATOM 3101 C C . LYS A 1 370 ? -5.228 13.073 18.477 1.00 92.56 370 LYS A C 1
ATOM 3103 O O . LYS A 1 370 ? -4.070 13.406 18.739 1.00 92.56 370 LYS A O 1
ATOM 3108 N N . PRO A 1 371 ? -6.128 12.871 19.465 1.00 93.62 371 PRO A N 1
ATOM 3109 C CA . PRO A 1 371 ? -5.806 13.049 20.886 1.00 93.62 371 PRO A CA 1
ATOM 3110 C C . PRO A 1 371 ? -4.749 12.069 21.426 1.00 93.62 371 PRO A C 1
ATOM 3112 O O . PRO A 1 371 ? -4.205 12.280 22.510 1.00 93.62 371 PRO A O 1
ATOM 3115 N N . HIS A 1 372 ? -4.444 10.999 20.686 1.00 93.88 372 HIS A N 1
ATOM 3116 C CA . HIS A 1 372 ? -3.589 9.898 21.127 1.00 93.88 372 HIS A CA 1
ATOM 3117 C C . HIS A 1 372 ? -2.160 9.951 20.563 1.00 93.88 372 HIS A C 1
ATOM 3119 O O . HIS A 1 372 ? -1.300 9.232 21.061 1.00 93.88 372 HIS A O 1
ATOM 3125 N N . ILE A 1 373 ? -1.856 10.835 19.602 1.00 92.00 373 ILE A N 1
ATOM 3126 C CA . ILE A 1 373 ? -0.556 10.903 18.890 1.00 92.00 373 ILE A CA 1
ATOM 3127 C C . ILE A 1 373 ? 0.655 11.102 19.834 1.00 92.00 373 ILE A C 1
ATOM 3129 O O . ILE A 1 373 ? 1.781 10.706 19.531 1.00 92.00 373 ILE A O 1
ATOM 3133 N N . GLY A 1 374 ? 0.449 11.690 21.016 1.00 91.06 374 GLY A N 1
ATOM 3134 C CA . GLY A 1 374 ? 1.501 11.871 22.026 1.00 91.06 374 GLY A CA 1
ATOM 3135 C C . GLY A 1 374 ? 1.711 10.683 22.974 1.00 91.06 374 GLY A C 1
ATOM 3136 O O . GLY A 1 374 ? 2.698 10.666 23.711 1.00 91.06 374 GLY A O 1
ATOM 3137 N N . LYS A 1 375 ? 0.794 9.713 22.992 1.00 93.69 375 LYS A N 1
ATOM 3138 C CA . LYS A 1 375 ? 0.752 8.630 23.982 1.00 93.69 375 LYS A CA 1
ATOM 3139 C C . LYS A 1 375 ? 1.767 7.532 23.662 1.00 93.69 375 LYS A C 1
ATOM 3141 O O . LYS A 1 375 ? 2.069 7.276 22.499 1.00 93.69 375 LYS A O 1
ATOM 3146 N N . GLN A 1 376 ? 2.284 6.859 24.693 1.00 93.81 376 GLN A N 1
ATOM 3147 C CA . GLN A 1 376 ? 3.309 5.827 24.503 1.00 93.81 376 GLN A CA 1
ATOM 3148 C C . GLN A 1 376 ? 2.772 4.633 23.706 1.00 93.81 376 GLN A C 1
ATOM 3150 O O . GLN A 1 376 ? 3.391 4.242 22.725 1.00 93.81 376 GLN A O 1
ATOM 3155 N N . TYR A 1 377 ? 1.571 4.145 24.031 1.00 94.00 377 TYR A N 1
ATOM 3156 C CA . TYR A 1 377 ? 0.961 3.027 23.305 1.00 94.00 377 TYR A CA 1
ATOM 3157 C C . TYR A 1 377 ? 0.699 3.318 21.821 1.00 94.00 377 TYR A C 1
ATOM 3159 O O . TYR A 1 377 ? 0.672 2.386 21.019 1.00 94.00 377 TYR A O 1
ATOM 3167 N N . PHE A 1 378 ? 0.493 4.588 21.451 1.00 95.44 378 PHE A N 1
ATOM 3168 C CA . PHE A 1 378 ? 0.394 5.005 20.054 1.00 95.44 378 PHE A CA 1
ATOM 3169 C C . PHE A 1 378 ? 1.752 4.831 19.373 1.00 95.44 378 PHE A C 1
ATOM 3171 O O . PHE A 1 378 ? 1.840 4.185 18.335 1.00 95.44 378 PHE A O 1
ATOM 3178 N N . LYS A 1 379 ? 2.823 5.352 19.985 1.00 95.62 379 LYS A N 1
ATOM 3179 C CA . LYS A 1 379 ? 4.186 5.234 19.448 1.00 95.62 379 LYS A CA 1
ATOM 3180 C C . LYS A 1 379 ? 4.602 3.775 19.300 1.00 95.62 379 LYS A C 1
ATOM 3182 O O . LYS A 1 379 ? 5.098 3.413 18.239 1.00 95.62 379 LYS A O 1
ATOM 3187 N N . ASP A 1 380 ? 4.351 2.957 20.321 1.00 95.25 380 ASP A N 1
ATOM 3188 C CA . ASP A 1 380 ? 4.665 1.525 20.322 1.00 95.25 380 ASP A CA 1
ATOM 3189 C C . ASP A 1 380 ? 3.979 0.815 19.151 1.00 95.25 380 ASP A C 1
ATOM 3191 O O . ASP A 1 380 ? 4.641 0.149 18.360 1.00 95.25 380 ASP A O 1
ATOM 3195 N N . PHE A 1 381 ? 2.677 1.056 18.953 1.00 97.06 381 PHE A N 1
ATOM 3196 C CA . PHE A 1 381 ? 1.957 0.512 17.803 1.00 97.06 381 PHE A CA 1
ATOM 3197 C C . PHE A 1 381 ? 2.584 0.940 16.475 1.00 97.06 381 PHE A C 1
ATOM 3199 O O . PHE A 1 381 ? 2.769 0.112 15.585 1.00 97.06 381 PHE A O 1
ATOM 3206 N N . MET A 1 382 ? 2.924 2.221 16.322 1.00 97.44 382 MET A N 1
ATOM 3207 C CA . MET A 1 382 ? 3.503 2.709 15.070 1.00 97.44 382 MET A CA 1
ATOM 3208 C C . MET A 1 382 ? 4.872 2.078 14.789 1.00 97.44 382 MET A C 1
ATOM 3210 O O . MET A 1 382 ? 5.138 1.717 13.642 1.00 97.44 382 MET A O 1
ATOM 3214 N N . TYR A 1 383 ? 5.705 1.878 15.816 1.00 96.00 383 TYR A N 1
ATOM 3215 C CA . TYR A 1 383 ? 6.968 1.141 15.692 1.00 96.00 383 TYR A CA 1
ATOM 3216 C C . TYR A 1 383 ? 6.759 -0.329 15.328 1.00 96.00 383 TYR A C 1
ATOM 3218 O O . TYR A 1 383 ? 7.485 -0.860 14.489 1.00 96.00 383 TYR A O 1
ATOM 3226 N N . ASP A 1 384 ? 5.751 -0.974 15.905 1.00 95.94 384 ASP A N 1
ATOM 3227 C CA . ASP A 1 384 ? 5.458 -2.379 15.627 1.00 95.94 384 ASP A CA 1
ATOM 3228 C C . ASP A 1 384 ? 4.896 -2.587 14.212 1.00 95.94 384 ASP A C 1
ATOM 3230 O O . ASP A 1 384 ? 5.070 -3.652 13.614 1.00 95.94 384 ASP A O 1
ATOM 3234 N N . GLN A 1 385 ? 4.200 -1.584 13.667 1.00 97.56 385 GLN A N 1
ATOM 3235 C CA . GLN A 1 385 ? 3.411 -1.736 12.446 1.00 97.56 385 GLN A CA 1
ATOM 3236 C C . GLN A 1 385 ? 4.029 -1.141 11.180 1.00 97.56 385 GLN A C 1
ATOM 3238 O O . GLN A 1 385 ? 3.692 -1.626 10.098 1.00 97.56 385 GLN A O 1
ATOM 3243 N N . TYR A 1 386 ? 4.940 -0.162 11.255 1.00 97.06 386 TYR A N 1
ATOM 3244 C CA . TYR A 1 386 ? 5.456 0.483 10.035 1.00 97.06 386 TYR A CA 1
ATOM 3245 C C . TYR A 1 386 ? 6.164 -0.506 9.092 1.00 97.06 386 TYR A C 1
ATOM 3247 O O . TYR A 1 386 ? 5.966 -0.447 7.883 1.00 97.06 386 TYR A O 1
ATOM 3255 N N . ILE A 1 387 ? 6.923 -1.478 9.620 1.00 94.19 387 ILE A N 1
ATOM 3256 C CA . ILE A 1 387 ? 7.573 -2.512 8.795 1.00 94.19 387 ILE A CA 1
ATOM 3257 C C . ILE A 1 387 ? 6.545 -3.407 8.100 1.00 94.19 387 ILE A C 1
ATOM 3259 O O . ILE A 1 387 ? 6.745 -3.786 6.946 1.00 94.19 387 ILE A O 1
ATOM 3263 N N . ASN A 1 388 ? 5.452 -3.756 8.783 1.00 95.75 388 ASN A N 1
ATOM 3264 C CA . ASN A 1 388 ? 4.391 -4.555 8.175 1.00 95.75 388 ASN A CA 1
ATOM 3265 C C . ASN A 1 388 ? 3.722 -3.766 7.044 1.00 95.75 388 ASN A C 1
ATOM 3267 O O . ASN A 1 388 ? 3.563 -4.305 5.954 1.00 95.75 388 ASN A O 1
ATOM 3271 N N . PHE A 1 389 ? 3.455 -2.472 7.260 1.00 96.81 389 PHE A N 1
ATOM 3272 C CA . PHE A 1 389 ? 2.896 -1.599 6.228 1.00 96.81 389 PHE A CA 1
ATOM 3273 C C . PHE A 1 389 ? 3.801 -1.535 4.995 1.00 96.81 389 PHE A C 1
ATOM 3275 O O . PHE A 1 389 ? 3.323 -1.677 3.873 1.00 96.81 389 PHE A O 1
ATOM 3282 N N . ILE A 1 390 ? 5.115 -1.378 5.193 1.00 93.31 390 ILE A N 1
ATOM 3283 C CA . ILE A 1 390 ? 6.096 -1.367 4.099 1.00 93.31 390 ILE A CA 1
ATOM 3284 C C . ILE A 1 390 ? 6.062 -2.687 3.318 1.00 93.31 390 ILE A C 1
ATOM 3286 O O . ILE A 1 390 ? 6.049 -2.675 2.089 1.00 93.31 390 ILE A O 1
ATOM 3290 N N . LYS A 1 391 ? 6.025 -3.832 4.008 1.00 91.06 391 LYS A N 1
ATOM 3291 C CA . LYS A 1 391 ? 5.962 -5.151 3.358 1.00 91.06 391 LYS A CA 1
ATOM 3292 C C . LYS A 1 391 ? 4.678 -5.334 2.557 1.00 91.06 391 LYS A C 1
ATOM 3294 O O . LYS A 1 391 ? 4.740 -5.795 1.418 1.00 91.06 391 LYS A O 1
ATOM 3299 N N . ASP A 1 392 ? 3.542 -4.952 3.129 1.00 94.38 392 ASP A N 1
ATOM 3300 C CA . ASP A 1 392 ? 2.247 -5.041 2.462 1.00 94.38 392 ASP A CA 1
ATOM 3301 C C . ASP A 1 392 ? 2.187 -4.105 1.248 1.00 94.38 392 ASP A C 1
ATOM 3303 O O . ASP A 1 392 ? 1.763 -4.526 0.172 1.00 94.38 392 ASP A O 1
ATOM 3307 N N . TYR A 1 393 ? 2.718 -2.883 1.364 1.00 93.88 393 TYR A N 1
ATOM 3308 C CA . TYR A 1 393 ? 2.883 -1.969 0.233 1.00 93.88 393 TYR A CA 1
ATOM 3309 C C . TYR A 1 393 ? 3.746 -2.581 -0.875 1.00 93.88 393 TYR A C 1
ATOM 3311 O O . TYR A 1 393 ? 3.333 -2.599 -2.032 1.00 93.88 393 TYR A O 1
ATOM 3319 N N . CYS A 1 394 ? 4.922 -3.120 -0.539 1.00 89.25 394 CYS A N 1
ATOM 3320 C CA . CYS A 1 394 ? 5.817 -3.758 -1.507 1.00 89.25 394 CYS A CA 1
ATOM 3321 C C . CYS A 1 394 ? 5.153 -4.952 -2.207 1.00 89.25 394 CYS A C 1
ATOM 3323 O O . CYS A 1 394 ? 5.336 -5.153 -3.404 1.00 89.25 394 CYS A O 1
ATOM 3325 N N . LYS A 1 395 ? 4.346 -5.731 -1.484 1.00 90.19 395 LYS A N 1
ATOM 3326 C CA . LYS A 1 395 ? 3.578 -6.836 -2.064 1.00 90.19 395 LYS A CA 1
ATOM 3327 C C . LYS A 1 395 ? 2.501 -6.343 -3.034 1.00 90.19 395 LYS A C 1
ATOM 3329 O O . LYS A 1 395 ? 2.259 -6.978 -4.056 1.00 90.19 395 LYS A O 1
ATOM 3334 N N . LEU A 1 396 ? 1.843 -5.228 -2.725 1.00 92.56 396 LEU A N 1
ATOM 3335 C CA . LEU A 1 396 ? 0.840 -4.629 -3.606 1.00 92.56 396 LEU A CA 1
ATOM 3336 C C . LEU A 1 396 ? 1.487 -3.999 -4.846 1.00 92.56 396 LEU A C 1
ATOM 3338 O O . LEU A 1 396 ? 0.990 -4.196 -5.957 1.00 92.56 396 LEU A O 1
ATOM 3342 N N . SER A 1 397 ? 2.614 -3.298 -4.685 1.00 90.75 397 SER A N 1
ATOM 3343 C CA . SER A 1 397 ? 3.280 -2.544 -5.755 1.00 90.75 397 SER A CA 1
ATOM 3344 C C . SER A 1 397 ? 3.795 -3.404 -6.906 1.00 90.75 397 SER A C 1
ATOM 3346 O O . SER A 1 397 ? 3.833 -2.947 -8.057 1.00 90.75 397 SER A O 1
ATOM 3348 N N . ILE A 1 398 ? 4.130 -4.664 -6.621 1.00 89.69 398 ILE A N 1
ATOM 3349 C CA . ILE A 1 398 ? 4.543 -5.646 -7.625 1.00 89.69 398 ILE A CA 1
ATOM 3350 C C . ILE A 1 398 ? 3.369 -6.254 -8.397 1.00 89.69 398 ILE A C 1
ATOM 3352 O O . ILE A 1 398 ? 3.604 -7.115 -9.230 1.00 89.69 398 ILE A O 1
ATOM 3356 N N . THR A 1 399 ? 2.117 -5.850 -8.178 1.00 91.88 399 THR A N 1
ATOM 3357 C CA . THR A 1 399 ? 0.992 -6.367 -8.979 1.00 91.88 399 THR A CA 1
ATOM 3358 C C . THR A 1 399 ? 0.784 -5.542 -10.264 1.00 91.88 399 THR A C 1
ATOM 3360 O O . THR A 1 399 ? 0.936 -4.315 -10.240 1.00 91.88 399 THR A O 1
ATOM 3363 N N . PRO A 1 400 ? 0.417 -6.155 -11.409 1.00 91.88 400 PRO A N 1
ATOM 3364 C CA . PRO A 1 400 ? 0.234 -5.458 -12.693 1.00 91.88 400 PRO A CA 1
ATOM 3365 C C . PRO A 1 400 ? -0.864 -4.389 -12.704 1.00 91.88 400 PRO A C 1
ATOM 3367 O O . PRO A 1 400 ? -0.864 -3.500 -13.560 1.00 91.88 400 PRO A O 1
ATOM 3370 N N . TYR A 1 401 ? -1.798 -4.503 -11.766 1.00 92.75 401 TYR A N 1
ATOM 3371 C CA . TYR A 1 401 ? -2.946 -3.626 -11.569 1.00 92.75 401 TYR A CA 1
ATOM 3372 C C . TYR A 1 401 ? -2.821 -2.778 -10.294 1.00 92.75 401 TYR A C 1
ATOM 3374 O O . TYR A 1 401 ? -3.825 -2.248 -9.828 1.00 92.75 401 TYR A O 1
ATOM 3382 N N . PHE A 1 402 ? -1.617 -2.665 -9.715 1.00 92.81 402 PHE A N 1
ATOM 3383 C CA . PHE A 1 402 ? -1.374 -1.764 -8.590 1.00 92.81 402 PHE A CA 1
ATOM 3384 C C . PHE A 1 402 ? -1.853 -0.354 -8.932 1.00 92.81 402 PHE A C 1
ATOM 3386 O O . PHE A 1 402 ? -1.470 0.206 -9.963 1.00 92.81 402 PHE A O 1
ATOM 3393 N N . SER A 1 403 ? -2.678 0.189 -8.053 1.00 90.56 403 SER A N 1
ATOM 3394 C CA . SER A 1 403 ? -3.405 1.432 -8.249 1.00 90.56 403 SER A CA 1
ATOM 3395 C C . SER A 1 403 ? -3.442 2.239 -6.954 1.00 90.56 403 SER A C 1
ATOM 3397 O O . SER A 1 403 ? -3.070 1.765 -5.878 1.00 90.56 403 SER A O 1
ATOM 3399 N N . PHE A 1 404 ? -3.971 3.458 -7.026 1.00 87.88 404 PHE A N 1
ATOM 3400 C CA . PHE A 1 404 ? -4.202 4.256 -5.824 1.00 87.88 404 PHE A CA 1
ATOM 3401 C C . PHE A 1 404 ? -5.188 3.580 -4.851 1.00 87.88 404 PHE A C 1
ATOM 3403 O O . PHE A 1 404 ? -5.059 3.744 -3.638 1.00 87.88 404 PHE A O 1
ATOM 3410 N N . ALA A 1 405 ? -6.136 2.786 -5.362 1.00 89.31 405 ALA A N 1
ATOM 3411 C CA . ALA A 1 405 ? -7.084 2.055 -4.525 1.00 89.31 405 ALA A CA 1
ATOM 3412 C C . ALA A 1 405 ? -6.393 1.056 -3.595 1.00 89.31 405 ALA A C 1
ATOM 3414 O O . ALA A 1 405 ? -6.799 0.921 -2.444 1.00 89.31 405 ALA A O 1
ATOM 3415 N N . ASP A 1 406 ? -5.298 0.437 -4.042 1.00 92.56 406 ASP A N 1
ATOM 3416 C CA . ASP A 1 406 ? -4.492 -0.450 -3.203 1.00 92.56 406 ASP A CA 1
ATOM 3417 C C . ASP A 1 406 ? -3.873 0.296 -2.014 1.00 92.56 406 ASP A C 1
ATOM 3419 O O . ASP A 1 406 ? -3.900 -0.194 -0.886 1.00 92.56 406 ASP A O 1
ATOM 3423 N N . ILE A 1 407 ? -3.354 1.506 -2.243 1.00 91.69 407 ILE A N 1
ATOM 3424 C CA . ILE A 1 407 ? -2.819 2.347 -1.164 1.00 91.69 407 ILE A CA 1
ATOM 3425 C C . ILE A 1 407 ? -3.928 2.788 -0.223 1.00 91.69 407 ILE A C 1
ATOM 3427 O O . ILE A 1 407 ? -3.743 2.770 0.992 1.00 91.69 407 ILE A O 1
ATOM 3431 N N . TRP A 1 408 ? -5.070 3.193 -0.773 1.00 89.31 408 TRP A N 1
ATOM 3432 C CA . TRP A 1 408 ? -6.206 3.624 0.025 1.00 89.31 408 TRP A CA 1
ATOM 3433 C C . TRP A 1 408 ? -6.674 2.513 0.969 1.00 89.31 408 TRP A C 1
ATOM 3435 O O . TRP A 1 408 ? -6.785 2.738 2.175 1.00 89.31 408 TRP A O 1
ATOM 3445 N N . GLU A 1 409 ? -6.909 1.311 0.438 1.00 91.25 409 GLU A N 1
ATOM 3446 C CA . GLU A 1 409 ? -7.295 0.134 1.222 1.00 91.25 409 GLU A CA 1
ATOM 3447 C C . GLU A 1 409 ? -6.249 -0.189 2.296 1.00 91.25 409 GLU A C 1
ATOM 3449 O O . GLU A 1 409 ? -6.615 -0.431 3.448 1.00 91.25 409 GLU A O 1
ATOM 3454 N N . LEU A 1 410 ? -4.959 -0.107 1.951 1.00 94.31 410 LEU A N 1
ATOM 3455 C CA . LEU A 1 410 ? -3.860 -0.325 2.888 1.00 94.31 410 LEU A CA 1
ATOM 3456 C C . LEU A 1 410 ? -3.842 0.718 4.018 1.00 94.31 410 LEU A C 1
ATOM 3458 O O . LEU A 1 410 ? -3.727 0.375 5.191 1.00 94.31 410 LEU A O 1
ATOM 3462 N N . GLN A 1 411 ? -3.989 2.007 3.712 1.00 93.19 411 GLN A N 1
ATOM 3463 C CA . GLN A 1 411 ? -4.054 3.047 4.745 1.00 93.19 411 GLN A CA 1
ATOM 3464 C C . GLN A 1 411 ? -5.253 2.832 5.677 1.00 93.19 411 GLN A C 1
ATOM 3466 O O . GLN A 1 411 ? -5.114 2.938 6.895 1.00 93.19 411 GLN A O 1
ATOM 3471 N N . ILE A 1 412 ? -6.426 2.518 5.115 1.00 91.12 412 ILE A N 1
ATOM 3472 C CA . ILE A 1 412 ? -7.645 2.242 5.884 1.00 91.12 412 ILE A CA 1
ATOM 3473 C C . ILE A 1 412 ? -7.433 1.050 6.815 1.00 91.12 412 ILE A C 1
ATOM 3475 O O . ILE A 1 412 ? -7.761 1.145 7.997 1.00 91.12 412 ILE A O 1
ATOM 3479 N N . SER A 1 413 ? -6.861 -0.054 6.324 1.00 94.50 413 SER A N 1
ATOM 3480 C CA . SER A 1 413 ? -6.662 -1.246 7.151 1.00 94.50 413 SER A CA 1
ATOM 3481 C C . SER A 1 413 ? -5.771 -0.950 8.358 1.00 94.50 413 SER A C 1
ATOM 3483 O O . SER A 1 413 ? -6.089 -1.373 9.468 1.00 94.50 413 SER A O 1
ATOM 3485 N N . TYR A 1 414 ? -4.706 -0.165 8.179 1.00 96.25 414 TYR A N 1
ATOM 3486 C CA . TYR A 1 414 ? -3.819 0.229 9.276 1.00 96.25 414 TYR A CA 1
ATOM 3487 C C . TYR A 1 414 ? -4.450 1.240 10.235 1.00 96.25 414 TYR A C 1
ATOM 3489 O O . TYR A 1 414 ? -4.239 1.134 11.443 1.00 96.25 414 TYR A O 1
ATOM 3497 N N . LEU A 1 415 ? -5.278 2.166 9.744 1.00 94.50 415 LEU A N 1
ATOM 3498 C CA . LEU A 1 415 ? -6.049 3.058 10.612 1.00 94.50 415 LEU A CA 1
ATOM 3499 C C . LEU A 1 415 ? -7.067 2.290 11.463 1.00 94.50 415 LEU A C 1
ATOM 3501 O O . LEU A 1 415 ? -7.224 2.614 12.635 1.00 94.50 415 LEU A O 1
ATOM 3505 N N . ILE A 1 416 ? -7.712 1.248 10.921 1.00 93.94 416 ILE A N 1
ATOM 3506 C CA . ILE A 1 416 ? -8.653 0.401 11.680 1.00 93.94 416 ILE A CA 1
ATOM 3507 C C . ILE A 1 416 ? -7.906 -0.356 12.781 1.00 93.94 416 ILE A C 1
ATOM 3509 O O . ILE A 1 416 ? -8.377 -0.446 13.917 1.00 93.94 416 ILE A O 1
ATOM 3513 N N . LEU A 1 417 ? -6.724 -0.897 12.463 1.00 96.19 417 LEU A N 1
ATOM 3514 C CA . LEU A 1 417 ? -5.872 -1.557 13.454 1.00 96.19 417 LEU A CA 1
ATOM 3515 C C . LEU A 1 417 ? -5.443 -0.589 14.565 1.00 96.19 417 LEU A C 1
ATOM 3517 O O . LEU A 1 417 ? -5.462 -0.969 15.736 1.00 96.19 417 LEU A O 1
ATOM 3521 N N . LEU A 1 418 ? -5.101 0.650 14.203 1.00 96.00 418 LEU A N 1
ATOM 3522 C CA . LEU A 1 418 ? -4.698 1.694 15.139 1.00 96.00 418 LEU A CA 1
ATOM 3523 C C . LEU A 1 418 ? -5.857 2.148 16.034 1.00 96.00 418 LEU A C 1
ATOM 3525 O O . LEU A 1 418 ? -5.681 2.202 17.247 1.00 96.00 418 LEU A O 1
ATOM 3529 N N . GLU A 1 419 ? -7.037 2.424 15.472 1.00 94.31 419 GLU A N 1
ATOM 3530 C CA . GLU A 1 419 ? -8.238 2.798 16.236 1.00 94.31 419 GLU A CA 1
ATOM 3531 C C . GLU A 1 419 ? -8.573 1.710 17.263 1.00 94.31 419 GLU A C 1
ATOM 3533 O O . GLU A 1 419 ? -8.663 1.990 18.456 1.00 94.31 419 GLU A O 1
ATOM 3538 N N . LYS A 1 420 ? -8.609 0.441 16.839 1.00 93.56 420 LYS A N 1
ATOM 3539 C CA . LYS A 1 420 ? -8.850 -0.699 17.733 1.00 93.56 420 LYS A CA 1
ATOM 3540 C C . LYS A 1 420 ? -7.793 -0.832 18.835 1.00 93.56 420 LYS A C 1
ATOM 3542 O O . LYS A 1 420 ? -8.110 -1.225 19.960 1.00 93.56 420 LYS A O 1
ATOM 3547 N N . HIS A 1 421 ? -6.525 -0.565 18.519 1.00 94.75 421 HIS A N 1
ATOM 3548 C CA . HIS A 1 421 ? -5.447 -0.573 19.509 1.00 94.75 421 HIS A CA 1
ATOM 3549 C C . HIS A 1 421 ? -5.619 0.565 20.517 1.00 94.75 421 HIS A C 1
ATOM 3551 O O . HIS A 1 421 ? -5.564 0.330 21.720 1.00 94.75 421 HIS A O 1
ATOM 3557 N N . ILE A 1 422 ? -5.911 1.776 20.042 1.00 93.31 422 ILE A N 1
ATOM 3558 C CA . ILE A 1 422 ? -6.179 2.946 20.881 1.00 93.31 422 ILE A CA 1
ATOM 3559 C C . ILE A 1 422 ? -7.382 2.705 21.792 1.00 93.31 422 ILE A C 1
ATOM 3561 O O . ILE A 1 422 ? -7.285 2.969 22.987 1.00 93.31 422 ILE A O 1
ATOM 3565 N N . GLU A 1 423 ? -8.493 2.178 21.279 1.00 89.81 423 GLU A N 1
ATOM 3566 C CA . GLU A 1 423 ? -9.672 1.836 22.085 1.00 89.81 423 GLU A CA 1
ATOM 3567 C C . GLU A 1 423 ? -9.300 0.877 23.221 1.00 89.81 423 GLU A C 1
ATOM 3569 O O . GLU A 1 423 ? -9.638 1.103 24.381 1.00 89.81 423 GLU A O 1
ATOM 3574 N N . LYS A 1 424 ? -8.520 -0.163 22.915 1.00 88.44 424 LYS A N 1
ATOM 3575 C CA . LYS A 1 424 ? -8.076 -1.140 23.910 1.00 88.44 424 LYS A CA 1
ATOM 3576 C C . LYS A 1 424 ? -7.141 -0.540 24.964 1.00 88.44 424 LYS A C 1
ATOM 3578 O O . LYS A 1 424 ? -7.244 -0.899 26.134 1.00 88.44 424 LYS A O 1
ATOM 3583 N N . GLU A 1 425 ? -6.189 0.304 24.573 1.00 89.31 425 GLU A N 1
ATOM 3584 C CA . GLU A 1 425 ? -5.204 0.873 25.504 1.00 89.31 425 GLU A CA 1
ATOM 3585 C C . GLU A 1 425 ? -5.780 2.050 26.305 1.00 89.31 425 GLU A C 1
ATOM 3587 O O . GLU A 1 425 ? -5.536 2.149 27.506 1.00 89.31 425 GLU A O 1
ATOM 3592 N N . SER A 1 426 ? -6.633 2.878 25.697 1.00 85.38 426 SER A N 1
ATOM 3593 C CA . SER A 1 426 ? -7.366 3.941 26.402 1.00 85.38 426 SER A CA 1
ATOM 3594 C C . SER A 1 426 ? -8.265 3.378 27.505 1.00 85.38 426 SER A C 1
ATOM 3596 O O . SER A 1 426 ? -8.232 3.887 28.624 1.00 85.38 426 SER A O 1
ATOM 3598 N N . GLN A 1 427 ? -8.938 2.250 27.253 1.00 82.00 427 GLN A N 1
ATOM 3599 C CA . GLN A 1 427 ? -9.710 1.523 28.266 1.00 82.00 427 GLN A CA 1
ATOM 3600 C C . GLN A 1 427 ? -8.865 1.038 29.457 1.00 82.00 427 GLN A C 1
ATOM 3602 O O . GLN A 1 427 ? -9.400 0.867 30.553 1.00 82.00 427 GLN A O 1
ATOM 3607 N N . LYS A 1 428 ? -7.556 0.805 29.278 1.00 79.50 428 LYS A N 1
ATOM 3608 C CA . LYS A 1 428 ? -6.652 0.439 30.384 1.00 79.50 428 LYS A CA 1
ATOM 3609 C C . LYS A 1 428 ? -6.189 1.647 31.196 1.00 79.50 428 LYS A C 1
ATOM 3611 O O . LYS A 1 428 ? -5.925 1.485 32.383 1.00 79.50 428 LYS A O 1
ATOM 3616 N N . GLU A 1 429 ? -6.052 2.812 30.563 1.00 81.06 429 GLU A N 1
ATOM 3617 C CA . GLU A 1 429 ? -5.673 4.069 31.227 1.00 81.06 429 GLU A CA 1
ATOM 3618 C C . GLU A 1 429 ? -6.868 4.784 31.881 1.00 81.06 429 GLU A C 1
ATOM 3620 O O . GLU A 1 429 ? -6.679 5.694 32.688 1.00 81.06 429 GLU A O 1
ATOM 3625 N N . ALA A 1 430 ? -8.097 4.404 31.531 1.00 83.00 430 ALA A N 1
ATOM 3626 C CA . ALA A 1 430 ? -9.308 5.035 32.028 1.00 83.00 430 ALA A CA 1
ATOM 3627 C C . ALA A 1 430 ? -9.484 4.862 33.542 1.00 83.00 430 ALA A C 1
ATOM 3629 O O . ALA A 1 430 ? -9.339 3.769 34.087 1.00 83.00 430 ALA A O 1
ATOM 3630 N N . ASN A 1 431 ? -9.908 5.931 34.219 1.00 86.81 431 ASN A N 1
ATOM 3631 C CA . ASN A 1 431 ? -10.306 5.849 35.627 1.00 86.81 431 ASN A CA 1
ATOM 3632 C C . ASN A 1 431 ? -11.594 5.037 35.809 1.00 86.81 431 ASN A C 1
ATOM 3634 O O . ASN A 1 431 ? -11.765 4.392 36.844 1.00 86.81 431 ASN A O 1
ATOM 3638 N N . TYR A 1 432 ? -12.465 5.058 34.795 1.00 90.75 432 TYR A N 1
ATOM 3639 C CA . TYR A 1 432 ? -13.744 4.361 34.767 1.00 90.75 432 TYR A CA 1
ATOM 3640 C C . TYR A 1 432 ? -13.944 3.693 33.406 1.00 90.75 432 TYR A C 1
ATOM 3642 O O . TYR A 1 432 ? -14.118 4.366 32.390 1.00 90.75 432 TYR A O 1
ATOM 3650 N N . ALA A 1 433 ? -13.919 2.364 33.377 1.00 90.31 433 ALA A N 1
ATOM 3651 C CA . ALA A 1 433 ? -14.149 1.592 32.161 1.00 90.31 433 ALA A CA 1
ATOM 3652 C C . ALA A 1 433 ? -14.913 0.307 32.462 1.00 90.31 433 ALA A C 1
ATOM 3654 O O . ALA A 1 433 ? -14.705 -0.321 33.498 1.00 90.31 433 ALA A O 1
ATOM 3655 N N . PHE A 1 434 ? -15.790 -0.103 31.554 1.00 92.19 434 PHE A N 1
ATOM 3656 C CA . PHE A 1 434 ? -16.529 -1.355 31.666 1.00 92.19 434 PHE A CA 1
ATOM 3657 C C . PHE A 1 434 ? -16.654 -1.977 30.280 1.00 92.19 434 PHE A C 1
ATOM 3659 O O . PHE A 1 434 ? -17.464 -1.559 29.468 1.00 92.19 434 PHE A O 1
ATOM 3666 N N . PHE A 1 435 ? -15.862 -3.013 30.016 1.00 88.81 435 PHE A N 1
ATOM 3667 C CA . PHE A 1 435 ? -15.807 -3.652 28.704 1.00 88.81 435 PHE A CA 1
ATOM 3668 C C . PHE A 1 435 ? -15.677 -5.171 28.818 1.00 88.81 435 PHE A C 1
ATOM 3670 O O . PHE A 1 435 ? -15.366 -5.736 29.873 1.00 88.81 435 PHE A O 1
ATOM 3677 N N . ARG A 1 436 ? -15.957 -5.862 27.711 1.00 87.81 436 ARG A N 1
ATOM 3678 C CA . ARG A 1 436 ? -15.865 -7.321 27.627 1.00 87.81 436 ARG A CA 1
ATOM 3679 C C . ARG A 1 436 ? -14.459 -7.728 27.194 1.00 87.81 436 ARG A C 1
ATOM 3681 O O . ARG A 1 436 ? -13.986 -7.308 26.144 1.00 87.81 436 ARG A O 1
ATOM 3688 N N . GLU A 1 437 ? -13.817 -8.597 27.967 1.00 82.25 437 GLU A N 1
ATOM 3689 C CA . GLU A 1 437 ? -12.474 -9.116 27.695 1.00 82.25 437 GLU A CA 1
ATOM 3690 C C . GLU A 1 437 ? -12.529 -10.654 27.674 1.00 82.25 437 GLU A C 1
ATOM 3692 O O . GLU A 1 437 ? -12.699 -11.329 28.695 1.00 82.25 437 GLU A O 1
ATOM 3697 N N . GLY A 1 438 ? -12.467 -11.234 26.471 1.00 84.69 438 GLY A N 1
ATOM 3698 C CA . GLY A 1 438 ? -12.661 -12.670 26.262 1.00 84.69 438 GLY A CA 1
ATOM 3699 C C . GLY A 1 438 ? -14.067 -13.142 26.661 1.00 84.69 438 GLY A C 1
ATOM 3700 O O . GLY A 1 438 ? -15.076 -12.677 26.129 1.00 84.69 438 GLY A O 1
ATOM 3701 N N . LYS A 1 439 ? -14.148 -14.108 27.588 1.00 84.19 439 LYS A N 1
ATOM 3702 C CA . LYS A 1 439 ? -15.429 -14.638 28.105 1.00 84.19 439 LYS A CA 1
ATOM 3703 C C . LYS A 1 439 ? -15.980 -13.853 29.301 1.00 84.19 439 LYS A C 1
ATOM 3705 O O . LYS A 1 439 ? -17.101 -14.135 29.722 1.00 84.19 439 LYS A O 1
ATOM 3710 N N . GLY A 1 440 ? -15.207 -12.919 29.852 1.00 89.56 440 GLY A N 1
ATOM 3711 C CA . GLY A 1 440 ? -15.564 -12.162 31.046 1.00 89.56 440 GLY A CA 1
ATOM 3712 C C . GLY A 1 440 ? -15.736 -10.671 30.783 1.00 89.56 440 GLY A C 1
ATOM 3713 O O . GLY A 1 440 ? -15.546 -10.179 29.672 1.00 89.56 440 GLY A O 1
ATOM 3714 N N . TRP A 1 441 ? -16.097 -9.967 31.844 1.00 92.62 441 TRP A N 1
ATOM 3715 C CA . TRP A 1 441 ? -16.190 -8.521 31.924 1.00 92.62 441 TRP A CA 1
ATOM 3716 C C . TRP A 1 441 ? -15.071 -7.988 32.813 1.00 92.62 441 TRP A C 1
ATOM 3718 O O . TRP A 1 441 ? -14.771 -8.569 33.864 1.00 92.62 441 TRP A O 1
ATOM 3728 N N . THR A 1 442 ? -14.485 -6.880 32.381 1.00 91.31 442 THR A N 1
ATOM 3729 C CA . THR A 1 442 ? -13.468 -6.126 33.106 1.00 91.31 442 THR A CA 1
ATOM 3730 C C . THR A 1 442 ? -14.072 -4.781 33.488 1.00 91.31 442 THR A C 1
ATOM 3732 O O . THR A 1 442 ? -14.674 -4.114 32.647 1.00 91.31 442 THR A O 1
ATOM 3735 N N . ILE A 1 443 ? -13.930 -4.406 34.761 1.00 92.50 443 ILE A N 1
ATOM 3736 C CA . ILE A 1 443 ? -14.394 -3.120 35.288 1.00 92.50 443 ILE A CA 1
ATOM 3737 C C . ILE A 1 443 ? -13.194 -2.405 35.904 1.00 92.50 443 ILE A C 1
ATOM 3739 O O . ILE A 1 443 ? -12.521 -2.964 36.772 1.00 92.50 443 ILE A O 1
ATOM 3743 N N . VAL A 1 444 ? -12.918 -1.190 35.447 1.00 91.50 444 VAL A N 1
ATOM 3744 C CA . VAL A 1 444 ? -11.978 -0.257 36.067 1.00 91.50 444 VAL A CA 1
ATOM 3745 C C . VAL A 1 444 ? -12.805 0.799 36.783 1.00 91.50 444 VAL A C 1
ATOM 3747 O O . VAL A 1 444 ? -13.681 1.401 36.167 1.00 91.50 444 VAL A O 1
ATOM 3750 N N . PHE A 1 445 ? -12.569 0.984 38.077 1.00 91.38 445 PHE A N 1
ATOM 3751 C CA . PHE A 1 445 ? -13.246 1.988 38.893 1.00 91.38 445 PHE A CA 1
ATOM 3752 C C . PHE A 1 445 ? -12.221 2.665 39.790 1.00 91.38 445 PHE A C 1
ATOM 3754 O O . PHE A 1 445 ? -11.484 1.970 40.488 1.00 91.38 445 PHE A O 1
ATOM 3761 N N . GLU A 1 446 ? -12.128 3.994 39.727 1.00 88.88 446 GLU A N 1
ATOM 3762 C CA . GLU A 1 446 ? -11.096 4.772 40.431 1.00 88.88 446 GLU A CA 1
ATOM 3763 C C . GLU A 1 446 ? -9.680 4.222 40.162 1.00 88.88 446 GLU A C 1
ATOM 3765 O O . GLU A 1 446 ? -8.874 4.022 41.070 1.00 88.88 446 GLU A O 1
ATOM 3770 N N . SER A 1 447 ? -9.406 3.885 38.894 1.00 83.44 447 SER A N 1
ATOM 3771 C CA . SER A 1 447 ? -8.149 3.267 38.430 1.00 83.44 447 SER A CA 1
ATOM 3772 C C . SER A 1 447 ? -7.859 1.863 38.994 1.00 83.44 447 SER A C 1
ATOM 3774 O O . SER A 1 447 ? -6.842 1.254 38.653 1.00 83.44 447 SER A O 1
ATOM 3776 N N . LYS A 1 448 ? -8.750 1.291 39.813 1.00 87.06 448 LYS A N 1
ATOM 3777 C CA . LYS A 1 448 ? -8.645 -0.086 40.298 1.00 87.06 448 LYS A CA 1
ATOM 3778 C C . LYS A 1 448 ? -9.318 -1.035 39.312 1.00 87.06 448 LYS A C 1
ATOM 3780 O O . LYS A 1 448 ? -10.529 -1.002 39.096 1.00 87.06 448 LYS A O 1
ATOM 3785 N N . ARG A 1 449 ? -8.516 -1.914 38.707 1.00 86.50 449 ARG A N 1
ATOM 3786 C CA . ARG A 1 449 ? -8.980 -2.895 37.720 1.00 86.50 449 ARG A CA 1
ATOM 3787 C C . ARG A 1 449 ? -9.428 -4.190 38.395 1.00 86.50 449 ARG A C 1
ATOM 3789 O O . ARG A 1 449 ? -8.649 -4.845 39.080 1.00 86.50 449 ARG A O 1
ATOM 3796 N N . SER A 1 450 ? -10.664 -4.595 38.122 1.00 84.81 450 SER A N 1
ATOM 3797 C CA . SER A 1 450 ? -11.234 -5.890 38.494 1.00 84.81 450 SER A CA 1
ATOM 3798 C C . SER A 1 450 ? -11.512 -6.716 37.235 1.00 84.81 450 SER A C 1
ATOM 3800 O O . SER A 1 450 ? -12.229 -6.264 36.342 1.00 84.81 450 SER A O 1
ATOM 3802 N N . ILE A 1 451 ? -10.939 -7.920 37.146 1.00 77.50 451 ILE A N 1
ATOM 3803 C CA . ILE A 1 451 ? -10.976 -8.766 35.938 1.00 77.50 451 ILE A CA 1
ATOM 3804 C C . ILE A 1 451 ? -11.861 -10.000 36.174 1.00 77.50 451 ILE A C 1
ATOM 3806 O O . ILE A 1 451 ? -11.932 -10.522 37.285 1.00 77.50 451 ILE A O 1
ATOM 3810 N N . ALA A 1 452 ? -12.466 -10.502 35.092 1.00 75.75 452 ALA A N 1
ATOM 3811 C CA . ALA A 1 452 ? -13.081 -11.830 34.975 1.00 75.75 452 ALA A CA 1
ATOM 3812 C C . ALA A 1 452 ? -14.456 -12.019 35.637 1.00 75.75 452 ALA A C 1
ATOM 3814 O O . ALA A 1 452 ? -14.819 -13.124 36.050 1.00 75.75 452 ALA A O 1
ATOM 3815 N N . TYR A 1 453 ? -15.283 -10.979 35.651 1.00 84.75 453 TYR A N 1
ATOM 3816 C CA . TYR A 1 453 ? -16.690 -11.141 35.998 1.00 84.75 453 TYR A CA 1
ATOM 3817 C C . TYR A 1 453 ? -17.454 -11.879 34.892 1.00 84.75 453 TYR A C 1
ATOM 3819 O O . TYR A 1 453 ? -17.283 -11.597 33.710 1.00 84.75 453 TYR A O 1
ATOM 3827 N N . THR A 1 454 ? -18.317 -12.833 35.241 1.00 88.44 454 THR A N 1
ATOM 3828 C CA . THR A 1 454 ? -19.101 -13.593 34.253 1.00 88.44 454 THR A CA 1
ATOM 3829 C C . THR A 1 454 ? -20.584 -13.596 34.599 1.00 88.44 454 THR A C 1
ATOM 3831 O O . THR A 1 454 ? -20.977 -13.507 35.761 1.00 88.44 454 THR A O 1
ATOM 3834 N N . GLY A 1 455 ? -21.425 -13.702 33.569 1.00 90.19 455 GLY A N 1
ATOM 3835 C CA . GLY A 1 455 ? -22.876 -13.824 33.706 1.00 90.19 455 GLY A CA 1
ATOM 3836 C C . GLY A 1 455 ? -23.664 -12.634 33.157 1.00 90.19 455 GLY A C 1
ATOM 3837 O O . GLY A 1 455 ? -23.154 -11.526 33.005 1.00 90.19 455 GLY A O 1
ATOM 3838 N N . LYS A 1 456 ? -24.951 -12.879 32.883 1.00 90.75 456 LYS A N 1
ATOM 3839 C CA . LYS A 1 456 ? -25.870 -11.922 32.240 1.00 90.75 456 LYS A CA 1
ATOM 3840 C C . LYS A 1 456 ? -26.086 -10.621 33.016 1.00 90.75 456 LYS A C 1
ATOM 3842 O O . LYS A 1 456 ? -26.377 -9.599 32.413 1.00 90.75 456 LYS A O 1
ATOM 3847 N N . GLY A 1 457 ? -25.922 -10.637 34.340 1.00 93.56 457 GLY A N 1
ATOM 3848 C CA . GLY A 1 457 ? -26.068 -9.428 35.156 1.00 93.56 457 GLY A CA 1
ATOM 3849 C C . GLY A 1 457 ? -25.086 -8.318 34.771 1.00 93.56 457 GLY A C 1
ATOM 3850 O O . GLY A 1 457 ? -25.466 -7.155 34.774 1.00 93.56 457 GLY A O 1
ATOM 3851 N N . PHE A 1 458 ? -23.863 -8.677 34.373 1.00 94.19 458 PHE A N 1
ATOM 3852 C CA . PHE A 1 458 ? -22.848 -7.718 33.928 1.00 94.19 458 PHE A CA 1
ATOM 3853 C C . PHE A 1 458 ? -23.155 -7.136 32.547 1.00 94.19 458 PHE A C 1
ATOM 3855 O O . PHE A 1 458 ? -22.906 -5.962 32.312 1.00 94.19 458 PHE A O 1
ATOM 3862 N N . GLU A 1 459 ? -23.767 -7.922 31.662 1.00 93.31 459 GLU A N 1
ATOM 3863 C CA . GLU A 1 459 ? -24.235 -7.440 30.359 1.00 93.31 459 GLU A CA 1
ATOM 3864 C C . GLU A 1 459 ? -25.363 -6.413 30.515 1.00 93.31 459 GLU A C 1
ATOM 3866 O O . GLU A 1 459 ? -25.356 -5.377 29.853 1.00 93.31 459 GLU A O 1
ATOM 3871 N N . TYR A 1 460 ? -26.284 -6.655 31.452 1.00 94.31 460 TYR A N 1
ATOM 3872 C CA . TYR A 1 460 ? -27.322 -5.687 31.803 1.00 94.31 460 TYR A CA 1
ATOM 3873 C C . TYR A 1 460 ? -26.740 -4.416 32.424 1.00 94.31 460 TYR A C 1
ATOM 3875 O O . TYR A 1 460 ? -27.151 -3.326 32.041 1.00 94.31 460 TYR A O 1
ATOM 3883 N N . LEU A 1 461 ? -25.773 -4.535 33.342 1.00 94.38 461 LEU A N 1
ATOM 3884 C CA . LEU A 1 461 ? -25.084 -3.370 33.909 1.00 94.38 461 LEU A CA 1
ATOM 3885 C C . LEU A 1 461 ? -24.400 -2.542 32.816 1.00 94.38 461 LEU A C 1
ATOM 3887 O O . LEU A 1 461 ? -24.621 -1.339 32.746 1.00 94.38 461 LEU A O 1
ATOM 3891 N N . ASN A 1 462 ? -23.652 -3.181 31.916 1.00 94.50 462 ASN A N 1
ATOM 3892 C CA . ASN A 1 462 ? -23.003 -2.505 30.797 1.00 94.50 462 ASN A CA 1
ATOM 3893 C C . ASN A 1 462 ? -24.007 -1.782 29.882 1.00 94.50 462 ASN A C 1
ATOM 3895 O O . ASN A 1 462 ? -23.782 -0.641 29.489 1.00 94.50 462 ASN A O 1
ATOM 3899 N N . PHE A 1 463 ? -25.143 -2.419 29.572 1.00 93.69 463 PHE A N 1
ATOM 3900 C CA . PHE A 1 463 ? -26.215 -1.780 28.805 1.00 93.69 463 PHE A CA 1
ATOM 3901 C C . PHE A 1 463 ? -26.776 -0.542 29.514 1.00 93.69 463 PHE A C 1
ATOM 3903 O O . PHE A 1 463 ? -26.983 0.487 28.876 1.00 93.69 463 PHE A O 1
ATOM 3910 N N . LEU A 1 464 ? -26.996 -0.617 30.827 1.00 93.88 464 LEU A N 1
ATOM 3911 C CA . LEU A 1 464 ? -27.489 0.517 31.608 1.00 93.88 464 LEU A CA 1
ATOM 3912 C C . LEU A 1 464 ? -26.479 1.671 31.648 1.00 93.88 464 LEU A C 1
ATOM 3914 O O . LEU A 1 464 ? -26.880 2.825 31.549 1.00 93.88 464 LEU A O 1
ATOM 3918 N N . ILE A 1 465 ? -25.180 1.374 31.724 1.00 93.88 465 ILE A N 1
ATOM 3919 C CA . ILE A 1 465 ? -24.117 2.388 31.681 1.00 93.88 465 ILE A CA 1
ATOM 3920 C C . ILE A 1 465 ? -24.054 3.066 30.308 1.00 93.88 465 ILE A C 1
ATOM 3922 O O . ILE A 1 465 ? -23.991 4.291 30.244 1.00 93.88 465 ILE A O 1
ATOM 3926 N N . LYS A 1 466 ? -24.156 2.299 29.210 1.00 92.19 466 LYS A N 1
ATOM 3927 C CA . LYS A 1 466 ? -24.246 2.851 27.840 1.00 92.19 466 LYS A CA 1
ATOM 3928 C C . LYS A 1 466 ? -25.432 3.796 27.655 1.00 92.19 466 LYS A C 1
ATOM 3930 O O . LYS A 1 466 ? -25.373 4.695 26.825 1.00 92.19 466 LYS A O 1
ATOM 3935 N N . ASN A 1 467 ? -26.485 3.608 28.446 1.00 91.88 467 ASN A N 1
ATOM 3936 C CA . ASN A 1 467 ? -27.695 4.424 28.450 1.00 91.88 467 ASN A CA 1
ATOM 3937 C C . ASN A 1 467 ? -27.807 5.255 29.746 1.00 91.88 467 ASN A C 1
ATOM 3939 O O . ASN A 1 467 ? -28.891 5.386 30.322 1.00 91.88 467 ASN A O 1
ATOM 3943 N N . LYS A 1 468 ? -26.678 5.805 30.224 1.00 92.56 468 LYS A N 1
ATOM 3944 C CA . LYS A 1 468 ? -26.607 6.660 31.421 1.00 92.56 468 LYS A CA 1
ATOM 3945 C C . LYS A 1 468 ? -27.684 7.750 31.383 1.00 92.56 468 LYS A C 1
ATOM 3947 O O . LYS A 1 468 ? -27.878 8.412 30.366 1.00 92.56 468 LYS A O 1
ATOM 3952 N N . ASN A 1 469 ? -28.381 7.937 32.503 1.00 90.31 469 ASN A N 1
ATOM 3953 C CA . ASN A 1 469 ? -29.482 8.889 32.683 1.00 90.31 469 ASN A CA 1
ATOM 3954 C C . ASN A 1 469 ? -30.717 8.663 31.786 1.00 90.31 469 ASN A C 1
ATOM 3956 O O . ASN A 1 469 ? -31.627 9.494 31.780 1.00 90.31 469 ASN A O 1
ATOM 3960 N N . GLN A 1 470 ? -30.808 7.531 31.079 1.00 90.81 470 GLN A N 1
ATOM 3961 C CA . GLN A 1 470 ? -31.985 7.155 30.293 1.00 90.81 470 GLN A CA 1
ATOM 3962 C C . GLN A 1 470 ? -32.808 6.070 30.999 1.00 90.81 470 GLN A C 1
ATOM 3964 O O . GLN A 1 470 ? -32.289 5.184 31.684 1.00 90.81 470 GLN A O 1
ATOM 3969 N N . LYS A 1 471 ? -34.134 6.129 30.845 1.00 91.12 471 LYS A N 1
ATOM 3970 C CA . LYS A 1 471 ? -35.038 5.080 31.333 1.00 91.12 471 LYS A CA 1
ATOM 3971 C C . LYS A 1 471 ? -35.010 3.900 30.369 1.00 91.12 471 LYS A C 1
ATOM 3973 O O . LYS A 1 471 ? -35.441 4.041 29.232 1.00 91.12 471 LYS A O 1
ATOM 3978 N N . CYS A 1 472 ? -34.548 2.750 30.846 1.00 90.12 472 CYS A N 1
ATOM 3979 C CA . CYS A 1 472 ? -34.517 1.500 30.097 1.00 90.12 472 CYS A CA 1
ATOM 3980 C C . CYS A 1 472 ? -35.630 0.576 30.596 1.00 90.12 472 CYS A C 1
ATOM 3982 O O . CYS A 1 472 ? -35.653 0.193 31.767 1.00 90.12 472 CYS A O 1
ATOM 3984 N N . THR A 1 473 ? -36.554 0.190 29.727 1.00 91.06 473 THR A N 1
ATOM 3985 C CA . THR A 1 473 ? -37.637 -0.740 30.063 1.00 91.06 473 THR A CA 1
ATOM 3986 C C . THR A 1 473 ? -37.116 -2.168 30.229 1.00 91.06 473 THR A C 1
ATOM 3988 O O . THR A 1 473 ? -36.149 -2.590 29.591 1.00 91.06 473 THR A O 1
ATOM 3991 N N . MET A 1 474 ? -37.806 -2.975 31.039 1.00 88.25 474 MET A N 1
ATOM 3992 C CA . MET A 1 474 ? -37.460 -4.396 31.204 1.00 88.25 474 MET A CA 1
ATOM 3993 C C . MET A 1 474 ? -37.464 -5.169 29.882 1.00 88.25 474 MET A C 1
ATOM 3995 O O . MET A 1 474 ? -36.659 -6.076 29.702 1.00 88.25 474 MET A O 1
ATOM 3999 N N . ALA A 1 475 ? -38.352 -4.810 28.952 1.00 85.56 475 ALA A N 1
ATOM 4000 C CA . ALA A 1 475 ? -38.431 -5.448 27.643 1.00 85.56 475 ALA A CA 1
ATOM 4001 C C . ALA A 1 475 ? -37.209 -5.135 26.764 1.00 85.56 475 ALA A C 1
ATOM 4003 O O . ALA A 1 475 ? -36.754 -6.013 26.035 1.00 85.56 475 ALA A O 1
ATOM 4004 N N . GLU A 1 476 ? -36.664 -3.916 26.834 1.00 87.81 476 GLU A N 1
ATOM 4005 C CA . GLU A 1 476 ? -35.442 -3.534 26.111 1.00 87.81 476 GLU A CA 1
ATOM 4006 C C . GLU A 1 476 ? -34.228 -4.301 26.632 1.00 87.81 476 GLU A C 1
ATOM 4008 O O . GLU A 1 476 ? -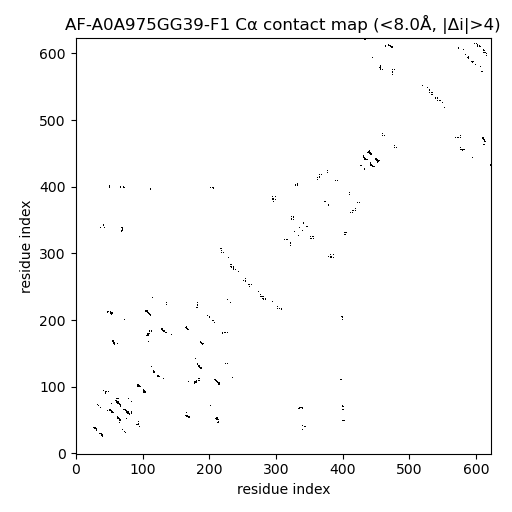33.485 -4.882 25.843 1.00 87.81 476 GLU A O 1
ATOM 4013 N N . ILE A 1 477 ? -34.085 -4.391 27.956 1.00 89.62 477 ILE A N 1
ATOM 4014 C CA . ILE A 1 477 ? -32.994 -5.136 28.594 1.00 89.62 477 ILE A CA 1
ATOM 4015 C C . ILE A 1 477 ? -33.122 -6.643 28.301 1.00 89.62 477 ILE A C 1
ATOM 4017 O O . ILE A 1 477 ? -32.125 -7.317 28.043 1.00 89.62 477 ILE A O 1
ATOM 4021 N N . ASP A 1 478 ? -34.343 -7.193 28.279 1.00 87.62 478 ASP A N 1
ATOM 4022 C CA . ASP A 1 478 ? -34.562 -8.626 28.040 1.00 87.62 478 ASP A CA 1
ATOM 4023 C C . ASP A 1 478 ? -34.228 -9.077 26.613 1.00 87.62 478 ASP A C 1
ATOM 4025 O O . ASP A 1 478 ? -33.833 -10.227 26.402 1.00 87.62 478 ASP A O 1
ATOM 4029 N N . ARG A 1 479 ? -34.325 -8.177 25.624 1.00 86.88 479 ARG A N 1
ATOM 4030 C CA . ARG A 1 479 ? -33.936 -8.474 24.233 1.00 86.88 479 ARG A CA 1
ATOM 4031 C C . ARG A 1 479 ? -32.463 -8.882 24.120 1.00 86.88 479 ARG A C 1
ATOM 4033 O O . ARG A 1 479 ? -32.148 -9.722 23.279 1.00 86.88 479 ARG A O 1
ATOM 4040 N N . LEU A 1 480 ? -31.596 -8.404 25.019 1.00 80.75 480 LEU A N 1
ATOM 4041 C CA . LEU A 1 480 ? -30.183 -8.811 25.112 1.00 80.75 480 LEU A CA 1
ATOM 4042 C C . LEU A 1 480 ? -30.009 -10.289 25.513 1.00 80.75 480 LEU A C 1
ATOM 4044 O O . LEU A 1 480 ? -28.994 -10.921 25.231 1.00 80.75 480 LEU A O 1
ATOM 4048 N N . SER A 1 481 ? -31.006 -10.879 26.176 1.00 66.94 481 SER A N 1
ATOM 4049 C CA . SER A 1 481 ? -31.005 -12.305 26.527 1.00 66.94 481 SER A CA 1
ATOM 4050 C C . SER A 1 481 ? -31.546 -13.209 25.420 1.00 66.94 481 SER A C 1
ATOM 4052 O O . SER A 1 481 ? -31.313 -14.420 25.450 1.00 66.94 481 SER A O 1
ATOM 4054 N N . LEU A 1 482 ? -32.278 -12.653 24.454 1.00 59.06 482 LEU A N 1
ATOM 4055 C CA . LEU A 1 482 ? -32.877 -13.409 23.353 1.00 59.06 482 LEU A CA 1
ATOM 4056 C C . LEU A 1 482 ? -31.950 -13.506 22.134 1.00 59.06 482 LEU A C 1
ATOM 4058 O O . LEU A 1 482 ? -32.026 -14.499 21.415 1.00 59.06 482 LEU A O 1
ATOM 4062 N N . SER A 1 483 ? -31.043 -12.543 21.940 1.00 53.31 483 SER A N 1
ATOM 4063 C CA . SER A 1 483 ? -30.085 -12.524 20.822 1.00 53.31 483 SER A CA 1
ATOM 4064 C C . SER A 1 483 ? -29.066 -13.675 20.842 1.00 53.31 483 SER A C 1
ATOM 4066 O O . SER A 1 483 ? -28.549 -14.042 19.793 1.00 53.31 483 SER A O 1
ATOM 4068 N N . GLU A 1 484 ? -28.816 -14.311 21.993 1.00 44.03 484 GLU A N 1
ATOM 4069 C CA . GLU A 1 484 ? -27.912 -15.472 22.096 1.00 44.03 484 GLU A CA 1
ATOM 4070 C C . GLU A 1 484 ? -28.615 -16.828 21.882 1.00 44.03 484 GLU A C 1
ATOM 4072 O O . GLU A 1 484 ? -27.952 -17.846 21.688 1.00 44.03 484 GLU A O 1
ATOM 4077 N N . ASN A 1 485 ? -29.954 -16.874 21.851 1.00 37.09 485 ASN A N 1
ATOM 4078 C CA . ASN A 1 485 ? -30.715 -18.114 21.672 1.00 37.09 485 ASN A CA 1
ATOM 4079 C C . ASN A 1 485 ? -31.329 -18.211 20.265 1.00 37.09 485 ASN A C 1
ATOM 4081 O O . ASN A 1 485 ? -32.548 -18.138 20.109 1.00 37.09 485 ASN A O 1
ATOM 4085 N N . LYS A 1 486 ? -30.444 -18.457 19.283 1.00 32.03 486 LYS A N 1
ATOM 4086 C CA . LYS A 1 486 ? -30.628 -18.905 17.878 1.00 32.03 486 LYS A CA 1
ATOM 4087 C C . LYS A 1 486 ? -30.061 -17.921 16.848 1.00 32.03 486 LYS A C 1
ATOM 4089 O O . LYS A 1 486 ? -30.770 -17.042 16.377 1.00 32.03 486 LYS A O 1
ATOM 4094 N N . LEU A 1 487 ? -28.877 -18.250 16.336 1.00 24.91 487 LEU A N 1
ATOM 4095 C CA . LEU A 1 487 ? -28.625 -18.228 14.895 1.00 24.91 487 LEU A CA 1
ATOM 4096 C C . LEU A 1 487 ? -28.103 -19.616 14.481 1.00 24.91 487 LEU A C 1
ATOM 4098 O O . LEU A 1 487 ? -27.102 -20.070 15.036 1.00 24.91 487 LEU A O 1
ATOM 4102 N N . PRO A 1 488 ? -28.729 -20.312 13.517 1.00 28.52 488 PRO A N 1
ATOM 4103 C CA . PRO A 1 488 ? -27.960 -21.102 12.573 1.00 28.52 488 PRO A CA 1
ATOM 4104 C C . PRO A 1 488 ? -27.125 -20.119 11.747 1.00 28.52 488 PRO A C 1
ATOM 4106 O O . PRO A 1 488 ? -27.650 -19.143 11.214 1.00 28.52 488 PRO A O 1
ATOM 4109 N N . SER A 1 489 ? -25.827 -20.369 11.678 1.00 30.75 489 SER A N 1
ATOM 4110 C CA . SER A 1 489 ? -24.901 -19.705 10.772 1.00 30.75 489 SER A CA 1
ATOM 4111 C C . SER A 1 489 ? -25.376 -19.805 9.315 1.00 30.75 489 SER A C 1
ATOM 4113 O O . SER A 1 489 ? -25.956 -20.815 8.915 1.00 30.75 489 SER A O 1
ATOM 4115 N N . SER A 1 490 ? -25.054 -18.766 8.538 1.00 33.41 490 SER A N 1
ATOM 4116 C CA . SER A 1 490 ? -25.381 -18.491 7.126 1.00 33.41 490 SER A CA 1
ATOM 4117 C C . SER A 1 490 ? -26.743 -17.831 6.867 1.00 33.41 490 SER A C 1
ATOM 4119 O O . SER A 1 490 ? -27.773 -18.494 6.832 1.00 33.41 490 SER A O 1
ATOM 4121 N N . ILE A 1 491 ? -26.721 -16.508 6.672 1.00 28.58 491 ILE A N 1
ATOM 4122 C CA . ILE A 1 491 ? -27.222 -15.780 5.491 1.00 28.58 491 ILE A CA 1
ATOM 4123 C C . ILE A 1 491 ? -26.634 -14.359 5.568 1.00 28.58 491 ILE A C 1
ATOM 4125 O O . ILE A 1 491 ? -26.523 -13.787 6.647 1.00 28.58 491 ILE A O 1
ATOM 4129 N N . SER A 1 492 ? -26.176 -13.890 4.413 1.00 29.09 492 SER A N 1
ATOM 4130 C CA . SER A 1 492 ? -25.499 -12.629 4.118 1.00 29.09 492 SER A CA 1
ATOM 4131 C C . SER A 1 492 ? -26.256 -11.381 4.567 1.00 29.09 492 SER A C 1
ATOM 4133 O O . SER A 1 492 ? -27.482 -11.327 4.484 1.00 29.09 492 SER A O 1
ATOM 4135 N N . ASP A 1 493 ? -25.478 -10.377 4.971 1.00 32.41 493 ASP A N 1
ATOM 4136 C CA . ASP A 1 493 ? -25.90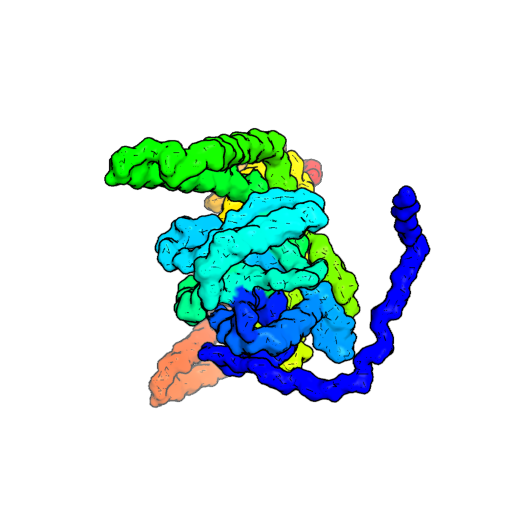2 -9.000 5.193 1.00 32.41 493 ASP A CA 1
ATOM 4137 C C . ASP A 1 493 ? -26.380 -8.363 3.884 1.00 32.41 493 ASP A C 1
ATOM 4139 O O . ASP A 1 493 ? -25.574 -8.057 3.014 1.00 32.41 493 ASP A O 1
ATOM 4143 N N . GLU A 1 494 ? -27.686 -8.156 3.767 1.00 33.56 494 GLU A N 1
ATOM 4144 C CA . GLU A 1 494 ? -28.301 -7.052 3.029 1.00 33.56 494 GLU A CA 1
ATOM 4145 C C . GLU A 1 494 ? -29.753 -6.923 3.524 1.00 33.56 494 GLU A C 1
ATOM 4147 O O . GLU A 1 494 ? -30.438 -7.919 3.750 1.00 33.56 494 GLU A O 1
ATOM 4152 N N . ASP A 1 495 ? -30.189 -5.684 3.749 1.00 32.66 495 ASP A N 1
ATOM 4153 C CA . ASP A 1 495 ? -31.526 -5.262 4.195 1.00 32.66 495 ASP A CA 1
ATOM 4154 C C . ASP A 1 495 ? -31.922 -5.472 5.667 1.00 32.66 495 ASP A C 1
ATOM 4156 O O . ASP A 1 495 ? -32.755 -6.315 5.992 1.00 32.66 495 ASP A O 1
ATOM 4160 N N . THR A 1 496 ? -31.470 -4.582 6.565 1.00 31.06 496 THR A N 1
ATOM 4161 C CA . THR A 1 496 ? -32.393 -3.879 7.495 1.00 31.06 496 THR A CA 1
ATOM 4162 C C . THR A 1 496 ? -31.729 -2.693 8.215 1.00 31.06 496 THR A C 1
ATOM 4164 O O . THR A 1 496 ? -31.337 -2.763 9.377 1.00 31.06 496 THR A O 1
ATOM 4167 N N . LYS A 1 497 ? -31.675 -1.536 7.547 1.00 30.72 497 LYS A N 1
ATOM 4168 C CA . LYS A 1 497 ? -31.684 -0.229 8.223 1.00 30.72 497 LYS A CA 1
ATOM 4169 C C . LYS A 1 497 ? -33.050 0.402 7.989 1.00 30.72 497 LYS A C 1
ATOM 4171 O O . LYS A 1 497 ? -33.265 1.046 6.971 1.00 30.72 497 LYS A O 1
ATOM 4176 N N . LEU A 1 498 ? -33.972 0.221 8.930 1.00 27.08 498 LEU A N 1
ATOM 4177 C CA . LEU A 1 498 ? -35.173 1.048 9.007 1.00 27.08 498 LEU A CA 1
ATOM 4178 C C . LEU A 1 498 ? -35.340 1.568 10.431 1.00 27.08 498 LEU A C 1
ATOM 4180 O O . LEU A 1 498 ? -35.522 0.813 11.384 1.00 27.08 498 LEU A O 1
ATOM 4184 N N . ASN A 1 499 ? -35.235 2.891 10.515 1.00 28.94 499 ASN A N 1
ATOM 4185 C CA . ASN A 1 499 ? -35.596 3.737 11.637 1.00 28.94 499 ASN A CA 1
ATOM 4186 C C . ASN A 1 499 ? -36.937 3.321 12.244 1.00 28.94 499 ASN A C 1
ATOM 4188 O O . ASN A 1 499 ? -37.949 3.333 11.547 1.00 28.94 499 ASN A O 1
ATOM 4192 N N . ILE A 1 500 ? -36.963 3.074 13.553 1.00 28.06 500 ILE A N 1
ATOM 4193 C CA . ILE A 1 500 ? -38.181 3.232 14.352 1.00 28.06 500 ILE A CA 1
ATOM 4194 C C . ILE A 1 500 ? -37.795 3.979 15.627 1.00 28.06 500 ILE A C 1
ATOM 4196 O O . ILE A 1 500 ? -37.514 3.392 16.670 1.00 28.06 500 ILE A O 1
ATOM 4200 N N . SER A 1 501 ? -37.752 5.303 15.509 1.00 27.75 501 SER A N 1
ATOM 4201 C CA . SER A 1 501 ? -38.052 6.192 16.620 1.00 27.75 501 SER A CA 1
ATOM 4202 C C . SER A 1 501 ? -39.572 6.369 16.716 1.00 27.75 501 SER A C 1
ATOM 4204 O O . SER A 1 501 ? -40.280 6.351 15.712 1.00 27.75 501 SER A O 1
ATOM 4206 N N . ASN A 1 502 ? -40.030 6.583 17.949 1.00 27.56 502 ASN A N 1
ATOM 4207 C CA . ASN A 1 502 ? -41.356 7.045 18.369 1.00 27.56 502 ASN A CA 1
ATOM 4208 C C . ASN A 1 502 ? -42.512 6.029 18.418 1.00 27.56 502 ASN A C 1
ATOM 4210 O O . ASN A 1 502 ? -43.216 5.791 17.447 1.00 27.56 502 ASN A O 1
ATOM 4214 N N . GLY A 1 503 ? -42.778 5.599 19.659 1.00 29.53 503 GLY A N 1
ATOM 4215 C CA . GLY A 1 503 ? -44.115 5.526 20.253 1.00 29.53 503 GLY A CA 1
ATOM 4216 C C . GLY A 1 503 ? -44.979 4.330 19.866 1.00 29.53 503 GLY A C 1
ATOM 4217 O O . GLY A 1 503 ? -45.443 4.251 18.744 1.00 29.53 503 GLY A O 1
ATOM 4218 N N . LEU A 1 504 ? -45.322 3.479 20.839 1.00 26.52 504 LEU A N 1
ATOM 4219 C CA . LEU A 1 504 ? -46.729 3.154 21.094 1.00 26.52 504 LEU A CA 1
ATOM 4220 C C . LEU A 1 504 ? -46.911 2.450 22.448 1.00 26.52 504 LEU A C 1
ATOM 4222 O O . LEU A 1 504 ? -46.253 1.466 22.782 1.00 26.52 504 LEU A O 1
ATOM 4226 N N . SER A 1 505 ? -47.851 2.999 23.207 1.00 29.64 505 SER A N 1
ATOM 4227 C CA . SER A 1 505 ? -48.455 2.454 24.415 1.00 29.64 505 SER A CA 1
ATOM 4228 C C . SER A 1 505 ? -49.304 1.212 24.111 1.00 29.64 505 SER A C 1
ATOM 4230 O O . SER A 1 505 ? -50.005 1.178 23.108 1.00 29.64 505 SER A O 1
ATOM 4232 N N . SER A 1 506 ? -49.305 0.271 25.064 1.00 35.22 506 SER A N 1
ATOM 4233 C CA . SER A 1 506 ? -50.381 -0.671 25.435 1.00 35.22 506 SER A CA 1
ATOM 4234 C C . SER A 1 506 ? -51.063 -1.535 24.355 1.00 35.22 506 SER A C 1
ATOM 4236 O O . SER A 1 506 ? -51.797 -1.036 23.513 1.00 35.22 506 SER A O 1
ATOM 4238 N N . SER A 1 507 ? -50.972 -2.859 24.545 1.00 39.78 507 SER A N 1
ATOM 4239 C CA . SER A 1 507 ? -51.887 -3.903 24.040 1.00 39.78 507 SER A CA 1
ATOM 4240 C C . SER A 1 507 ? -52.332 -3.795 22.577 1.00 39.78 507 SER A C 1
ATOM 4242 O O . SER A 1 507 ? -53.440 -3.349 22.292 1.00 39.78 507 SER A O 1
ATOM 4244 N N . GLN A 1 508 ? -51.551 -4.367 21.661 1.00 31.20 508 GLN A N 1
ATOM 4245 C CA . GLN A 1 508 ? -52.089 -4.849 20.388 1.00 31.20 508 GLN A CA 1
ATOM 4246 C C . GLN A 1 508 ? -51.708 -6.314 20.161 1.00 31.20 508 GLN A C 1
ATOM 4248 O O . GLN A 1 508 ? -50.568 -6.726 20.380 1.00 31.20 508 GLN A O 1
ATOM 4253 N N . GLU A 1 509 ? -52.708 -7.109 19.771 1.00 40.81 509 GLU A N 1
ATOM 4254 C CA . GLU A 1 509 ? -52.542 -8.479 19.292 1.00 40.81 509 GLU A CA 1
ATOM 4255 C C . GLU A 1 509 ? -51.577 -8.466 18.099 1.00 40.81 509 GLU A C 1
ATOM 4257 O O . GLU A 1 509 ? -51.803 -7.774 17.113 1.00 40.81 509 GLU A O 1
ATOM 4262 N N . ILE A 1 510 ? -50.483 -9.224 18.201 1.00 49.47 510 ILE A N 1
ATOM 4263 C CA . ILE A 1 510 ? -49.323 -9.144 17.294 1.00 49.47 510 ILE A CA 1
ATOM 4264 C C . ILE A 1 510 ? -49.633 -9.597 15.850 1.00 49.47 510 ILE A C 1
ATOM 4266 O O . ILE A 1 510 ? -48.777 -9.468 14.985 1.00 49.47 510 ILE A O 1
ATOM 4270 N N . LEU A 1 511 ? -50.845 -10.063 15.534 1.00 51.38 511 LEU A N 1
ATOM 4271 C CA . LEU A 1 511 ? -51.273 -10.399 14.171 1.00 51.38 511 LEU A CA 1
ATOM 4272 C C . LEU A 1 511 ? -52.789 -10.218 14.029 1.00 51.38 511 LEU A C 1
ATOM 4274 O O . LEU A 1 511 ? -53.553 -10.879 14.733 1.00 51.38 511 LEU A O 1
ATOM 4278 N N . ASP A 1 512 ? -53.209 -9.366 13.091 1.00 64.75 512 ASP A N 1
ATOM 4279 C CA . ASP A 1 512 ? -54.617 -9.203 12.719 1.00 64.75 512 ASP A CA 1
ATOM 4280 C C . ASP A 1 512 ? -55.201 -10.546 12.228 1.00 64.75 512 ASP A C 1
ATOM 4282 O O . ASP A 1 512 ? -54.521 -11.352 11.577 1.00 64.75 512 ASP A O 1
ATOM 4286 N N . LYS A 1 513 ? -56.475 -10.814 12.534 1.00 70.31 513 LYS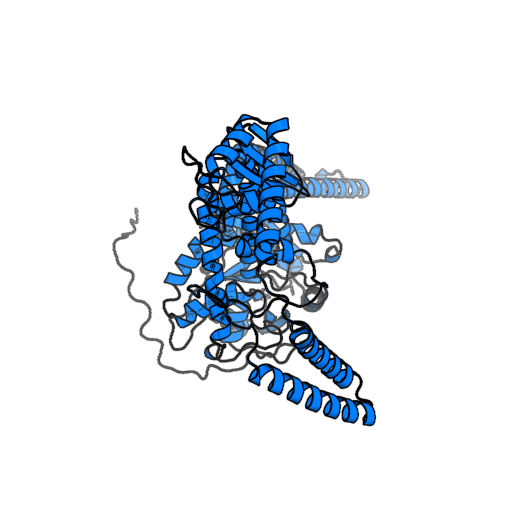 A N 1
ATOM 4287 C CA . LYS A 1 513 ? -57.183 -12.035 12.113 1.00 70.31 513 LYS A CA 1
ATOM 4288 C C . LYS A 1 513 ? -57.178 -12.191 10.591 1.00 70.31 513 LYS A C 1
ATOM 4290 O O . LYS A 1 513 ? -57.150 -13.326 10.101 1.00 70.31 513 LYS A O 1
ATOM 4295 N N . ASP A 1 514 ? -57.138 -11.076 9.869 1.00 71.25 514 ASP A N 1
ATOM 4296 C CA . ASP A 1 514 ? -57.041 -11.051 8.412 1.00 71.25 514 ASP A CA 1
ATOM 4297 C C . ASP A 1 514 ? -55.664 -11.521 7.916 1.00 71.25 514 ASP A C 1
ATOM 4299 O O . ASP A 1 514 ? -55.592 -12.387 7.042 1.00 71.25 514 ASP A O 1
ATOM 4303 N N . ALA A 1 515 ? -54.572 -11.128 8.577 1.00 74.75 515 ALA A N 1
ATOM 4304 C CA . ALA A 1 515 ? -53.227 -11.611 8.251 1.00 74.75 515 ALA A CA 1
ATOM 4305 C C . ALA A 1 515 ? -53.078 -13.130 8.478 1.00 74.75 515 ALA A C 1
ATOM 4307 O O . ALA A 1 515 ? -52.450 -13.839 7.688 1.00 74.75 515 ALA A O 1
ATOM 4308 N N . ILE A 1 516 ? -53.710 -13.677 9.525 1.00 77.50 516 ILE A N 1
ATOM 4309 C CA . ILE A 1 516 ? -53.737 -15.132 9.769 1.00 77.50 516 ILE A CA 1
ATOM 4310 C C . ILE A 1 516 ? -54.487 -15.863 8.647 1.00 77.50 516 ILE A C 1
ATOM 4312 O O . ILE A 1 516 ? -54.090 -16.963 8.238 1.00 77.50 516 ILE A O 1
ATOM 4316 N N . LYS A 1 517 ? -55.586 -15.282 8.156 1.00 81.81 517 LYS A N 1
ATOM 4317 C CA . LYS A 1 517 ? -56.372 -15.837 7.048 1.00 81.81 517 LYS A CA 1
ATOM 4318 C C . LYS A 1 517 ? -55.564 -15.831 5.749 1.00 81.81 517 LYS A C 1
ATOM 4320 O O . LYS A 1 517 ? -55.561 -16.847 5.047 1.00 81.81 517 LYS A O 1
ATOM 4325 N N . ASP A 1 518 ? -54.820 -14.762 5.491 1.00 84.06 518 ASP A N 1
ATOM 4326 C CA . ASP A 1 518 ? -53.963 -14.628 4.313 1.00 84.06 518 ASP A CA 1
ATOM 4327 C C . ASP A 1 518 ? -52.776 -15.593 4.346 1.00 84.06 518 ASP A C 1
ATOM 4329 O O . ASP A 1 518 ? -52.546 -16.313 3.372 1.00 84.06 518 ASP A O 1
ATOM 4333 N N . TYR A 1 519 ? -52.104 -15.757 5.489 1.00 85.81 519 TYR A N 1
ATOM 4334 C CA . TYR A 1 519 ? -51.040 -16.759 5.621 1.00 85.81 519 TYR A CA 1
ATOM 4335 C C . TYR A 1 519 ? -51.546 -18.193 5.450 1.00 85.81 519 TYR A C 1
ATOM 4337 O O . TYR A 1 519 ? -50.888 -19.017 4.811 1.00 85.81 519 TYR A O 1
ATOM 4345 N N . LYS A 1 520 ? -52.740 -18.515 5.963 1.00 87.31 520 LYS A N 1
ATOM 4346 C CA . LYS A 1 520 ? -53.359 -19.833 5.736 1.00 87.31 520 LYS A CA 1
ATOM 4347 C C . LYS A 1 520 ? -53.697 -20.060 4.262 1.00 87.31 520 LYS A C 1
ATOM 4349 O O . LYS A 1 520 ? -53.524 -21.178 3.767 1.00 87.31 520 LYS A O 1
ATOM 4354 N N . LYS A 1 521 ? -54.166 -19.023 3.562 1.00 92.38 521 LYS A N 1
ATOM 4355 C CA . LYS A 1 521 ? -54.440 -19.066 2.120 1.00 92.38 521 LYS A CA 1
ATOM 4356 C C . LYS A 1 521 ? -53.149 -19.286 1.328 1.00 92.38 521 LYS A C 1
ATOM 4358 O O . LYS A 1 521 ? -53.120 -20.161 0.464 1.00 92.38 521 LYS A O 1
ATOM 4363 N N . GLU A 1 522 ? -52.073 -18.593 1.682 1.00 91.69 522 GLU A N 1
ATOM 4364 C CA . GLU A 1 522 ? -50.805 -18.697 0.959 1.00 91.69 522 GLU A CA 1
ATOM 4365 C C . GLU A 1 522 ? -50.101 -20.041 1.187 1.00 91.69 522 GLU A C 1
ATOM 4367 O O . GLU A 1 522 ? -49.649 -20.675 0.234 1.00 91.69 522 GLU A O 1
ATOM 4372 N N . ILE A 1 523 ? -50.144 -20.591 2.407 1.00 91.81 523 ILE A N 1
ATOM 4373 C CA . ILE A 1 523 ? -49.679 -21.966 2.670 1.00 91.81 523 ILE A CA 1
ATOM 4374 C C . ILE A 1 523 ? -50.450 -22.986 1.820 1.00 91.81 523 ILE A C 1
ATOM 4376 O O . ILE A 1 523 ? -49.868 -23.960 1.331 1.00 91.81 523 ILE A O 1
ATOM 4380 N N . LYS A 1 524 ? -51.761 -22.790 1.629 1.00 93.94 524 LYS A N 1
ATOM 4381 C CA . LYS A 1 524 ? -52.576 -23.670 0.779 1.00 93.94 524 LYS A CA 1
ATOM 4382 C C . LYS A 1 524 ? -52.129 -23.593 -0.687 1.00 93.94 524 LYS A C 1
ATOM 4384 O O . LYS A 1 524 ? -51.977 -24.644 -1.311 1.00 93.94 524 LYS A O 1
ATOM 4389 N N . ASN A 1 525 ? -51.857 -22.393 -1.203 1.00 92.44 525 ASN A N 1
ATOM 4390 C CA . ASN A 1 525 ? -51.332 -22.186 -2.557 1.00 92.44 525 ASN A CA 1
ATOM 4391 C C . ASN A 1 525 ? -49.949 -22.830 -2.742 1.00 92.44 525 ASN A C 1
ATOM 4393 O O . ASN A 1 525 ? -49.724 -23.568 -3.704 1.00 92.44 525 ASN A O 1
ATOM 4397 N N 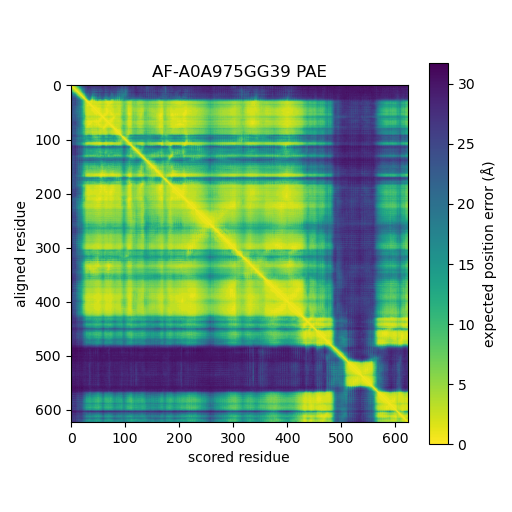. LEU A 1 526 ? -49.032 -22.618 -1.794 1.00 95.12 526 LEU A N 1
ATOM 4398 C CA . LEU A 1 526 ? -47.685 -23.192 -1.829 1.00 95.12 526 LEU A CA 1
ATOM 4399 C C . LEU A 1 526 ? -47.707 -24.724 -1.790 1.00 95.12 526 LEU A C 1
ATOM 4401 O O . LEU A 1 526 ? -46.962 -25.366 -2.526 1.00 95.12 526 LEU A O 1
ATOM 4405 N N . ARG A 1 527 ? -48.616 -25.343 -1.025 1.00 94.31 527 ARG A N 1
ATOM 4406 C CA . ARG A 1 527 ? -48.793 -26.809 -1.029 1.00 94.31 527 ARG A CA 1
ATOM 4407 C C . ARG A 1 527 ? -49.276 -27.351 -2.376 1.00 94.31 527 ARG A C 1
ATOM 4409 O O . ARG A 1 527 ? -48.863 -28.440 -2.770 1.00 94.31 527 ARG A O 1
ATOM 4416 N N . GLN A 1 528 ? -50.115 -26.608 -3.098 1.00 93.12 528 GLN A N 1
ATOM 4417 C CA . GLN A 1 528 ? -50.518 -26.987 -4.457 1.00 93.12 528 GLN A CA 1
ATOM 4418 C C . GLN A 1 528 ? -49.352 -26.870 -5.448 1.00 93.12 528 GLN A C 1
ATOM 4420 O O . GLN A 1 528 ? -49.152 -27.776 -6.258 1.00 93.12 528 GLN A O 1
ATOM 4425 N N . LYS A 1 529 ? -48.544 -25.804 -5.351 1.00 92.50 529 LYS A N 1
ATOM 4426 C CA . LYS A 1 529 ? -47.312 -25.644 -6.146 1.00 92.50 529 LYS A CA 1
ATOM 4427 C C . LYS A 1 529 ? -46.296 -26.754 -5.844 1.00 92.50 529 LYS A C 1
ATOM 4429 O O . LYS A 1 529 ? -45.706 -27.298 -6.771 1.00 92.50 529 LYS A O 1
ATOM 4434 N N . LEU A 1 530 ? -46.166 -27.157 -4.577 1.00 93.69 530 LEU A N 1
ATOM 4435 C CA . LEU A 1 530 ? -45.304 -28.263 -4.151 1.00 93.69 530 LEU A CA 1
ATOM 4436 C C . LEU A 1 530 ? -45.726 -29.599 -4.775 1.00 93.69 530 LEU A C 1
ATOM 4438 O O . LEU A 1 530 ? -44.868 -30.391 -5.152 1.00 93.69 530 LEU A O 1
ATOM 4442 N N . LYS A 1 531 ? -47.036 -29.853 -4.903 1.00 92.06 531 LYS A N 1
ATOM 4443 C CA . LYS A 1 531 ? -47.547 -31.060 -5.567 1.00 92.06 531 LYS A CA 1
ATOM 4444 C C . LYS A 1 531 ? -47.142 -31.088 -7.046 1.00 92.06 531 LYS A C 1
ATOM 4446 O O . LYS A 1 531 ? -46.540 -32.059 -7.475 1.00 92.06 531 LYS A O 1
ATOM 4451 N N . LYS A 1 532 ? -47.347 -29.985 -7.775 1.00 89.88 532 LYS A N 1
ATOM 4452 C CA . LYS A 1 532 ? -46.936 -29.870 -9.187 1.00 89.88 532 LYS A CA 1
ATOM 4453 C C . LYS A 1 532 ? -45.421 -30.016 -9.383 1.00 89.88 532 LYS A C 1
ATOM 4455 O O . LYS A 1 532 ? -44.991 -30.663 -10.327 1.00 89.88 532 LYS A O 1
ATOM 4460 N N . ALA A 1 533 ? -44.611 -29.449 -8.486 1.00 88.19 533 ALA A N 1
ATOM 4461 C CA . ALA A 1 533 ? -43.154 -29.596 -8.536 1.00 88.19 533 ALA A CA 1
ATOM 4462 C C . ALA A 1 533 ? -42.702 -31.052 -8.304 1.00 88.19 533 ALA A C 1
ATOM 4464 O O . ALA A 1 533 ? -41.743 -31.499 -8.927 1.00 88.19 533 ALA A O 1
ATOM 4465 N N . LYS A 1 534 ? -43.413 -31.805 -7.449 1.00 88.25 534 LYS A N 1
ATOM 4466 C CA . LYS A 1 534 ? -43.175 -33.245 -7.246 1.00 88.25 534 LYS A CA 1
ATOM 4467 C C . LYS A 1 534 ? -43.565 -34.069 -8.469 1.00 88.25 534 LYS A C 1
ATOM 4469 O O . LYS A 1 534 ? -42.795 -34.937 -8.855 1.00 88.25 534 LYS A O 1
ATOM 4474 N N . ASP A 1 535 ? -44.704 -33.765 -9.085 1.00 91.44 535 ASP A N 1
ATOM 4475 C CA . ASP A 1 535 ? -45.174 -34.468 -10.285 1.00 91.44 535 ASP A CA 1
ATOM 4476 C C . ASP A 1 535 ? -44.220 -34.247 -11.484 1.00 91.44 535 ASP A C 1
ATOM 4478 O O . ASP A 1 535 ? -44.084 -35.121 -12.334 1.00 91.44 535 ASP A O 1
ATOM 4482 N N . ASN A 1 536 ? -43.496 -33.118 -11.503 1.00 88.00 536 ASN A N 1
ATOM 4483 C CA . ASN A 1 536 ? -42.524 -32.754 -12.542 1.00 88.00 536 ASN A CA 1
ATOM 4484 C C . ASN A 1 536 ? -41.048 -33.067 -12.192 1.00 88.00 536 ASN A C 1
ATOM 4486 O O . ASN A 1 536 ? -40.165 -32.696 -12.960 1.00 88.00 536 ASN A O 1
ATOM 4490 N N . ASN A 1 537 ? -40.753 -33.711 -11.052 1.00 88.81 537 ASN A N 1
ATOM 4491 C CA . ASN A 1 537 ? -39.386 -34.014 -10.576 1.00 88.81 537 ASN A CA 1
ATOM 4492 C C . ASN A 1 537 ? -38.417 -32.805 -10.461 1.00 88.81 537 ASN A C 1
ATOM 4494 O O . ASN A 1 537 ? -37.202 -32.963 -10.573 1.00 88.81 537 ASN A O 1
ATOM 4498 N N . ASP A 1 538 ? -38.920 -31.601 -10.165 1.00 88.75 538 ASP A N 1
ATOM 4499 C CA . ASP A 1 538 ? -38.093 -30.394 -9.983 1.00 88.75 538 ASP A CA 1
ATOM 4500 C C . ASP A 1 538 ? -37.597 -30.265 -8.524 1.00 88.75 538 ASP A C 1
ATOM 4502 O O . ASP A 1 538 ? -38.310 -29.803 -7.621 1.00 88.75 538 ASP A O 1
ATOM 4506 N N . ILE A 1 539 ? -36.367 -30.734 -8.280 1.00 87.19 539 ILE A N 1
ATOM 4507 C CA . ILE A 1 539 ? -35.768 -30.861 -6.939 1.00 87.19 539 ILE A CA 1
ATOM 4508 C C . ILE A 1 539 ? -35.466 -29.493 -6.307 1.00 87.19 539 ILE A C 1
ATOM 4510 O O . ILE A 1 539 ? -35.742 -29.298 -5.117 1.00 87.19 539 ILE A O 1
ATOM 4514 N N . GLU A 1 540 ? -34.925 -28.539 -7.069 1.00 85.25 540 GLU A N 1
ATOM 4515 C CA . GLU A 1 540 ? -34.581 -27.212 -6.539 1.00 85.25 540 GLU A CA 1
ATOM 4516 C C . GLU A 1 540 ? -35.834 -26.422 -6.172 1.00 85.25 540 GLU A C 1
ATOM 4518 O O . GLU A 1 540 ? -35.936 -25.869 -5.070 1.00 85.25 540 GLU A O 1
ATOM 4523 N N . ARG A 1 541 ? -36.849 -26.451 -7.042 1.00 90.25 541 ARG A N 1
ATOM 4524 C CA . ARG A 1 541 ? -38.108 -25.750 -6.794 1.00 90.25 541 ARG A CA 1
ATOM 4525 C C . ARG A 1 541 ? -38.868 -26.328 -5.611 1.00 90.25 541 ARG A C 1
ATOM 4527 O O . ARG A 1 541 ? -39.449 -25.577 -4.826 1.00 90.25 541 ARG A O 1
ATOM 4534 N N . LYS A 1 542 ? -38.825 -27.652 -5.429 1.00 93.12 542 LYS A N 1
ATOM 4535 C CA . LYS A 1 542 ? -39.359 -28.318 -4.234 1.00 93.12 542 LYS A CA 1
ATOM 4536 C C . LYS A 1 542 ? -38.695 -27.783 -2.960 1.00 93.12 542 LYS A C 1
ATOM 4538 O O . LYS A 1 542 ? -39.405 -27.412 -2.026 1.00 93.12 542 LYS A O 1
ATOM 4543 N N . LYS A 1 543 ? -37.359 -27.703 -2.935 1.00 89.75 543 LYS A N 1
ATOM 4544 C CA . LYS A 1 543 ? -36.590 -27.237 -1.769 1.00 89.75 543 LYS A CA 1
ATOM 4545 C C . LYS A 1 543 ? -36.919 -25.782 -1.412 1.00 89.75 543 LYS A C 1
ATOM 4547 O O . LYS A 1 543 ? -37.121 -25.480 -0.236 1.00 89.75 543 LYS A O 1
ATOM 4552 N N . HIS A 1 544 ? -37.051 -24.907 -2.412 1.00 90.75 544 HIS A N 1
ATOM 4553 C CA . HIS A 1 544 ? -37.446 -23.508 -2.209 1.00 90.75 544 HIS A CA 1
ATOM 4554 C C . HIS A 1 544 ? -38.861 -23.380 -1.618 1.00 90.75 544 HIS A C 1
ATOM 4556 O O . HIS A 1 544 ? -39.066 -22.702 -0.611 1.00 90.75 544 HIS A O 1
ATOM 4562 N N . ILE A 1 545 ? -39.844 -24.087 -2.190 1.00 92.50 545 ILE A N 1
ATOM 4563 C CA . ILE A 1 545 ? -41.241 -24.041 -1.724 1.00 92.50 545 ILE A CA 1
ATOM 4564 C C . ILE A 1 545 ? -41.375 -24.611 -0.300 1.00 92.50 545 ILE A C 1
ATOM 4566 O O . ILE A 1 545 ? -42.138 -24.090 0.515 1.00 92.50 545 ILE A O 1
ATOM 4570 N N . GLU A 1 546 ? -40.628 -25.667 0.038 1.00 90.94 546 GLU A N 1
ATOM 4571 C CA . GLU A 1 546 ? -40.603 -26.224 1.397 1.00 90.94 546 GLU A CA 1
ATOM 4572 C C . GLU A 1 546 ? -40.027 -25.227 2.421 1.00 90.94 546 GLU A C 1
ATOM 4574 O O . GLU A 1 546 ? -40.554 -25.125 3.535 1.00 90.94 546 GLU A O 1
ATOM 4579 N N . ALA A 1 547 ? -39.012 -24.442 2.043 1.00 89.69 547 ALA A N 1
ATOM 4580 C CA . ALA A 1 547 ? -38.459 -23.382 2.885 1.00 89.69 547 ALA A CA 1
ATOM 4581 C C . ALA A 1 547 ? -39.468 -22.242 3.130 1.00 89.69 547 ALA A C 1
ATOM 4583 O O . ALA A 1 547 ? -39.642 -21.817 4.276 1.00 89.69 547 ALA A O 1
ATOM 4584 N N . GLU A 1 548 ? -40.204 -21.804 2.104 1.00 90.06 548 GLU A N 1
ATOM 4585 C CA . GLU A 1 548 ? -41.259 -20.788 2.249 1.00 90.06 548 GLU A CA 1
ATOM 4586 C C . GLU A 1 548 ? -42.408 -21.265 3.145 1.00 90.06 548 GLU A C 1
ATOM 4588 O O . GLU A 1 548 ? -42.834 -20.552 4.056 1.00 90.06 548 GLU A O 1
ATOM 4593 N N . ILE A 1 549 ? -42.876 -22.507 2.966 1.00 89.19 549 ILE A N 1
ATOM 4594 C CA . ILE A 1 549 ? -43.899 -23.101 3.841 1.00 89.19 549 ILE A CA 1
ATOM 4595 C C . ILE A 1 549 ? -43.406 -23.131 5.294 1.00 89.19 549 ILE A C 1
ATOM 4597 O O . ILE A 1 549 ? -44.179 -22.861 6.219 1.00 89.19 549 ILE A O 1
ATOM 4601 N N . LYS A 1 550 ? -42.127 -23.446 5.525 1.00 87.56 550 LYS A N 1
ATOM 4602 C CA . LYS A 1 550 ? -41.527 -23.434 6.865 1.00 87.56 550 LYS A CA 1
ATOM 4603 C C . LYS A 1 550 ? -41.500 -22.020 7.460 1.00 87.56 550 LYS A C 1
ATOM 4605 O O . LYS A 1 550 ? -41.832 -21.872 8.637 1.00 87.56 550 LYS A O 1
ATOM 4610 N N . LYS A 1 551 ? -41.198 -20.993 6.655 1.00 86.88 551 LYS A N 1
ATOM 4611 C CA . LYS A 1 551 ? -41.238 -19.574 7.053 1.00 86.88 551 LYS A CA 1
ATOM 4612 C C . LYS A 1 551 ? -42.641 -19.168 7.518 1.00 86.88 551 LYS A C 1
ATOM 4614 O O . LYS A 1 551 ? -42.793 -18.750 8.664 1.00 86.88 551 LYS A O 1
ATOM 4619 N N . TYR A 1 552 ? -43.681 -19.398 6.713 1.00 82.88 552 TYR A N 1
ATOM 4620 C CA . TYR A 1 552 ? -45.060 -19.051 7.095 1.00 82.88 552 TYR A CA 1
ATOM 4621 C C . TYR A 1 552 ? -45.570 -19.837 8.311 1.00 82.88 552 TYR A C 1
ATOM 4623 O O . TYR A 1 552 ? -46.248 -19.280 9.175 1.00 82.88 552 TYR A O 1
ATOM 4631 N N . ASN A 1 553 ? -45.207 -21.118 8.439 1.00 79.75 553 ASN A N 1
ATOM 4632 C CA . ASN A 1 553 ? -45.570 -21.894 9.626 1.00 79.75 553 ASN A CA 1
ATOM 4633 C C . ASN A 1 553 ? -44.863 -21.397 10.891 1.00 79.75 553 ASN A C 1
ATOM 4635 O O . ASN A 1 553 ? -45.452 -21.471 11.963 1.00 79.75 553 ASN A O 1
ATOM 4639 N N . SER A 1 554 ? -43.636 -20.873 10.797 1.00 74.69 554 SER A N 1
ATOM 4640 C CA . SER A 1 554 ? -42.957 -20.292 11.963 1.00 74.69 554 SER A CA 1
ATOM 4641 C C . SER A 1 554 ? -43.679 -19.050 12.502 1.00 74.69 554 SER A C 1
ATOM 4643 O O . SER A 1 554 ? -43.782 -18.898 13.717 1.00 74.69 554 SER A O 1
ATOM 4645 N N . VAL A 1 555 ? -44.275 -18.246 11.613 1.00 75.62 555 VAL A N 1
ATOM 4646 C CA . VAL A 1 555 ? -45.106 -17.084 11.969 1.00 75.62 555 VAL A CA 1
ATOM 4647 C C . VAL A 1 555 ? -46.435 -17.528 12.593 1.00 75.62 555 VAL A C 1
ATOM 4649 O O . VAL A 1 555 ? -46.829 -17.020 13.640 1.00 75.62 555 VAL A O 1
ATOM 4652 N N . LEU A 1 556 ? -47.108 -18.535 12.020 1.00 69.69 556 LEU A N 1
ATOM 4653 C CA . LEU A 1 556 ? -48.376 -19.046 12.563 1.00 69.69 556 LEU A CA 1
ATOM 4654 C C . LEU A 1 556 ? -48.205 -19.796 13.896 1.00 69.69 556 LEU A C 1
ATOM 4656 O O . LEU A 1 556 ? -49.051 -19.669 14.782 1.00 69.69 556 LEU A O 1
ATOM 4660 N N . ASN A 1 557 ? -47.104 -20.529 14.079 1.00 60.84 557 ASN A N 1
ATOM 4661 C CA . ASN A 1 557 ? -46.802 -21.260 15.316 1.00 60.84 557 ASN A CA 1
ATOM 4662 C C . ASN A 1 557 ? -46.491 -20.339 16.509 1.00 60.84 557 ASN A C 1
ATOM 4664 O O . ASN A 1 557 ? -46.483 -20.808 17.645 1.00 60.84 557 ASN A O 1
ATOM 4668 N N . PHE A 1 558 ? -46.294 -19.037 16.278 1.00 53.34 558 PHE A N 1
ATOM 4669 C CA . PHE A 1 558 ? -46.177 -18.035 17.340 1.00 53.34 558 PHE A CA 1
ATOM 4670 C C . PHE A 1 558 ? -47.527 -17.719 18.017 1.00 53.34 558 PHE A C 1
ATOM 4672 O O . PHE A 1 558 ? -47.556 -17.154 19.106 1.00 53.34 558 PHE A O 1
ATOM 4679 N N . THR A 1 559 ? -48.656 -18.137 17.427 1.00 47.25 559 THR A N 1
ATOM 4680 C CA . THR A 1 559 ? -50.021 -17.865 17.933 1.00 47.25 559 THR A CA 1
ATOM 4681 C C . THR A 1 559 ? -50.639 -19.036 18.711 1.00 47.25 559 THR A C 1
ATOM 4683 O O . THR A 1 559 ? -51.852 -19.256 18.720 1.00 47.25 559 THR A O 1
ATOM 4686 N N . GLY A 1 560 ? -49.807 -19.811 19.411 1.00 44.44 560 GLY A N 1
ATOM 4687 C CA . GLY A 1 560 ? -50.271 -20.814 20.366 1.00 44.44 560 GLY A CA 1
ATOM 4688 C C . GLY A 1 560 ? -50.885 -20.153 21.603 1.00 44.44 560 GLY A C 1
ATOM 4689 O O . GLY A 1 560 ? -50.155 -19.574 22.394 1.00 44.44 560 GLY A O 1
ATOM 4690 N N . LYS A 1 561 ? -52.216 -20.257 21.753 1.00 40.00 561 LYS A N 1
ATOM 4691 C CA . LYS A 1 561 ? -53.032 -19.924 22.944 1.00 40.00 561 LYS A CA 1
ATOM 4692 C C . LYS A 1 561 ? -52.433 -18.833 23.847 1.00 40.00 561 LYS A C 1
ATOM 4694 O O . LYS A 1 561 ? -51.673 -19.144 24.762 1.00 40.00 561 LYS A O 1
ATOM 4699 N N . SER A 1 562 ? -52.885 -17.592 23.645 1.00 36.81 562 SER A N 1
ATOM 4700 C CA . SER A 1 562 ? -52.750 -16.478 24.596 1.00 36.81 562 SER A CA 1
ATOM 4701 C C . SER A 1 562 ? -52.946 -16.969 26.039 1.00 36.81 562 SER A C 1
ATOM 4703 O O . SER A 1 562 ? -54.060 -17.261 26.483 1.00 36.81 562 SER A O 1
ATOM 4705 N N . ARG A 1 563 ? -51.835 -17.127 26.768 1.00 39.53 563 ARG A N 1
ATOM 4706 C CA . ARG A 1 563 ? -51.851 -17.185 28.227 1.00 39.53 563 ARG A CA 1
ATOM 4707 C C . ARG A 1 563 ? -51.912 -15.739 28.688 1.00 39.53 563 ARG A C 1
ATOM 4709 O O . ARG A 1 563 ? -51.133 -14.913 28.230 1.00 39.53 563 ARG A O 1
ATOM 4716 N N . LYS A 1 564 ? -52.852 -15.431 29.578 1.00 36.34 564 LYS A N 1
ATOM 4717 C CA . LYS A 1 564 ? -53.012 -14.093 30.158 1.00 36.34 564 LYS A CA 1
ATOM 4718 C C . LYS A 1 564 ? -51.660 -13.584 30.701 1.00 36.34 564 LYS A C 1
ATOM 4720 O O . LYS A 1 564 ? -51.114 -14.150 31.645 1.00 36.34 564 LYS A O 1
ATOM 4725 N N . PHE A 1 565 ? -51.161 -12.511 30.084 1.00 43.47 565 PHE A N 1
ATOM 4726 C CA . PHE A 1 565 ? -49.814 -11.920 30.171 1.00 43.47 565 PHE A CA 1
ATOM 4727 C C . PHE A 1 565 ? -49.464 -11.189 31.484 1.00 43.47 565 PHE A C 1
ATOM 4729 O O . PHE A 1 565 ? -48.471 -10.472 31.546 1.00 43.47 565 PHE A O 1
ATOM 4736 N N . ALA A 1 566 ? -50.226 -11.357 32.567 1.00 48.31 566 ALA A N 1
ATOM 4737 C CA . ALA A 1 566 ? -49.923 -10.655 33.820 1.00 48.31 566 ALA A CA 1
ATOM 4738 C C . ALA A 1 566 ? -48.652 -11.186 34.526 1.00 48.31 566 ALA A C 1
ATOM 4740 O O . ALA A 1 566 ? -48.038 -10.471 35.314 1.00 48.31 566 ALA A O 1
ATOM 4741 N N . ASN A 1 567 ? -48.227 -12.425 34.237 1.00 60.72 567 ASN A N 1
ATOM 4742 C CA . ASN A 1 567 ? -47.105 -13.070 34.933 1.00 60.72 567 ASN A CA 1
ATOM 4743 C C . ASN A 1 567 ? -45.749 -12.977 34.217 1.00 60.72 567 ASN A C 1
ATOM 4745 O O . ASN A 1 567 ? -44.725 -13.160 34.874 1.00 60.72 567 ASN A O 1
ATOM 4749 N N . ASP A 1 568 ? -45.704 -12.698 32.914 1.00 73.94 568 ASP A N 1
ATOM 4750 C CA . ASP A 1 568 ? -44.441 -12.757 32.165 1.00 73.94 568 ASP A CA 1
ATOM 4751 C C . ASP A 1 568 ? -43.581 -11.507 32.379 1.00 73.94 568 ASP A C 1
ATOM 4753 O O . ASP A 1 568 ? -42.386 -11.641 32.629 1.00 73.94 568 ASP A O 1
ATOM 4757 N N . ASN A 1 569 ? -44.183 -10.313 32.447 1.00 81.62 569 ASN A N 1
ATOM 4758 C CA . ASN A 1 569 ? -43.453 -9.091 32.811 1.00 81.62 569 ASN A CA 1
ATOM 4759 C C . ASN A 1 569 ? -42.859 -9.182 34.217 1.00 81.62 569 ASN A C 1
ATOM 4761 O O . ASN A 1 569 ? -41.692 -8.855 34.414 1.00 81.62 569 ASN A O 1
ATOM 4765 N N . LYS A 1 570 ? -43.626 -9.705 35.185 1.00 84.75 570 LYS A N 1
ATOM 4766 C CA . LYS A 1 570 ? -43.129 -9.937 36.547 1.00 84.75 570 LYS A CA 1
ATOM 4767 C C . LYS A 1 570 ? -41.950 -10.915 36.553 1.00 84.75 570 LYS A C 1
ATOM 4769 O O . LYS A 1 570 ? -40.964 -10.676 37.239 1.00 84.75 570 LYS A O 1
ATOM 4774 N N . ARG A 1 571 ? -42.008 -11.983 35.750 1.00 85.75 571 ARG A N 1
ATOM 4775 C CA . ARG A 1 571 ? -40.908 -12.953 35.612 1.00 85.75 571 ARG A CA 1
ATOM 4776 C C . ARG A 1 571 ? -39.664 -12.358 34.958 1.00 85.75 571 ARG A C 1
ATOM 4778 O O . ARG A 1 571 ? -38.566 -12.630 35.435 1.00 85.75 571 ARG A O 1
ATOM 4785 N N . ILE A 1 572 ? -39.822 -11.576 33.890 1.00 88.12 572 ILE A N 1
ATOM 4786 C CA . ILE A 1 572 ? -38.716 -10.892 33.201 1.00 88.12 572 ILE A CA 1
ATOM 4787 C C . ILE A 1 572 ? -38.026 -9.932 34.170 1.00 88.12 572 ILE A C 1
ATOM 4789 O O . ILE A 1 572 ? -36.816 -10.018 34.374 1.00 88.12 572 ILE A O 1
ATOM 4793 N N . LYS A 1 573 ? -38.819 -9.099 34.842 1.00 90.75 573 LYS A N 1
ATOM 4794 C CA . LYS A 1 573 ? -38.384 -8.148 35.862 1.00 90.75 573 LYS A CA 1
ATOM 4795 C C . LYS A 1 573 ? -37.634 -8.819 37.009 1.00 90.75 573 LYS A C 1
ATOM 4797 O O . LYS A 1 573 ? -36.498 -8.454 37.297 1.00 90.75 573 LYS A O 1
ATOM 4802 N N . ASP A 1 574 ? -38.209 -9.866 37.600 1.00 89.50 574 ASP A N 1
ATOM 4803 C CA . ASP A 1 574 ? -37.555 -10.632 38.663 1.00 89.50 574 ASP A CA 1
ATOM 4804 C C . ASP A 1 574 ? -36.255 -11.286 38.173 1.00 89.50 574 ASP A C 1
ATOM 4806 O O . ASP A 1 574 ? -35.273 -11.341 38.912 1.00 89.50 574 ASP A O 1
ATOM 4810 N N . ARG A 1 575 ? -36.217 -11.794 36.933 1.00 92.69 575 ARG A N 1
ATOM 4811 C CA . ARG A 1 575 ? -35.020 -12.410 36.340 1.00 92.69 575 ARG A CA 1
ATOM 4812 C C . ARG A 1 575 ? -33.899 -11.390 36.153 1.00 92.69 575 ARG A C 1
ATOM 4814 O O . ARG A 1 575 ? -32.768 -11.689 36.540 1.00 92.69 575 ARG A O 1
ATOM 4821 N N . ILE A 1 576 ? -34.202 -10.231 35.568 1.00 92.50 576 ILE A N 1
ATOM 4822 C CA . ILE A 1 576 ? -33.241 -9.149 35.323 1.00 92.50 576 ILE A CA 1
ATOM 4823 C C . ILE A 1 576 ? -32.758 -8.579 36.655 1.00 92.50 576 ILE A C 1
ATOM 4825 O O . ILE A 1 576 ? -31.557 -8.616 36.915 1.00 92.50 576 ILE A O 1
ATOM 4829 N N . GLY A 1 577 ? -33.672 -8.182 37.546 1.00 92.38 577 GLY A N 1
ATOM 4830 C CA . GLY A 1 577 ? -33.336 -7.655 38.870 1.00 92.38 577 GLY A CA 1
ATOM 4831 C C . GLY A 1 577 ? -32.462 -8.620 39.675 1.00 92.38 577 GLY A C 1
ATOM 4832 O O . GLY A 1 577 ? -31.411 -8.234 40.184 1.00 92.38 577 GLY A O 1
ATOM 4833 N N . LYS A 1 578 ? -32.794 -9.922 39.690 1.00 93.19 578 LYS A N 1
ATOM 4834 C CA . LYS A 1 578 ? -31.950 -10.949 40.334 1.00 93.19 578 LYS A CA 1
ATOM 4835 C C . LYS A 1 578 ? -30.602 -11.144 39.648 1.00 93.19 578 LYS A C 1
ATOM 4837 O O . LYS A 1 578 ? -29.654 -11.558 40.310 1.00 93.19 578 LYS A O 1
ATOM 4842 N N . ALA A 1 579 ? -30.501 -10.969 38.332 1.00 94.31 579 ALA A N 1
ATOM 4843 C CA . ALA A 1 579 ? -29.231 -11.090 37.618 1.00 94.31 579 ALA A CA 1
ATOM 4844 C C . ALA A 1 579 ? -28.311 -9.903 37.926 1.00 94.31 579 ALA A C 1
ATOM 4846 O O . ALA A 1 579 ? -27.155 -10.128 38.274 1.00 94.31 579 ALA A O 1
ATOM 4847 N N . ILE A 1 580 ? -28.838 -8.675 37.878 1.00 94.31 580 ILE A N 1
ATOM 4848 C CA . ILE A 1 580 ? -28.098 -7.457 38.233 1.00 94.31 580 ILE A CA 1
ATOM 4849 C C . ILE A 1 580 ? -27.685 -7.512 39.707 1.00 94.31 580 ILE A C 1
ATOM 4851 O O . ILE A 1 580 ? -26.511 -7.344 40.014 1.00 94.31 580 ILE A O 1
ATOM 4855 N N . ASN A 1 581 ? -28.602 -7.853 40.619 1.00 93.81 581 ASN A N 1
ATOM 4856 C CA . ASN A 1 581 ? -28.277 -7.971 42.042 1.00 93.81 581 ASN A CA 1
ATOM 4857 C C . ASN A 1 581 ? -27.173 -9.015 42.297 1.00 93.81 581 ASN A C 1
ATOM 4859 O O . ASN A 1 581 ? -26.253 -8.774 43.069 1.00 93.81 581 ASN A O 1
ATOM 4863 N N . ARG A 1 582 ? -27.200 -10.159 41.598 1.00 94.50 582 ARG A N 1
ATOM 4864 C CA . ARG A 1 582 ? -26.117 -11.158 41.672 1.00 94.50 582 ARG A CA 1
ATOM 4865 C C . ARG A 1 582 ? -24.782 -10.637 41.141 1.00 94.50 582 ARG A C 1
ATOM 4867 O O . ARG A 1 582 ? -23.752 -10.984 41.713 1.00 94.50 582 ARG A O 1
ATOM 4874 N N . ALA A 1 583 ? -24.786 -9.839 40.076 1.00 94.81 583 ALA A N 1
ATOM 4875 C CA . ALA A 1 583 ? -23.577 -9.189 39.578 1.00 94.81 583 ALA A CA 1
ATOM 4876 C C . ALA A 1 583 ? -23.011 -8.208 40.616 1.00 94.81 583 ALA A C 1
ATOM 4878 O O . ALA A 1 583 ? -21.842 -8.330 40.966 1.00 94.81 583 ALA A O 1
ATOM 4879 N N . ILE A 1 584 ? -23.845 -7.341 41.201 1.00 94.50 584 ILE A N 1
ATOM 4880 C CA . ILE A 1 584 ? -23.431 -6.408 42.264 1.00 94.50 584 ILE A CA 1
ATOM 4881 C C . ILE A 1 584 ? -22.869 -7.152 43.483 1.00 94.50 584 ILE A C 1
ATOM 4883 O O . ILE A 1 584 ? -21.790 -6.815 43.954 1.00 94.50 584 ILE A O 1
ATOM 4887 N N . LEU A 1 585 ? -23.535 -8.210 43.957 1.00 93.94 585 LEU A N 1
ATOM 4888 C CA . LEU A 1 585 ? -23.034 -9.026 45.073 1.00 93.94 585 LEU A CA 1
ATOM 4889 C C . LEU A 1 585 ? -21.712 -9.735 44.740 1.00 93.94 585 LEU A C 1
ATOM 4891 O O . LEU A 1 585 ? -20.924 -10.046 45.628 1.00 93.94 585 LEU A O 1
ATOM 4895 N N . THR A 1 586 ? -21.475 -10.038 43.462 1.00 94.81 586 THR A N 1
ATOM 4896 C CA . THR A 1 586 ? -20.210 -10.624 43.000 1.00 94.81 586 THR A CA 1
ATOM 4897 C C . THR A 1 586 ? -19.100 -9.576 42.987 1.00 94.81 586 THR A C 1
ATOM 4899 O O . THR A 1 586 ? -17.989 -9.892 43.401 1.00 94.81 586 THR A O 1
ATOM 4902 N N . ILE A 1 587 ? -19.403 -8.342 42.570 1.00 93.88 587 ILE A N 1
ATOM 4903 C CA . ILE A 1 587 ? -18.489 -7.196 42.660 1.00 93.88 587 ILE A CA 1
ATOM 4904 C C . ILE A 1 587 ? -18.135 -6.925 44.125 1.00 93.88 587 ILE A C 1
ATOM 4906 O O . ILE A 1 587 ? -16.960 -6.812 44.445 1.00 93.88 587 ILE A O 1
ATOM 4910 N N . GLU A 1 588 ? -19.122 -6.915 45.025 1.00 94.12 588 GLU A N 1
ATOM 4911 C CA . GLU A 1 588 ? -18.954 -6.581 46.450 1.00 94.12 588 GLU A CA 1
ATOM 4912 C C . GLU A 1 588 ? -17.921 -7.456 47.170 1.00 94.12 588 GLU A C 1
ATOM 4914 O O . GLU A 1 588 ? -17.266 -7.001 48.101 1.00 94.12 588 GLU A O 1
ATOM 4919 N N . LYS A 1 589 ? -17.724 -8.700 46.717 1.00 91.94 589 LYS A N 1
ATOM 4920 C CA . LYS A 1 589 ? -16.704 -9.603 47.275 1.00 91.94 589 LYS A CA 1
ATOM 4921 C C . LYS A 1 589 ? -15.269 -9.134 47.025 1.00 91.94 589 LYS A C 1
ATOM 4923 O O . LYS A 1 589 ? -14.385 -9.495 47.794 1.00 91.94 589 LYS A O 1
ATOM 4928 N N . ASN A 1 590 ? -15.044 -8.383 45.950 1.00 89.25 590 ASN A N 1
ATOM 4929 C CA . ASN A 1 590 ? -13.719 -7.948 45.504 1.00 89.25 590 ASN A CA 1
ATOM 4930 C C . ASN A 1 590 ? -13.535 -6.426 45.627 1.00 89.25 590 ASN A C 1
ATOM 4932 O O . ASN A 1 590 ? -12.416 -5.933 45.801 1.00 89.25 590 ASN A O 1
ATOM 4936 N N . ASP A 1 591 ? -14.630 -5.677 45.498 1.00 91.50 591 ASP A N 1
ATOM 4937 C CA . ASP A 1 591 ? -14.642 -4.223 45.480 1.00 91.50 591 ASP A CA 1
ATOM 4938 C C . ASP A 1 591 ? -15.949 -3.656 46.054 1.00 91.50 591 ASP A C 1
ATOM 4940 O O . ASP A 1 591 ? -16.959 -3.491 45.363 1.00 91.50 591 ASP A O 1
ATOM 4944 N N . THR A 1 592 ? -15.929 -3.360 47.353 1.00 93.44 592 THR A N 1
ATOM 4945 C CA . THR A 1 592 ? -17.082 -2.803 48.067 1.00 93.44 592 THR A CA 1
ATOM 4946 C C . THR A 1 592 ? -17.464 -1.413 47.556 1.00 93.44 592 THR A C 1
ATOM 4948 O O . THR A 1 592 ? -18.652 -1.114 47.473 1.00 93.44 592 THR A O 1
ATOM 4951 N N . ASN A 1 593 ? -16.492 -0.580 47.167 1.00 92.69 593 ASN A N 1
ATOM 4952 C CA . ASN A 1 593 ? -16.755 0.782 46.695 1.00 92.69 593 ASN A CA 1
ATOM 4953 C C . ASN A 1 593 ? -17.495 0.759 45.357 1.00 92.69 593 ASN A C 1
ATOM 4955 O O . ASN A 1 593 ? -18.533 1.399 45.219 1.00 92.69 593 ASN A O 1
ATOM 4959 N N . LEU A 1 594 ? -17.031 -0.057 44.408 1.00 93.50 594 LEU A N 1
ATOM 4960 C CA . LEU A 1 594 ? -17.707 -0.244 43.124 1.00 93.50 594 LEU A CA 1
ATOM 4961 C C . LEU A 1 594 ? -19.109 -0.853 43.291 1.00 93.50 594 LEU A C 1
ATOM 4963 O O . LEU A 1 594 ? -20.052 -0.479 42.591 1.00 93.50 594 LEU A O 1
ATOM 4967 N N . ALA A 1 595 ? -19.273 -1.800 44.218 1.00 93.81 595 ALA A N 1
ATOM 4968 C CA . ALA A 1 595 ? -20.588 -2.363 44.503 1.00 93.81 595 ALA A CA 1
ATOM 4969 C C . ALA A 1 595 ? -21.544 -1.315 45.087 1.00 93.81 595 ALA A C 1
ATOM 4971 O O . ALA A 1 595 ? -22.699 -1.262 44.665 1.00 93.81 595 ALA A O 1
ATOM 4972 N N . ASN A 1 596 ? -21.069 -0.480 46.015 1.00 93.12 596 ASN A N 1
ATOM 4973 C CA . ASN A 1 596 ? -21.847 0.619 46.583 1.00 93.12 596 ASN A CA 1
ATOM 4974 C C . ASN A 1 596 ? -22.211 1.641 45.512 1.00 93.12 596 ASN A C 1
ATOM 4976 O O . ASN A 1 596 ? -23.383 1.965 45.386 1.00 93.12 596 ASN A O 1
ATOM 4980 N N . HIS A 1 597 ? -21.267 2.013 44.647 1.00 93.62 597 HIS A N 1
ATOM 4981 C CA . HIS A 1 597 ? -21.528 2.872 43.495 1.00 93.62 597 HIS A CA 1
ATOM 4982 C C . HIS A 1 597 ? -22.712 2.372 42.655 1.00 93.62 597 HIS A C 1
ATOM 4984 O O . HIS A 1 597 ? -23.657 3.116 42.389 1.00 93.62 597 HIS A O 1
ATOM 4990 N N . PHE A 1 598 ? -22.721 1.088 42.278 1.00 93.75 598 PHE A N 1
ATOM 4991 C CA . PHE A 1 598 ? -23.847 0.521 41.530 1.00 93.75 598 PHE A CA 1
ATOM 4992 C C . PHE A 1 598 ? -25.135 0.435 42.347 1.00 93.75 598 PHE A C 1
ATOM 4994 O O . PHE A 1 598 ? -26.210 0.634 41.783 1.00 93.75 598 PHE A O 1
ATOM 5001 N N . LYS A 1 599 ? -25.061 0.134 43.649 1.00 92.75 599 LYS A N 1
ATOM 5002 C CA . LYS A 1 599 ? -26.240 0.147 44.525 1.00 92.75 599 LYS A CA 1
ATOM 5003 C C . LYS A 1 599 ? -26.826 1.551 44.577 1.00 92.75 599 LYS A C 1
ATOM 5005 O O . LYS A 1 599 ? -28.003 1.704 44.293 1.00 92.75 599 LYS A O 1
ATOM 5010 N N . ASP A 1 600 ? -26.034 2.574 44.833 1.00 92.56 600 ASP A N 1
ATOM 5011 C CA . ASP A 1 600 ? -26.517 3.946 44.974 1.00 92.56 600 ASP A CA 1
ATOM 5012 C C . ASP A 1 600 ? -27.065 4.476 43.642 1.00 92.56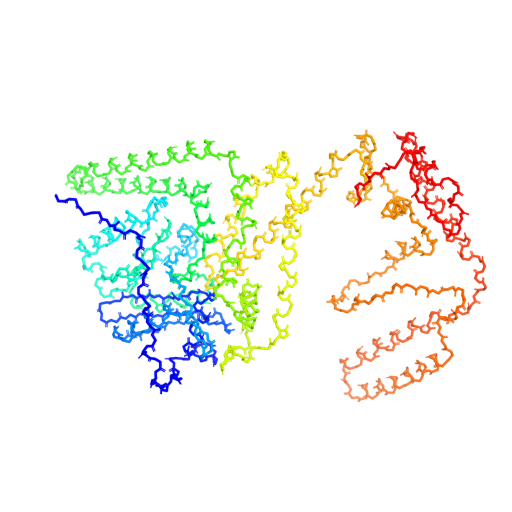 600 ASP A C 1
ATOM 5014 O O . ASP A 1 600 ? -28.161 5.034 43.598 1.00 92.56 600 ASP A O 1
ATOM 5018 N N . SER A 1 601 ? -26.403 4.138 42.531 1.00 93.25 601 SER A N 1
ATOM 5019 C CA . SER A 1 601 ? -26.809 4.542 41.176 1.00 93.25 601 SER A CA 1
ATOM 5020 C C . SER A 1 601 ? -28.048 3.811 40.621 1.00 93.25 601 SER A C 1
ATOM 5022 O O . SER A 1 601 ? -28.578 4.228 39.589 1.00 93.25 601 SER A O 1
ATOM 5024 N N . LEU A 1 602 ? -28.492 2.698 41.237 1.00 89.69 602 LEU A N 1
ATOM 5025 C CA . LEU A 1 602 ? -29.587 1.832 40.737 1.00 89.69 602 LEU A CA 1
ATOM 5026 C C . LEU A 1 602 ? -30.698 1.524 41.765 1.00 89.69 602 LEU A C 1
ATOM 5028 O O . LEU A 1 602 ? -31.795 1.104 41.377 1.00 89.69 602 LEU A O 1
ATOM 5032 N N . SER A 1 603 ? -30.424 1.646 43.068 1.00 60.72 603 SER A N 1
ATOM 5033 C CA . SER A 1 603 ? -31.147 0.964 44.165 1.00 60.72 603 SER A CA 1
ATOM 5034 C C . SER A 1 603 ? -32.627 1.297 44.264 1.00 60.72 603 SER A C 1
ATOM 5036 O O . SER A 1 603 ? -33.409 0.448 44.689 1.00 60.72 603 SER A O 1
ATOM 5038 N N . GLN A 1 604 ? -33.057 2.472 43.812 1.00 64.31 604 GLN A N 1
ATOM 5039 C CA . GLN A 1 604 ? -34.470 2.845 43.873 1.00 64.31 604 GLN A CA 1
ATOM 5040 C C . GLN A 1 604 ? -35.342 2.131 42.821 1.00 64.31 604 GLN A C 1
ATOM 5042 O O . GLN A 1 604 ? -36.566 2.253 42.872 1.00 64.31 604 GLN A O 1
ATOM 5047 N N . LYS A 1 605 ? -34.748 1.395 41.862 1.00 68.44 605 LYS A N 1
ATOM 5048 C CA . LYS A 1 605 ? -35.449 0.937 40.644 1.00 68.44 605 LYS A CA 1
ATOM 5049 C C . LYS A 1 605 ? -35.116 -0.478 40.144 1.00 68.44 605 LYS A C 1
ATOM 5051 O O . LYS A 1 605 ? -35.636 -0.905 39.119 1.00 68.44 605 LYS A O 1
ATOM 5056 N N . MET A 1 606 ? -34.321 -1.281 40.858 1.00 76.81 606 MET A N 1
ATOM 5057 C CA . MET A 1 606 ? -33.946 -2.638 40.385 1.00 76.81 606 MET A CA 1
ATOM 5058 C C . MET A 1 606 ? -35.130 -3.579 40.106 1.00 76.81 606 MET A C 1
ATOM 5060 O O . MET A 1 606 ? -35.014 -4.508 39.307 1.00 76.81 606 MET A O 1
ATOM 5064 N N . TYR A 1 607 ? -36.261 -3.337 40.770 1.00 84.12 607 TYR A N 1
ATOM 5065 C CA . TYR A 1 607 ? -37.519 -4.049 40.569 1.00 84.12 607 TYR A CA 1
ATOM 5066 C C . TYR A 1 607 ? -38.652 -3.065 40.238 1.00 84.12 607 TYR A C 1
ATOM 5068 O O . TYR A 1 607 ? -39.776 -3.241 40.711 1.00 84.12 607 TYR A O 1
ATOM 5076 N N . SER A 1 608 ? -38.403 -2.041 39.417 1.00 85.00 608 SER A N 1
ATOM 5077 C CA . SER A 1 608 ? -39.460 -1.270 38.735 1.00 85.00 608 SER A CA 1
ATOM 5078 C C . SER A 1 608 ? -39.666 -1.758 37.299 1.00 85.00 608 SER A C 1
ATOM 5080 O O . SER A 1 608 ? -39.096 -2.768 36.895 1.00 85.00 608 SER A O 1
ATOM 5082 N N . ASP A 1 609 ? -40.594 -1.147 36.567 1.00 84.94 609 ASP A N 1
ATOM 5083 C CA . ASP A 1 609 ? -40.886 -1.527 35.174 1.00 84.94 609 ASP A CA 1
ATOM 5084 C C . ASP A 1 609 ? -39.868 -0.923 34.187 1.00 84.94 609 ASP A C 1
ATOM 5086 O O . ASP A 1 609 ? -39.684 -1.431 33.076 1.00 84.94 609 ASP A O 1
ATOM 5090 N N . ASP A 1 610 ? -39.145 0.101 34.643 1.00 88.50 610 ASP A N 1
ATOM 5091 C CA . ASP A 1 610 ? -37.943 0.663 34.042 1.00 88.50 610 ASP A CA 1
ATOM 5092 C C . ASP A 1 610 ? -36.779 0.658 35.051 1.00 88.50 610 ASP A C 1
ATOM 5094 O O . ASP A 1 610 ? -36.994 0.632 36.262 1.00 88.50 610 ASP A O 1
ATOM 5098 N N . ILE A 1 611 ? -35.539 0.639 34.564 1.00 91.50 611 ILE A N 1
ATOM 5099 C CA . ILE A 1 611 ? -34.326 0.904 35.347 1.00 91.50 611 ILE A CA 1
ATOM 5100 C C . ILE A 1 611 ? -33.610 2.086 34.701 1.00 91.50 611 ILE A C 1
ATOM 5102 O O . ILE A 1 611 ? -33.550 2.205 33.478 1.00 91.50 611 ILE A O 1
ATOM 5106 N N . THR A 1 612 ? -33.036 2.945 35.533 1.00 91.81 612 THR A N 1
ATOM 5107 C CA . THR A 1 612 ? -32.143 4.020 35.105 1.00 91.81 612 THR A CA 1
ATOM 5108 C C . THR A 1 612 ? -30.851 3.891 35.886 1.00 91.81 612 THR A C 1
ATOM 5110 O O . THR A 1 612 ? -30.896 3.658 37.092 1.00 91.81 612 THR A O 1
ATOM 5113 N N . TYR A 1 613 ? -29.725 4.051 35.200 1.00 93.94 613 TYR A N 1
ATOM 5114 C CA . TYR A 1 613 ? -28.429 4.245 35.832 1.00 93.94 613 TYR A CA 1
ATOM 5115 C C . TYR A 1 613 ? -28.124 5.741 35.887 1.00 93.94 613 TYR A C 1
ATOM 5117 O O . TYR A 1 613 ? -27.937 6.369 34.843 1.00 93.94 613 TYR A O 1
ATOM 5125 N N . SER A 1 614 ? -28.117 6.298 37.097 1.00 92.12 614 SER A N 1
ATOM 5126 C CA . SER A 1 614 ? -27.873 7.722 37.348 1.00 92.12 614 SER A CA 1
ATOM 5127 C C . SER A 1 614 ? -26.828 7.873 38.451 1.00 92.12 614 SER A C 1
ATOM 5129 O O . SER A 1 614 ? -27.202 7.925 39.622 1.00 92.12 614 SER A O 1
ATOM 5131 N N . PRO A 1 615 ? -25.532 7.859 38.093 1.00 92.06 615 PRO A N 1
ATOM 5132 C CA . PRO A 1 615 ? -24.455 7.990 39.065 1.00 92.06 615 PRO A CA 1
ATOM 5133 C C . PRO A 1 615 ? -24.380 9.412 39.639 1.00 92.06 615 PRO A C 1
ATOM 5135 O O . PRO A 1 615 ? -24.573 10.384 38.909 1.00 92.06 615 PRO A O 1
ATOM 5138 N N . ASP A 1 616 ? -24.078 9.515 40.934 1.00 87.56 616 ASP A N 1
ATOM 5139 C CA . ASP A 1 616 ? -23.744 10.762 41.633 1.00 87.56 616 ASP A CA 1
ATOM 5140 C C . ASP A 1 616 ? -22.479 10.523 42.485 1.00 87.56 616 ASP A C 1
ATOM 5142 O O . ASP A 1 616 ? -22.535 9.707 43.411 1.00 87.56 616 ASP A O 1
ATOM 5146 N N . PRO A 1 617 ? -21.325 11.146 42.171 1.00 86.12 617 PRO A N 1
ATOM 5147 C CA . PRO A 1 617 ? -21.102 12.136 41.112 1.00 86.12 617 PRO A CA 1
ATOM 5148 C C . PRO A 1 617 ? -21.279 11.558 39.702 1.00 86.12 617 PRO A C 1
ATOM 5150 O O . PRO A 1 617 ? -21.209 10.346 39.502 1.00 86.12 617 PRO A O 1
ATOM 5153 N N . ASP A 1 618 ? -21.492 12.425 38.706 1.00 90.12 618 ASP A N 1
ATOM 5154 C CA . ASP A 1 618 ? -21.601 11.969 37.319 1.00 90.12 618 ASP A CA 1
ATOM 5155 C C . ASP A 1 618 ? -20.269 11.363 36.849 1.00 90.12 618 ASP A C 1
ATOM 5157 O O . ASP A 1 618 ? -19.228 12.023 36.860 1.00 90.12 618 ASP A O 1
ATOM 5161 N N . ILE A 1 619 ? -20.304 10.092 36.440 1.00 90.19 619 ILE A N 1
ATOM 5162 C CA . ILE A 1 619 ? -19.127 9.342 35.988 1.00 90.19 619 ILE A CA 1
ATOM 5163 C C . ILE A 1 619 ? -19.205 9.137 34.481 1.00 90.19 619 ILE A C 1
ATOM 5165 O O . ILE A 1 619 ? -20.218 8.662 33.953 1.00 90.19 619 ILE A O 1
ATOM 5169 N N . ASP A 1 620 ? -18.116 9.455 33.787 1.00 87.69 620 ASP A N 1
ATOM 5170 C CA . ASP A 1 620 ? -17.949 9.144 32.373 1.00 87.69 620 ASP A CA 1
ATOM 5171 C C . ASP A 1 620 ? -17.254 7.788 32.209 1.00 87.69 620 ASP A C 1
ATOM 5173 O O . ASP A 1 620 ? -16.074 7.631 32.521 1.00 87.69 620 ASP A O 1
ATOM 5177 N N . TRP A 1 621 ? -18.025 6.784 31.796 1.00 90.25 621 TRP A N 1
ATOM 5178 C CA . TRP A 1 621 ? -17.549 5.414 31.642 1.00 90.25 621 TRP A CA 1
ATOM 5179 C C . TRP A 1 621 ? -17.109 5.161 30.204 1.00 90.25 621 TRP A C 1
ATOM 5181 O O . TRP A 1 621 ? -17.886 5.372 29.276 1.00 90.25 621 TRP A O 1
ATOM 5191 N N . GLN A 1 622 ? -15.918 4.593 30.024 1.00 87.31 622 GLN A N 1
ATOM 5192 C CA . GLN A 1 622 ? -15.510 4.034 28.733 1.00 87.31 622 GLN A CA 1
ATOM 5193 C C . GLN A 1 622 ? -16.076 2.610 28.572 1.00 87.31 622 GLN A C 1
ATOM 5195 O O . GLN A 1 622 ? -15.727 1.721 29.354 1.00 87.31 622 GLN A O 1
ATOM 5200 N N . VAL A 1 623 ? -16.968 2.391 27.594 1.00 85.56 623 VAL A N 1
ATOM 5201 C CA . VAL A 1 623 ? -17.827 1.183 27.471 1.00 85.56 623 VAL A CA 1
ATOM 5202 C C . VAL A 1 623 ? -17.935 0.574 26.081 1.00 85.56 623 VAL A C 1
ATOM 5204 O O . VAL A 1 623 ? -17.918 1.327 25.089 1.00 85.56 623 VAL A O 1
#

Radius of gyration: 34.22 Å; Cα contacts (8 Å, |Δi|>4): 693; chains: 1; bounding box: 106×76×85 Å